Protein AF-0000000084753966 (afdb_homodimer)

Organism: Allomuricauda ruestringensis (strain DSM 13258 / CIP 107369 / LMG 19739 / B1) (NCBI:txid886377)

Foldseek 3Di:
DLLVPAADDDLQFDKDKAFVVVVDVDDDDAFFTIFIDTNRDGQATGHPFFADDGCCNQVVVLVVVCVVVVWDWRWHWDQDVRFKIKIKTWTDDVQWDAADPRPWIKTKMKMFMDGRHQPAFTKIDIAIQISVLNLGGQRAVPPQMDGFGRGPVRVVCSVVSSVSSVVCVVVVVVVVCSVLLNLFQPAADPDLLVVLQVLCVVLVPDDQACDPVGRHGHPLSVQLSVQQVVVCVVSVHGRTLSSSLSSVLSCLRPPDDDDPVVSSVSSNVSSVSSSVVD/DLLVPAADDDLQFDKDKAFVVVVDVDDDDAFFTIFIDTNRRGQATGHPFFADDGCCNQVVVLVVVCVVVVWDWRWHKDQDVRFKIKIKTWTDDVQWDAADPRPWIKTKMKMFMDGRHQPAFTKIDIAIQISVLNLGGQRAVPPQMDGFGRGPVRVVCSVVSSVSSVVCVVVVVVVVCSVLLNLFQPAADPDLLVVLQVLCVVLVPDDQACDPVGRHGHPLSVQLSVQQVVVCVVSVHGRTLSSSLSSVLSCLRPPDDDDPVVSSVSSNVSSVSSSVVD

Radius of gyration: 29.73 Å; Cα contacts (8 Å, |Δi|>4): 1033; chains: 2; bounding box: 57×83×62 Å

Secondary structure (DSSP, 8-state):
-GGGG--B------EEEEEHHHHSSS-B-TT--EEEEETTEEEEEE-TT-----HHHHHHHHHHHHHHTT--EEEEEEEETTTEEEEEEEE-GGG-EEETTTTEEEEEEEEEEEESSSSS-EEEEEEEEETTTS---B--S---EEEE-SSHHHHTTHHHHHHHHHHHHHTTTTTTHHHHHHHHHTSB-S-HHHHHHHHHHHH-SS-SBS-SS--SBPHHHHHHHHHHHHHHHHHTS--BHHHHHHHHHHHHHHTS---HHHHHHHHHHHHHHHHTT-/-GGGG--B------EEEEEHHHHSSS-B-TT--EEEEETTEEEEEE-TT-----HHHHHHHHHHHHHHTT--EEEEEEEETTTEEEEEEEE-GGG-EEETTTTEEEEEEEEEEEESSSSS-EEEEEEEEETTTS---B--S---EEEE-SSTTGGGGHHHHHHHHHHHHHTTGGGGHHHHHHHHHTSB-S-HHHHHHHHHHHH-SS-SBS-SS--SBPHHHHHHHHHHHHHHHHHTS--BHHHHHHHHHHHHHHTS---HHHHHHHHHHHHHHHHTT-

InterPro domains:
  IPR026325 Protein of unknown function DUF932 [PF06067] (45-260)

Structure (mmCIF, N/CA/C/O backbone):
data_AF-0000000084753966-model_v1
#
loop_
_entity.id
_entity.type
_entity.pdbx_description
1 polymer 'DUF932 domain-containing protein'
#
loop_
_atom_site.group_PDB
_atom_site.id
_atom_site.type_symbol
_atom_site.label_atom_id
_atom_site.label_alt_id
_atom_site.label_comp_id
_atom_site.label_asym_id
_atom_site.label_entity_id
_atom_site.label_seq_id
_atom_site.pdbx_PDB_ins_code
_atom_site.Cartn_x
_atom_site.Cartn_y
_atom_site.Cartn_z
_atom_site.occupancy
_atom_site.B_iso_or_equiv
_atom_site.auth_seq_id
_atom_site.auth_comp_id
_atom_site.auth_asym_id
_atom_site.auth_atom_id
_atom_site.pdbx_PDB_model_num
ATOM 1 N N . MET A 1 1 ? 3.877 -35.188 -25.312 1 42.41 1 MET A N 1
ATOM 2 C CA . MET A 1 1 ? 3.285 -35.156 -23.969 1 42.41 1 MET A CA 1
ATOM 3 C C . MET A 1 1 ? 3.113 -33.719 -23.469 1 42.41 1 MET A C 1
ATOM 5 O O . MET A 1 1 ? 3.93 -32.875 -23.781 1 42.41 1 MET A O 1
ATOM 9 N N . TYR A 1 2 ? 1.772 -33.344 -23.25 1 51.5 2 TYR A N 1
ATOM 10 C CA . TYR A 1 2 ? 1.325 -32 -22.906 1 51.5 2 TYR A CA 1
ATOM 11 C C . TYR A 1 2 ? 2.287 -31.344 -21.922 1 51.5 2 TYR A C 1
ATOM 13 O O . TYR A 1 2 ? 2.484 -30.125 -21.969 1 51.5 2 TYR A O 1
ATOM 21 N N . LEU A 1 3 ? 3.025 -32.188 -21.266 1 61.12 3 LEU A N 1
ATOM 22 C CA . LEU A 1 3 ? 4.02 -31.688 -20.312 1 61.12 3 LEU A CA 1
ATOM 23 C C . LEU A 1 3 ? 5.277 -31.234 -21.047 1 61.12 3 LEU A C 1
ATOM 25 O O . LEU A 1 3 ? 6.176 -30.656 -20.438 1 61.12 3 LEU A O 1
ATOM 29 N N . ASP A 1 4 ? 5.219 -31.344 -22.406 1 62.12 4 ASP A N 1
ATOM 30 C CA . ASP A 1 4 ? 6.363 -30.922 -23.203 1 62.12 4 ASP A CA 1
ATOM 31 C C . ASP A 1 4 ? 6.289 -29.422 -23.5 1 62.12 4 ASP A C 1
ATOM 33 O O . ASP A 1 4 ? 7.238 -28.844 -24.031 1 62.12 4 ASP A O 1
ATOM 37 N N . ARG A 1 5 ? 5.172 -28.828 -23.062 1 75.5 5 ARG A N 1
ATOM 38 C CA . ARG A 1 5 ? 5.008 -27.422 -23.453 1 75.5 5 ARG A CA 1
ATOM 39 C C . ARG A 1 5 ? 5.191 -26.5 -22.25 1 75.5 5 ARG A C 1
ATOM 41 O O . ARG A 1 5 ? 4.816 -25.328 -22.312 1 75.5 5 ARG A O 1
ATOM 48 N N . LEU A 1 6 ? 5.895 -27.078 -21.25 1 85.75 6 LEU A N 1
ATOM 49 C CA . LEU A 1 6 ? 6.082 -26.266 -20.047 1 85.75 6 LEU A CA 1
ATOM 50 C C . LEU A 1 6 ? 7.156 -25.203 -20.281 1 85.75 6 LEU A C 1
ATOM 52 O O . LEU A 1 6 ? 8.172 -25.469 -20.938 1 85.75 6 LEU A O 1
ATOM 56 N N . GLN A 1 7 ? 6.879 -24.047 -19.812 1 88.62 7 GLN A N 1
ATOM 57 C CA . GLN A 1 7 ? 7.836 -22.953 -19.922 1 88.62 7 GLN A CA 1
ATOM 58 C C . GLN A 1 7 ? 9.117 -23.266 -19.141 1 88.62 7 GLN A C 1
ATOM 60 O O . GLN A 1 7 ? 9.062 -23.797 -18.047 1 88.62 7 GLN A O 1
ATOM 65 N N . GLN A 1 8 ? 10.273 -23 -19.766 1 93.94 8 GLN A N 1
ATOM 66 C CA . GLN A 1 8 ? 11.57 -23.281 -19.156 1 93.94 8 GLN A CA 1
ATOM 67 C C . GLN A 1 8 ? 12.484 -22.062 -19.219 1 93.94 8 GLN A C 1
ATOM 69 O O . GLN A 1 8 ? 13.594 -22.141 -19.75 1 93.94 8 GLN A O 1
ATOM 74 N N . ASP A 1 9 ? 12.031 -20.984 -18.5 1 96.31 9 ASP A N 1
ATOM 75 C CA . ASP A 1 9 ? 12.859 -19.781 -18.453 1 96.31 9 ASP A CA 1
ATOM 76 C C . ASP A 1 9 ? 14.047 -19.953 -17.516 1 96.31 9 ASP A C 1
ATOM 78 O O . ASP A 1 9 ? 14.016 -20.828 -16.641 1 96.31 9 ASP A O 1
ATOM 82 N N . GLU A 1 10 ? 15.109 -19.156 -17.703 1 97.56 10 GLU A N 1
ATOM 83 C CA . GLU A 1 10 ? 16.234 -19.156 -16.766 1 97.56 10 GLU A CA 1
ATOM 84 C C . GLU A 1 10 ? 15.898 -18.406 -15.484 1 97.56 10 GLU A C 1
ATOM 86 O O . GLU A 1 10 ? 15.719 -17.188 -15.5 1 97.56 10 GLU A O 1
ATOM 91 N N . VAL A 1 11 ? 15.805 -19.156 -14.367 1 98.06 11 VAL A N 1
ATOM 92 C CA . VAL A 1 11 ? 15.398 -18.516 -13.125 1 98.06 11 VAL A CA 1
ATOM 93 C C . VAL A 1 11 ? 16.609 -18.344 -12.219 1 98.06 11 VAL A C 1
ATOM 95 O O . VAL A 1 11 ? 16.547 -17.609 -11.219 1 98.06 11 VAL A O 1
ATOM 98 N N . PHE A 1 12 ? 17.672 -19 -12.516 1 97.94 12 PHE A N 1
ATOM 99 C CA . PHE A 1 12 ? 18.906 -18.859 -11.742 1 97.94 12 PHE A CA 1
ATOM 100 C C . PHE A 1 12 ? 19.844 -17.844 -12.375 1 97.94 12 PHE A C 1
ATOM 102 O O . PHE A 1 12 ? 20.969 -18.156 -12.719 1 97.94 12 PHE A O 1
ATOM 109 N N . VAL A 1 13 ? 19.406 -16.641 -12.398 1 97.62 13 VAL A N 1
ATOM 110 C CA . VAL A 1 13 ? 20.188 -15.547 -12.961 1 97.62 13 VAL A CA 1
ATOM 111 C C . VAL A 1 13 ? 21.172 -15.023 -11.914 1 97.62 13 VAL A C 1
ATOM 113 O O . VAL A 1 13 ? 20.859 -15.008 -10.719 1 97.62 13 VAL A O 1
ATOM 116 N N . PRO A 1 14 ? 22.375 -14.594 -12.383 1 97.38 14 PRO A N 1
ATOM 117 C CA . PRO A 1 14 ? 23.297 -14 -11.406 1 97.38 14 PRO A CA 1
ATOM 118 C C . PRO A 1 14 ? 22.688 -12.805 -10.68 1 97.38 14 PRO A C 1
ATOM 120 O O . PRO A 1 14 ? 22 -11.984 -11.297 1 97.38 14 PRO A O 1
ATOM 123 N N . THR A 1 15 ? 22.859 -12.75 -9.336 1 97.81 15 THR A N 1
ATOM 124 C CA . THR A 1 15 ? 22.328 -11.648 -8.531 1 97.81 15 THR A CA 1
ATOM 125 C C . THR A 1 15 ? 23.328 -11.242 -7.453 1 97.81 15 THR A C 1
ATOM 127 O O . THR A 1 15 ? 24.141 -12.055 -7.02 1 97.81 15 THR A O 1
ATOM 130 N N . GLN A 1 16 ? 23.328 -9.969 -7.121 1 96.38 16 GLN A N 1
ATOM 131 C CA . GLN A 1 16 ? 24.203 -9.453 -6.07 1 96.38 16 GLN A CA 1
ATOM 132 C C . GLN A 1 16 ? 23.547 -8.289 -5.336 1 96.38 16 GLN A C 1
ATOM 134 O O . GLN A 1 16 ? 22.641 -7.633 -5.875 1 96.38 16 GLN A O 1
ATOM 139 N N . VAL A 1 17 ? 23.938 -8.18 -4.102 1 97.5 17 VAL A N 1
ATOM 140 C CA . VAL A 1 17 ? 23.594 -7.004 -3.312 1 97.5 17 VAL A CA 1
ATOM 141 C C . VAL A 1 17 ? 24.797 -6.094 -3.174 1 97.5 17 VAL A C 1
ATOM 143 O O . VAL A 1 17 ? 25.859 -6.527 -2.721 1 97.5 17 VAL A O 1
ATOM 146 N N . ARG A 1 18 ? 24.625 -4.875 -3.6 1 97.19 18 ARG A N 1
ATOM 147 C CA . ARG A 1 18 ? 25.734 -3.934 -3.541 1 97.19 18 ARG A CA 1
ATOM 148 C C . ARG A 1 18 ? 25.359 -2.689 -2.74 1 97.19 18 ARG A C 1
ATOM 150 O O . ARG A 1 18 ? 24.25 -2.184 -2.857 1 97.19 18 ARG A O 1
ATOM 157 N N . PRO A 1 19 ? 26.344 -2.184 -1.934 1 96.69 19 PRO A N 1
ATOM 158 C CA . PRO A 1 19 ? 26.047 -0.901 -1.287 1 96.69 19 PRO A CA 1
ATOM 159 C C . PRO A 1 19 ? 25.859 0.234 -2.289 1 96.69 19 PRO A C 1
ATOM 161 O O . PRO A 1 19 ? 26.656 0.395 -3.211 1 96.69 19 PRO A O 1
ATOM 164 N N . LEU A 1 20 ? 24.781 0.959 -2.055 1 96.81 20 LEU A N 1
ATOM 165 C CA . LEU A 1 20 ? 24.484 2.027 -3 1 96.81 20 LEU A CA 1
ATOM 166 C C . LEU A 1 20 ? 25.578 3.078 -3.004 1 96.81 20 LEU A C 1
ATOM 168 O O . LEU A 1 20 ? 25.891 3.656 -4.051 1 96.81 20 LEU A O 1
ATOM 172 N N . ASN A 1 21 ? 26.188 3.314 -1.887 1 94.12 21 ASN A N 1
ATOM 173 C CA . ASN A 1 21 ? 27.234 4.328 -1.762 1 94.12 21 ASN A CA 1
ATOM 174 C C . ASN A 1 21 ? 28.469 3.973 -2.586 1 94.12 21 ASN A C 1
ATOM 176 O O . ASN A 1 21 ? 29.297 4.832 -2.863 1 94.12 21 ASN A O 1
ATOM 180 N N . GLU A 1 22 ? 28.594 2.729 -2.943 1 95.19 22 GLU A N 1
ATOM 181 C CA . GLU A 1 22 ? 29.672 2.311 -3.822 1 95.19 22 GLU A CA 1
ATOM 182 C C . GLU A 1 22 ? 29.328 2.535 -5.289 1 95.19 22 GLU A C 1
ATOM 184 O O . GLU A 1 22 ? 30.203 2.516 -6.156 1 95.19 22 GLU A O 1
ATOM 189 N N . LEU A 1 23 ? 28.094 2.688 -5.523 1 96 23 LEU A N 1
ATOM 190 C CA . LEU A 1 23 ? 27.641 2.773 -6.902 1 96 23 LEU A CA 1
ATOM 191 C C . LEU A 1 23 ? 27.375 4.223 -7.301 1 96 23 LEU A C 1
ATOM 193 O O . LEU A 1 23 ? 27.266 4.535 -8.492 1 96 23 LEU A O 1
ATOM 197 N N . THR A 1 24 ? 27.25 5.086 -6.355 1 95.88 24 THR A N 1
ATOM 198 C CA . THR A 1 24 ? 26.922 6.484 -6.613 1 95.88 24 THR A CA 1
ATOM 199 C C . THR A 1 24 ? 27.953 7.414 -6 1 95.88 24 THR A C 1
ATOM 201 O O . THR A 1 24 ? 28.594 7.062 -5.008 1 95.88 24 THR A O 1
ATOM 204 N N . PRO A 1 25 ? 28.078 8.602 -6.59 1 94.44 25 PRO A N 1
ATOM 205 C CA . PRO A 1 25 ? 29.078 9.547 -6.078 1 94.44 25 PRO A CA 1
ATOM 206 C C . PRO A 1 25 ? 28.562 10.352 -4.879 1 94.44 25 PRO A C 1
ATOM 208 O O . PRO A 1 25 ? 29.266 11.227 -4.371 1 94.44 25 PRO A O 1
ATOM 211 N N . MET A 1 26 ? 27.359 10.133 -4.418 1 94.19 26 MET A N 1
ATOM 212 C CA . MET A 1 26 ? 26.781 10.891 -3.312 1 94.19 26 MET A CA 1
ATOM 213 C C . MET A 1 26 ? 26.078 9.961 -2.326 1 94.19 26 MET A C 1
ATOM 215 O O . MET A 1 26 ? 25.719 8.836 -2.678 1 94.19 26 MET A O 1
ATOM 219 N N . PRO A 1 27 ? 25.938 10.5 -1.099 1 95.62 27 PRO A N 1
ATOM 220 C CA . PRO A 1 27 ? 25.266 9.656 -0.105 1 95.62 27 PRO A CA 1
ATOM 221 C C . PRO A 1 27 ? 23.766 9.531 -0.358 1 95.62 27 PRO A C 1
ATOM 223 O O . PRO A 1 27 ? 23.203 10.297 -1.145 1 95.62 27 PRO A O 1
ATOM 226 N N . SER A 1 28 ? 23.203 8.453 0.16 1 96.5 28 SER A N 1
ATOM 227 C CA . SER A 1 28 ? 21.766 8.25 0.117 1 96.5 28 SER A CA 1
ATOM 228 C C . SER A 1 28 ? 21.172 8.242 1.52 1 96.5 28 SER A C 1
ATOM 230 O O . SER A 1 28 ? 21.875 8.062 2.506 1 96.5 28 SER A O 1
ATOM 232 N N . ARG A 1 29 ? 19.969 8.523 1.611 1 95.56 29 ARG A N 1
ATOM 233 C CA . ARG A 1 29 ? 19.297 8.539 2.912 1 95.56 29 ARG A CA 1
ATOM 234 C C . ARG A 1 29 ? 19.234 7.137 3.512 1 95.56 29 ARG A C 1
ATOM 236 O O . ARG A 1 29 ? 19.406 6.145 2.801 1 95.56 29 ARG A O 1
ATOM 243 N N . LYS A 1 30 ? 18.938 7.25 4.836 1 93.88 30 LYS A N 1
ATOM 244 C CA . LYS A 1 30 ? 18.625 5.977 5.48 1 93.88 30 LYS A CA 1
ATOM 245 C C . LYS A 1 30 ? 17.422 5.312 4.82 1 93.88 30 LYS A C 1
ATOM 247 O O . LYS A 1 30 ? 16.422 5.977 4.512 1 93.88 30 LYS A O 1
ATOM 252 N N . GLY A 1 31 ? 17.547 4.008 4.527 1 94.31 31 GLY A N 1
ATOM 253 C CA . GLY A 1 31 ? 16.469 3.281 3.865 1 94.31 31 GLY A CA 1
ATOM 254 C C . GLY A 1 31 ? 16.75 3.023 2.396 1 94.31 31 GLY A C 1
ATOM 255 O O . GLY A 1 31 ? 16.031 2.258 1.748 1 94.31 31 GLY A O 1
ATOM 256 N N . LEU A 1 32 ? 17.672 3.762 1.884 1 95.88 32 LEU A N 1
ATOM 257 C CA . LEU A 1 32 ? 18.156 3.572 0.52 1 95.88 32 LEU A CA 1
ATOM 258 C C . LEU A 1 32 ? 19.641 3.252 0.512 1 95.88 32 LEU A C 1
ATOM 260 O O . LEU A 1 32 ? 20.453 4.074 0.086 1 95.88 32 LEU A O 1
ATOM 264 N N . GLU A 1 33 ? 19.969 2.049 0.852 1 96.69 33 GLU A N 1
ATOM 265 C CA . GLU A 1 33 ? 21.375 1.831 1.125 1 96.69 33 GLU A CA 1
ATOM 266 C C . GLU A 1 33 ? 21.969 0.758 0.208 1 96.69 33 GLU A C 1
ATOM 268 O O . GLU A 1 33 ? 23.172 0.704 -0.002 1 96.69 33 GLU A O 1
ATOM 273 N N . ARG A 1 34 ? 21.109 -0.067 -0.287 1 97.5 34 ARG A N 1
ATOM 274 C CA . ARG A 1 34 ? 21.625 -1.203 -1.048 1 97.5 34 ARG A CA 1
ATOM 275 C C . ARG A 1 34 ? 20.906 -1.33 -2.389 1 97.5 34 ARG A C 1
ATOM 277 O O . ARG A 1 34 ? 19.703 -1.062 -2.484 1 97.5 34 ARG A O 1
ATOM 284 N N . ALA A 1 35 ? 21.672 -1.691 -3.389 1 97.94 35 ALA A N 1
ATOM 285 C CA . ALA A 1 35 ? 21.125 -1.992 -4.711 1 97.94 35 ALA A CA 1
ATOM 286 C C . ALA A 1 35 ? 21.094 -3.498 -4.961 1 97.94 35 ALA A C 1
ATOM 288 O O . ALA A 1 35 ? 22.078 -4.199 -4.699 1 97.94 35 ALA A O 1
ATOM 289 N N . ILE A 1 36 ? 19.969 -3.996 -5.398 1 98.44 36 ILE A N 1
ATOM 290 C CA . ILE A 1 36 ? 19.859 -5.375 -5.855 1 98.44 36 ILE A CA 1
ATOM 291 C C . ILE A 1 36 ? 20.125 -5.445 -7.355 1 98.44 36 ILE A C 1
ATOM 293 O O . ILE A 1 36 ? 19.438 -4.801 -8.148 1 98.44 36 ILE A O 1
ATOM 297 N N . VAL A 1 37 ? 21.141 -6.227 -7.699 1 98.12 37 VAL A N 1
ATOM 298 C CA . VAL A 1 37 ? 21.531 -6.363 -9.102 1 98.12 37 VAL A CA 1
ATOM 299 C C . VAL A 1 37 ? 21.141 -7.754 -9.609 1 98.12 37 VAL A C 1
ATOM 301 O O . VAL A 1 37 ? 21.469 -8.766 -8.977 1 98.12 37 VAL A O 1
ATOM 304 N N . SER A 1 38 ? 20.344 -7.797 -10.664 1 98.31 38 SER A N 1
ATOM 305 C CA . SER A 1 38 ? 19.938 -9.023 -11.344 1 98.31 38 SER A CA 1
ATOM 306 C C . SER A 1 38 ? 20.359 -9 -12.812 1 98.31 38 SER A C 1
ATOM 308 O O . SER A 1 38 ? 19.938 -8.133 -13.57 1 98.31 38 SER A O 1
ATOM 310 N N . ASN A 1 39 ? 21.203 -9.961 -13.172 1 97.5 39 ASN A N 1
ATOM 311 C CA . ASN A 1 39 ? 21.703 -10.086 -14.539 1 97.5 39 ASN A CA 1
ATOM 312 C C . ASN A 1 39 ? 22.266 -8.766 -15.055 1 97.5 39 ASN A C 1
ATOM 314 O O . ASN A 1 39 ? 21.938 -8.336 -16.156 1 97.5 39 ASN A O 1
ATOM 318 N N . GLY A 1 40 ? 22.969 -8.133 -14.195 1 95.75 40 GLY A N 1
ATOM 319 C CA . GLY A 1 40 ? 23.75 -6.961 -14.562 1 95.75 40 GLY A CA 1
ATOM 320 C C . GLY A 1 40 ? 22.953 -5.668 -14.5 1 95.75 40 GLY A C 1
ATOM 321 O O . GLY A 1 40 ? 23.453 -4.605 -14.867 1 95.75 40 GLY A O 1
ATOM 322 N N . LYS A 1 41 ? 21.781 -5.715 -14.023 1 96.88 41 LYS A N 1
ATOM 323 C CA . LYS A 1 41 ? 20.922 -4.531 -13.953 1 96.88 41 LYS A CA 1
ATOM 324 C C . LYS A 1 41 ? 20.438 -4.285 -12.523 1 96.88 41 LYS A C 1
ATOM 326 O O . LYS A 1 41 ? 20.094 -5.23 -11.812 1 96.88 41 LYS A O 1
ATOM 331 N N . ILE A 1 42 ? 20.469 -3.002 -12.125 1 97.88 42 ILE A N 1
ATOM 332 C CA . ILE A 1 42 ? 19.844 -2.68 -10.844 1 97.88 42 ILE A CA 1
ATOM 333 C C . ILE A 1 42 ? 18.328 -2.857 -10.938 1 97.88 42 ILE A C 1
ATOM 335 O O . ILE A 1 42 ? 17.672 -2.188 -11.734 1 97.88 42 ILE A O 1
ATOM 339 N N . VAL A 1 43 ? 17.797 -3.701 -10.094 1 98 43 VAL A N 1
ATOM 340 C CA . VAL A 1 43 ? 16.375 -3.977 -10.219 1 98 43 VAL A CA 1
ATOM 341 C C . VAL A 1 43 ? 15.641 -3.479 -8.977 1 98 43 VAL A C 1
ATOM 343 O O . VAL A 1 43 ? 14.414 -3.4 -8.969 1 98 43 VAL A O 1
ATOM 346 N N . ASN A 1 44 ? 16.422 -3.096 -7.977 1 97.81 44 ASN A N 1
ATOM 347 C CA . ASN A 1 44 ? 15.82 -2.609 -6.738 1 97.81 44 ASN A CA 1
ATOM 348 C C . ASN A 1 44 ? 16.828 -1.837 -5.891 1 97.81 44 ASN A C 1
ATOM 350 O O . ASN A 1 44 ? 18.031 -2.061 -5.992 1 97.81 44 ASN A O 1
ATOM 354 N N . ILE A 1 45 ? 16.375 -0.912 -5.234 1 97.5 45 ILE A N 1
ATOM 355 C CA . ILE A 1 45 ? 17.141 -0.208 -4.211 1 97.5 45 ILE A CA 1
ATOM 356 C C . ILE A 1 45 ? 16.438 -0.334 -2.861 1 97.5 45 ILE A C 1
ATOM 358 O O . ILE A 1 45 ? 15.258 0.004 -2.738 1 97.5 45 ILE A O 1
ATOM 362 N N . VAL A 1 46 ? 17.172 -0.795 -1.868 1 97.06 46 VAL A N 1
ATOM 363 C CA . VAL A 1 46 ? 16.5 -1.244 -0.652 1 97.06 46 VAL A CA 1
ATOM 364 C C . VAL A 1 46 ? 17.297 -0.782 0.572 1 97.06 46 VAL A C 1
ATOM 366 O O . VAL A 1 46 ? 18.375 -0.224 0.443 1 97.06 46 VAL A O 1
ATOM 369 N N . SER A 1 47 ? 16.672 -0.95 1.708 1 96.38 47 SER A N 1
ATOM 370 C CA . SER A 1 47 ? 17.328 -0.644 2.977 1 96.38 47 SER A CA 1
ATOM 371 C C . SER A 1 47 ? 18.25 -1.773 3.406 1 96.38 47 SER A C 1
ATOM 373 O O . SER A 1 47 ? 18.281 -2.834 2.779 1 96.38 47 SER A O 1
ATOM 375 N N . LYS A 1 48 ? 18.922 -1.502 4.52 1 95.06 48 LYS A N 1
ATOM 376 C CA . LYS A 1 48 ? 19.828 -2.5 5.082 1 95.06 48 LYS A CA 1
ATOM 377 C C . LYS A 1 48 ? 19.062 -3.672 5.68 1 95.06 48 LYS A C 1
ATOM 379 O O . LYS A 1 48 ? 19.594 -4.77 5.828 1 95.06 48 LYS A O 1
ATOM 384 N N . SER A 1 49 ? 17.797 -3.418 5.953 1 94.38 49 SER A N 1
ATOM 385 C CA . SER A 1 49 ? 16.984 -4.449 6.602 1 94.38 49 SER A CA 1
ATOM 386 C C . SER A 1 49 ? 16.359 -5.383 5.578 1 94.38 49 SER A 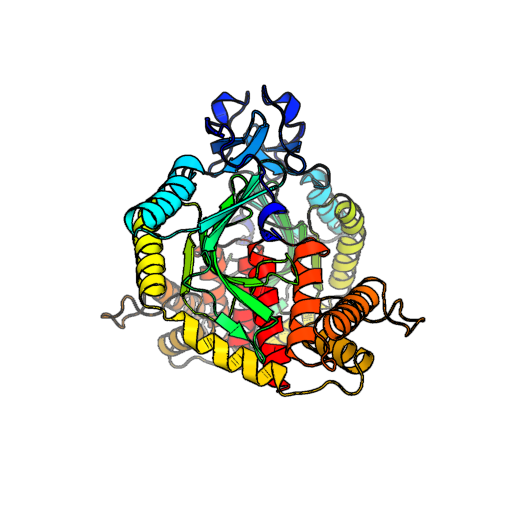C 1
ATOM 388 O O . SER A 1 49 ? 15.703 -6.359 5.941 1 94.38 49 SER A O 1
ATOM 390 N N . TYR A 1 50 ? 16.562 -5.078 4.309 1 95.31 50 TYR A N 1
ATOM 391 C CA . TYR A 1 50 ? 16.031 -5.941 3.258 1 95.31 50 TYR A CA 1
ATOM 392 C C . TYR A 1 50 ? 16.766 -7.281 3.238 1 95.31 50 TYR A C 1
ATOM 394 O O . TYR A 1 50 ? 18 -7.328 3.248 1 95.31 50 TYR A O 1
ATOM 402 N N . GLY A 1 51 ? 16.016 -8.344 3.229 1 95 51 GLY A N 1
ATOM 403 C CA . GLY A 1 51 ? 16.578 -9.68 3.123 1 95 51 GLY A CA 1
ATOM 404 C C . GLY A 1 51 ? 16.5 -10.25 1.721 1 95 51 GLY A C 1
ATOM 405 O O . GLY A 1 51 ? 15.461 -10.781 1.321 1 95 51 GLY A O 1
ATOM 406 N N . HIS A 1 52 ? 17.578 -10.156 1.036 1 95.44 52 HIS A N 1
ATOM 407 C CA . HIS A 1 52 ? 17.672 -10.688 -0.319 1 95.44 52 HIS A CA 1
ATOM 408 C C . HIS A 1 52 ? 17.828 -12.203 -0.305 1 95.44 52 HIS A C 1
ATOM 410 O O . HIS A 1 52 ? 18.688 -12.742 0.405 1 95.44 52 HIS A O 1
ATOM 416 N N . ILE A 1 53 ? 16.984 -12.898 -1.066 1 95.44 53 ILE A N 1
ATOM 417 C CA . ILE A 1 53 ? 17.031 -14.359 -1.148 1 95.44 53 ILE A CA 1
ATOM 418 C C . ILE A 1 53 ? 17.297 -14.781 -2.59 1 95.44 53 ILE A C 1
ATOM 420 O O . ILE A 1 53 ? 16.391 -14.75 -3.43 1 95.44 53 ILE A O 1
ATOM 424 N N . PRO A 1 54 ? 18.516 -15.266 -2.869 1 95.88 54 PRO A N 1
ATOM 425 C CA . PRO A 1 54 ? 18.797 -15.75 -4.223 1 95.88 54 PRO A CA 1
ATOM 426 C C . PRO A 1 54 ? 17.953 -16.953 -4.605 1 95.88 54 PRO A C 1
ATOM 428 O O . PRO A 1 54 ? 17.688 -17.828 -3.766 1 95.88 54 PRO A O 1
ATOM 431 N N . ASN A 1 55 ? 17.547 -17.031 -5.844 1 97.31 55 ASN A N 1
ATOM 432 C CA . ASN A 1 55 ? 16.719 -18.125 -6.344 1 97.31 55 ASN A CA 1
ATOM 433 C C . ASN A 1 55 ? 17.375 -19.484 -6.098 1 97.31 55 ASN A C 1
ATOM 435 O O . ASN A 1 55 ? 16.703 -20.469 -5.812 1 97.31 55 ASN A O 1
ATOM 439 N N . GLU A 1 56 ? 18.641 -19.516 -6.234 1 95.38 56 GLU A N 1
ATOM 440 C CA . GLU A 1 56 ? 19.375 -20.766 -6.059 1 95.38 56 GLU A CA 1
ATOM 441 C C . GLU A 1 56 ? 19.156 -21.344 -4.668 1 95.38 56 GLU A C 1
ATOM 443 O O . GLU A 1 56 ? 19 -22.562 -4.512 1 95.38 56 GLU A O 1
ATOM 448 N N . LEU A 1 57 ? 19.172 -20.484 -3.74 1 92.19 57 LEU A N 1
ATOM 449 C CA . LEU A 1 57 ? 19 -20.938 -2.367 1 92.19 57 LEU A CA 1
ATOM 450 C C . LEU A 1 57 ? 17.547 -21.359 -2.113 1 92.19 57 LEU A C 1
ATOM 452 O O . LEU A 1 57 ? 17.297 -22.344 -1.401 1 92.19 57 LEU A O 1
ATOM 456 N N . PHE A 1 58 ? 16.688 -20.703 -2.713 1 95.81 58 PHE A N 1
ATOM 457 C CA . PHE A 1 58 ? 15.266 -20.938 -2.449 1 95.81 58 PHE A CA 1
ATOM 458 C C . PHE A 1 58 ? 14.727 -22.062 -3.32 1 95.81 58 PHE A C 1
ATOM 460 O O . PHE A 1 58 ? 14.352 -23.109 -2.812 1 95.81 58 PHE A O 1
ATOM 467 N N . PHE A 1 59 ? 14.805 -21.969 -4.637 1 97.5 59 PHE A N 1
ATOM 468 C CA . PHE A 1 59 ? 14.219 -22.922 -5.559 1 97.5 59 PHE A CA 1
ATOM 469 C C . PHE A 1 59 ? 14.953 -24.266 -5.484 1 97.5 59 PHE A C 1
ATOM 471 O O . PHE A 1 59 ? 14.328 -25.328 -5.578 1 97.5 59 PHE A O 1
ATOM 478 N N . LYS A 1 60 ? 16.219 -24.234 -5.301 1 95.5 60 LYS A N 1
ATOM 479 C CA . LYS A 1 60 ? 16.969 -25.484 -5.227 1 95.5 60 LYS A CA 1
ATOM 480 C C . LYS A 1 60 ? 16.609 -26.266 -3.967 1 95.5 60 LYS A C 1
ATOM 482 O O . LYS A 1 60 ? 16.562 -27.5 -3.992 1 95.5 60 LYS A O 1
ATOM 487 N N . LYS A 1 61 ? 16.438 -25.562 -2.918 1 94.88 61 LYS A N 1
ATOM 488 C CA . LYS A 1 61 ? 16.047 -26.234 -1.682 1 94.88 61 LYS A CA 1
ATOM 489 C C . LYS A 1 61 ? 14.664 -26.875 -1.819 1 94.88 61 LYS A C 1
ATOM 491 O O . LYS A 1 61 ? 14.453 -28 -1.365 1 94.88 61 LYS A O 1
ATOM 496 N N . ALA A 1 62 ? 13.797 -26.188 -2.422 1 96.12 62 ALA A N 1
ATOM 497 C CA . ALA A 1 62 ? 12.469 -26.734 -2.664 1 96.12 62 ALA A CA 1
ATOM 498 C C . ALA A 1 62 ? 12.547 -28 -3.514 1 96.12 62 ALA A C 1
ATOM 500 O O . ALA A 1 62 ? 11.914 -29.016 -3.195 1 96.12 62 ALA A O 1
ATOM 501 N N . GLU A 1 63 ? 13.297 -27.906 -4.535 1 96.75 63 GLU A N 1
ATOM 502 C CA . GLU A 1 63 ? 13.438 -29.047 -5.43 1 96.75 63 GLU A CA 1
ATOM 503 C C . GLU A 1 63 ? 14.086 -30.234 -4.711 1 96.75 63 GLU A C 1
ATOM 505 O O . GLU A 1 63 ? 13.672 -31.375 -4.898 1 96.75 63 GLU A O 1
ATOM 510 N N . GLN A 1 64 ? 15.047 -29.938 -3.918 1 95.94 64 GLN A N 1
ATOM 511 C CA . GLN A 1 64 ? 15.734 -30.969 -3.166 1 95.94 64 GLN A CA 1
ATOM 512 C C . GLN A 1 64 ? 14.766 -31.719 -2.242 1 95.94 64 GLN A C 1
ATOM 514 O O . GLN A 1 64 ? 14.883 -32.938 -2.053 1 95.94 64 GLN A O 1
ATOM 519 N N . MET A 1 65 ? 13.852 -31.016 -1.687 1 94.06 65 MET A N 1
ATOM 520 C CA . MET A 1 65 ? 12.867 -31.656 -0.821 1 94.06 65 MET A CA 1
ATOM 521 C C . MET A 1 65 ? 12.023 -32.656 -1.601 1 94.06 65 MET A C 1
ATOM 523 O O . MET A 1 65 ? 11.695 -33.719 -1.085 1 94.06 65 MET A O 1
ATOM 527 N N . LEU A 1 66 ? 11.734 -32.344 -2.803 1 93.06 66 LEU A N 1
ATOM 528 C CA . LEU A 1 66 ? 10.992 -33.25 -3.656 1 93.06 66 LEU A CA 1
ATOM 529 C C . LEU A 1 66 ? 11.828 -34.5 -3.992 1 93.06 66 LEU A C 1
ATOM 531 O O . LEU A 1 66 ? 11.336 -35.625 -3.922 1 93.06 66 LEU A O 1
ATOM 535 N N . ILE A 1 67 ? 13.039 -34.219 -4.301 1 94.62 67 ILE A N 1
ATOM 536 C CA . ILE A 1 67 ? 13.953 -35.312 -4.648 1 94.62 67 ILE A CA 1
ATOM 537 C C . ILE A 1 67 ? 14.125 -36.219 -3.453 1 94.62 67 ILE A C 1
ATOM 539 O O . ILE A 1 67 ? 14.023 -37.469 -3.592 1 94.62 67 ILE A O 1
ATOM 543 N N . ASP A 1 68 ? 14.258 -35.656 -2.338 1 94.19 68 ASP A N 1
ATOM 544 C CA . ASP A 1 68 ? 14.469 -36.438 -1.119 1 94.19 68 ASP A CA 1
ATOM 545 C C . ASP A 1 68 ? 13.234 -37.281 -0.772 1 94.19 68 ASP A C 1
ATOM 547 O O . ASP A 1 68 ? 13.352 -38.312 -0.132 1 94.19 68 ASP A O 1
ATOM 551 N N . SER A 1 69 ? 12.125 -36.875 -1.215 1 89.75 69 SER A N 1
ATOM 552 C CA . SER A 1 69 ? 10.883 -37.562 -0.903 1 89.75 69 SER A CA 1
ATOM 553 C C . SER A 1 69 ? 10.555 -38.625 -1.958 1 89.75 69 SER A C 1
ATOM 555 O O . SER A 1 69 ? 9.531 -39.312 -1.865 1 89.75 69 SER A O 1
ATOM 557 N N . GLY A 1 70 ? 11.297 -38.719 -2.969 1 89 70 GLY A N 1
ATOM 558 C CA . GLY A 1 70 ? 11.125 -39.719 -4.008 1 89 70 GLY A CA 1
ATOM 559 C C . GLY A 1 70 ? 9.961 -39.406 -4.934 1 89 70 GLY A C 1
ATOM 560 O O . GLY A 1 70 ? 9.352 -40.344 -5.488 1 89 70 GLY A O 1
ATOM 561 N N . LEU A 1 71 ? 9.664 -38.156 -5.047 1 87.69 71 LEU A N 1
ATOM 562 C CA . LEU A 1 71 ? 8.555 -37.75 -5.906 1 87.69 71 LEU A CA 1
ATOM 563 C C . LEU A 1 71 ? 9.031 -37.469 -7.324 1 87.69 71 LEU A C 1
ATOM 565 O O . LEU A 1 71 ? 10.094 -36.875 -7.512 1 87.69 71 LEU A O 1
ATOM 569 N N . ASP A 1 72 ? 8.203 -38 -8.289 1 89.75 72 ASP A N 1
ATOM 570 C CA . ASP A 1 72 ? 8.453 -37.656 -9.688 1 89.75 72 ASP A CA 1
ATOM 571 C C . ASP A 1 72 ? 7.695 -36.375 -10.07 1 89.75 72 ASP A C 1
ATOM 573 O O . ASP A 1 72 ? 6.523 -36.219 -9.719 1 89.75 72 ASP A O 1
ATOM 577 N N . TYR A 1 73 ? 8.43 -35.5 -10.695 1 91.19 73 TYR A N 1
ATOM 578 C CA . TYR A 1 73 ? 7.801 -34.219 -11.016 1 91.19 73 TYR A CA 1
ATOM 579 C C . TYR A 1 73 ? 8.336 -33.656 -12.336 1 91.19 73 TYR A C 1
ATOM 581 O O . TYR A 1 73 ? 9.367 -34.125 -12.828 1 91.19 73 TYR A O 1
ATOM 589 N N . HIS A 1 74 ? 7.543 -32.75 -12.922 1 90.62 74 HIS A N 1
ATOM 590 C CA . HIS A 1 74 ? 7.973 -31.891 -14.016 1 90.62 74 HIS A CA 1
ATOM 591 C C . HIS A 1 74 ? 8.133 -30.453 -13.547 1 90.62 74 HIS A C 1
ATOM 593 O O . HIS A 1 74 ? 7.336 -29.969 -12.75 1 90.62 74 HIS A O 1
ATOM 599 N N . ARG A 1 75 ? 9.141 -29.859 -14.133 1 92.06 75 ARG A N 1
ATOM 600 C CA . ARG A 1 75 ? 9.477 -28.5 -13.727 1 92.06 75 ARG A CA 1
ATOM 601 C C . ARG A 1 75 ? 8.977 -27.484 -14.734 1 92.06 75 ARG A C 1
ATOM 603 O O . ARG A 1 75 ? 9.109 -27.688 -15.945 1 92.06 75 ARG A O 1
ATOM 610 N N . GLN A 1 76 ? 8.297 -26.469 -14.242 1 92.25 76 GLN A N 1
ATOM 611 C CA . GLN A 1 76 ? 8.023 -25.266 -15.023 1 92.25 76 GLN A CA 1
ATOM 612 C C . GLN A 1 76 ? 8.656 -24.031 -14.383 1 92.25 76 GLN A C 1
ATOM 614 O O . GLN A 1 76 ? 8.523 -23.812 -13.18 1 92.25 76 GLN A O 1
ATOM 619 N N . THR A 1 77 ? 9.422 -23.234 -15.148 1 95.44 77 THR A N 1
ATOM 620 C CA . THR A 1 77 ? 10.07 -22.031 -14.617 1 95.44 77 THR A CA 1
ATOM 621 C C . THR A 1 77 ? 9.672 -20.797 -15.422 1 95.44 77 THR A C 1
ATOM 623 O O . THR A 1 77 ? 9.641 -20.844 -16.656 1 95.44 77 THR A O 1
ATOM 626 N N . ILE A 1 78 ? 9.344 -19.781 -14.719 1 94.19 78 ILE A N 1
ATOM 627 C CA . ILE A 1 78 ? 8.953 -18.5 -15.328 1 94.19 78 ILE A CA 1
ATOM 628 C C . ILE A 1 78 ? 9.867 -17.391 -14.812 1 94.19 78 ILE A C 1
ATOM 630 O O . ILE A 1 78 ? 10.07 -17.25 -13.609 1 94.19 78 ILE A O 1
ATOM 634 N N . ASN A 1 79 ? 10.484 -16.703 -15.688 1 97 79 ASN A N 1
ATOM 635 C CA . ASN A 1 79 ? 11.305 -15.531 -15.422 1 97 79 ASN A CA 1
ATOM 636 C C . ASN A 1 79 ? 10.727 -14.281 -16.078 1 97 79 ASN A C 1
ATOM 638 O O . ASN A 1 79 ? 10.727 -14.164 -17.312 1 97 79 ASN A O 1
ATOM 642 N N . A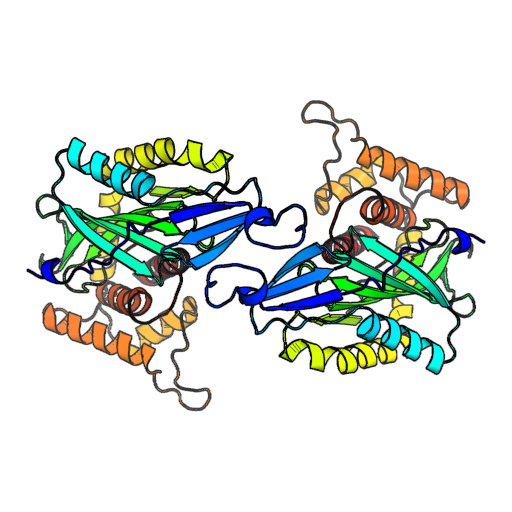RG A 1 80 ? 10.203 -13.391 -15.258 1 95.44 80 ARG A N 1
ATOM 643 C CA . ARG A 1 80 ? 9.656 -12.141 -15.781 1 95.44 80 ARG A CA 1
ATOM 644 C C . ARG A 1 80 ? 10.664 -11 -15.641 1 95.44 80 ARG A C 1
ATOM 646 O O . ARG A 1 80 ? 10.781 -10.398 -14.578 1 95.44 80 ARG A O 1
ATOM 653 N N . SER A 1 81 ? 11.422 -10.688 -16.688 1 95.44 81 SER A N 1
ATOM 654 C CA . SER A 1 81 ? 12.344 -9.562 -16.844 1 95.44 81 SER A CA 1
ATOM 655 C C . SER A 1 81 ? 13.453 -9.617 -15.805 1 95.44 81 SER A C 1
ATOM 657 O O . SER A 1 81 ? 13.898 -8.578 -15.312 1 95.44 81 SER A O 1
ATOM 659 N N . ASP A 1 82 ? 13.766 -10.812 -15.328 1 97.19 82 ASP A N 1
ATOM 660 C CA . ASP A 1 82 ? 14.82 -11.039 -14.352 1 97.19 82 ASP A CA 1
ATOM 661 C C . ASP A 1 82 ? 14.5 -10.352 -13.023 1 97.19 82 ASP A C 1
ATOM 663 O O . ASP A 1 82 ? 15.398 -9.852 -12.344 1 97.19 82 ASP A O 1
ATOM 667 N N . ARG A 1 83 ? 13.242 -10.219 -12.742 1 96.88 83 ARG A N 1
ATOM 668 C CA . ARG A 1 83 ? 12.82 -9.508 -11.539 1 96.88 83 ARG A CA 1
ATOM 669 C C . ARG A 1 83 ? 11.945 -10.398 -10.656 1 96.88 83 ARG A C 1
ATOM 671 O O . ARG A 1 83 ? 12.109 -10.422 -9.438 1 96.88 83 ARG A O 1
ATOM 678 N N . THR A 1 84 ? 11.07 -11.039 -11.32 1 97.31 84 THR A N 1
ATOM 679 C CA . THR A 1 84 ? 10.148 -11.93 -10.617 1 97.31 84 THR A CA 1
ATOM 680 C C . THR A 1 84 ? 10.195 -13.336 -11.203 1 97.31 84 THR A C 1
ATOM 682 O O . THR A 1 84 ? 10.336 -13.5 -12.422 1 97.31 84 THR A O 1
ATOM 685 N N . PHE A 1 85 ? 10.062 -14.32 -10.344 1 97.75 85 PHE A N 1
ATOM 686 C CA . PHE A 1 85 ? 10.328 -15.695 -10.75 1 97.75 85 PHE A CA 1
ATOM 687 C C . PHE A 1 85 ? 9.289 -16.641 -10.156 1 97.75 85 PHE A C 1
ATOM 689 O O . PHE A 1 85 ? 8.781 -16.406 -9.062 1 97.75 85 PHE A O 1
ATOM 696 N N . CYS A 1 86 ? 9.086 -17.625 -10.891 1 95.88 86 CYS A N 1
ATOM 697 C CA . CYS A 1 86 ? 8.195 -18.688 -10.445 1 95.88 86 CYS A CA 1
ATOM 698 C C . CYS A 1 86 ? 8.734 -20.062 -10.852 1 95.88 86 CYS A C 1
ATOM 700 O O . CYS A 1 86 ? 9.281 -20.219 -11.945 1 95.88 86 CYS A O 1
ATOM 702 N N . MET A 1 87 ? 8.688 -20.969 -9.969 1 96.19 87 MET A N 1
ATOM 703 C CA . MET A 1 87 ? 8.992 -22.359 -10.266 1 96.19 87 MET A CA 1
ATOM 704 C C . MET A 1 87 ? 7.875 -23.281 -9.789 1 96.19 87 MET A C 1
ATOM 706 O O . MET A 1 87 ? 7.508 -23.266 -8.617 1 96.19 87 MET A O 1
ATOM 710 N N . ASP A 1 88 ? 7.375 -24.016 -10.727 1 92.94 88 ASP A N 1
ATOM 711 C CA . ASP A 1 88 ? 6.34 -25.016 -10.445 1 92.94 88 ASP A CA 1
ATOM 712 C C . ASP A 1 88 ? 6.914 -26.422 -10.469 1 92.94 88 ASP A C 1
ATOM 714 O O . ASP A 1 88 ? 7.73 -26.75 -11.328 1 92.94 88 ASP A O 1
ATOM 718 N N . PHE A 1 89 ? 6.5 -27.156 -9.5 1 93.06 89 PHE A N 1
ATOM 719 C CA . PHE A 1 89 ? 6.742 -28.594 -9.516 1 93.06 89 PHE A CA 1
ATOM 720 C C . PHE A 1 89 ? 5.438 -29.359 -9.672 1 93.06 89 PHE A C 1
ATOM 722 O O . PHE A 1 89 ? 4.637 -29.438 -8.734 1 93.06 89 PHE A O 1
ATOM 729 N N . ILE A 1 90 ? 5.27 -29.891 -10.867 1 89.06 90 ILE A N 1
ATOM 730 C CA . ILE A 1 90 ? 4.051 -30.609 -11.203 1 89.06 90 ILE A CA 1
ATOM 731 C C . ILE A 1 90 ? 4.273 -32.125 -11.016 1 89.06 90 ILE A C 1
ATOM 733 O O . ILE A 1 90 ? 5.062 -32.719 -11.734 1 89.06 90 ILE A O 1
ATOM 737 N N . LEU A 1 91 ? 3.57 -32.656 -10.086 1 87.06 91 LEU A N 1
ATOM 738 C CA . LEU A 1 91 ? 3.799 -34.062 -9.75 1 87.06 91 LEU A CA 1
ATOM 739 C C . LEU A 1 91 ? 3.281 -34.969 -10.859 1 87.06 91 LEU A C 1
ATOM 741 O O . LEU A 1 91 ? 2.234 -34.688 -11.453 1 87.06 91 LEU A O 1
ATOM 745 N N . SER A 1 92 ? 4.055 -36 -11.109 1 78.5 92 SER A N 1
ATOM 746 C CA . SER A 1 92 ? 3.74 -36.938 -12.164 1 78.5 92 SER A CA 1
ATOM 747 C C . SER A 1 92 ? 2.588 -37.875 -11.758 1 78.5 92 SER A C 1
ATOM 749 O O . SER A 1 92 ? 2.088 -37.781 -10.641 1 78.5 92 SER A O 1
ATOM 751 N N . ASP A 1 93 ? 2.305 -38.75 -12.555 1 63.66 93 ASP A N 1
ATOM 752 C CA . ASP A 1 93 ? 1.102 -39.531 -12.844 1 63.66 93 ASP A CA 1
ATOM 753 C C . ASP A 1 93 ? 0.658 -40.344 -11.633 1 63.66 93 ASP A C 1
ATOM 755 O O . ASP A 1 93 ? -0.54 -40.469 -11.367 1 63.66 93 ASP A O 1
ATOM 759 N N . SER A 1 94 ? 1.457 -40.812 -10.891 1 60.72 94 SER A N 1
ATOM 760 C CA . SER A 1 94 ? 0.909 -41.688 -9.867 1 60.72 94 SER A CA 1
ATOM 761 C C . SER A 1 94 ? 0.035 -40.938 -8.883 1 60.72 94 SER A C 1
ATOM 763 O O . SER A 1 94 ? -0.776 -41.531 -8.172 1 60.72 94 SER A O 1
ATOM 765 N N . SER A 1 95 ? 0.046 -39.656 -9.008 1 57.41 95 SER A N 1
ATOM 766 C CA . SER A 1 95 ? -0.7 -38.844 -8.055 1 57.41 95 SER A CA 1
ATOM 767 C C . SER A 1 95 ? -1.851 -38.094 -8.734 1 57.41 95 SER A C 1
ATOM 769 O O . SER A 1 95 ? -2.494 -37.25 -8.125 1 57.41 95 SER A O 1
ATOM 771 N N . GLN A 1 96 ? -2.057 -38.531 -9.906 1 63.59 96 GLN A N 1
ATOM 772 C CA . GLN A 1 96 ? -3.062 -37.906 -10.734 1 63.59 96 GLN A CA 1
ATOM 773 C C . GLN A 1 96 ? -4.473 -38.25 -10.273 1 63.59 96 GLN A C 1
ATOM 775 O O . GLN A 1 96 ? -4.699 -39.312 -9.711 1 63.59 96 GLN A O 1
ATOM 780 N N . PHE A 1 97 ? -5.234 -37.156 -10.141 1 67.31 97 PHE A N 1
ATOM 781 C CA . PHE A 1 97 ? -6.648 -37.469 -9.977 1 67.31 97 PHE A CA 1
ATOM 782 C C . PHE A 1 97 ? -7.469 -36.906 -11.141 1 67.31 97 PHE A C 1
ATOM 784 O O . PHE A 1 97 ? -7.008 -36.031 -11.867 1 67.31 97 PHE A O 1
ATOM 791 N N . SER A 1 98 ? -8.367 -37.75 -11.539 1 66.44 98 SER A N 1
ATOM 792 C CA . SER A 1 98 ? -9.25 -37.344 -12.641 1 66.44 98 SER A CA 1
ATOM 793 C C . SER A 1 98 ? -10.57 -36.812 -12.117 1 66.44 98 SER A C 1
ATOM 795 O O . SER A 1 98 ? -11.07 -37.25 -11.086 1 66.44 98 SER A O 1
ATOM 797 N N . VAL A 1 99 ? -10.852 -35.719 -12.719 1 65.38 99 VAL A N 1
ATOM 798 C CA . VAL A 1 99 ? -12.172 -35.156 -12.414 1 65.38 99 VAL A CA 1
ATOM 799 C C . VAL A 1 99 ? -13.188 -35.688 -13.43 1 65.38 99 VAL A C 1
ATOM 801 O O . VAL A 1 99 ? -12.891 -35.75 -14.625 1 65.38 99 VAL A O 1
ATOM 804 N N . GLY A 1 100 ? -14.383 -36.094 -12.914 1 63.66 100 GLY A N 1
ATOM 805 C CA . GLY A 1 100 ? -15.453 -36.594 -13.758 1 63.66 100 GLY A CA 1
ATOM 806 C C . GLY A 1 100 ? -15.18 -37.969 -14.312 1 63.66 100 GLY A C 1
ATOM 807 O O . GLY A 1 100 ? -14.789 -38.875 -13.57 1 63.66 100 GLY A O 1
ATOM 808 N N . ASN A 1 101 ? -15.484 -38.094 -15.672 1 62.97 101 ASN A N 1
ATOM 809 C CA . ASN A 1 101 ? -15.414 -39.438 -16.281 1 62.97 101 ASN A CA 1
ATOM 810 C C . ASN A 1 101 ? -13.984 -39.812 -16.656 1 62.97 101 ASN A C 1
ATOM 812 O O . ASN A 1 101 ? -13.766 -40.594 -17.578 1 62.97 101 ASN A O 1
ATOM 816 N N . GLY A 1 102 ? -13 -39.094 -16 1 63.25 102 GLY A N 1
ATOM 817 C CA . GLY A 1 102 ? -11.617 -39.5 -16.156 1 63.25 102 GLY A CA 1
ATOM 818 C C . GLY A 1 102 ? -10.891 -38.812 -17.281 1 63.25 102 GLY A C 1
ATOM 819 O O . GLY A 1 102 ? -9.688 -39.031 -17.484 1 63.25 102 GLY A O 1
ATOM 820 N N . GLU A 1 103 ? -11.5 -38 -18.047 1 67.62 103 GLU A N 1
ATOM 821 C CA . GLU A 1 103 ? -10.844 -37.406 -19.203 1 67.62 103 GLU A CA 1
ATOM 822 C C . GLU A 1 103 ? -10.133 -36.094 -18.828 1 67.62 103 GLU A C 1
ATOM 824 O O . GLU A 1 103 ? -9.219 -35.656 -19.531 1 67.62 103 GLU A O 1
ATOM 829 N N . ASP A 1 104 ? -10.5 -35.625 -17.797 1 77.31 104 ASP A N 1
ATOM 830 C CA . ASP A 1 104 ? -9.875 -34.375 -17.359 1 77.31 104 ASP A CA 1
ATOM 831 C C . ASP A 1 104 ? -8.891 -34.625 -16.219 1 77.31 104 ASP A C 1
ATOM 833 O O . ASP A 1 104 ? -9.289 -34.656 -15.047 1 77.31 104 ASP A O 1
ATOM 837 N N . THR A 1 105 ? -7.645 -34.719 -16.578 1 79.06 105 THR A N 1
ATOM 838 C CA . THR A 1 105 ? -6.617 -35.094 -15.625 1 79.06 105 THR A CA 1
ATOM 839 C C . THR A 1 105 ? -6.035 -33.875 -14.93 1 79.06 105 THR A C 1
ATOM 841 O O . THR A 1 105 ? -5.676 -32.875 -15.586 1 79.06 105 THR A O 1
ATOM 844 N N . ILE A 1 106 ? -6.008 -34 -13.641 1 81.69 106 ILE A N 1
ATOM 845 C CA . ILE A 1 106 ? -5.465 -32.938 -12.789 1 81.69 106 ILE A CA 1
ATOM 846 C C . ILE A 1 106 ? -4.273 -33.469 -12 1 81.69 106 ILE A C 1
ATOM 848 O O . ILE A 1 106 ? -4.34 -34.531 -11.414 1 81.69 106 ILE A O 1
ATOM 852 N N . LEU A 1 107 ? -3.225 -32.719 -12.055 1 83.62 107 LEU A N 1
ATOM 853 C CA . LEU A 1 107 ? -2.016 -33.094 -11.336 1 83.62 107 LEU A CA 1
ATOM 854 C C . LEU A 1 107 ? -1.744 -32.125 -10.188 1 83.62 107 LEU A C 1
ATOM 856 O O . LEU A 1 107 ? -1.846 -30.906 -10.352 1 83.62 107 LEU A O 1
ATOM 860 N N . PRO A 1 108 ? -1.434 -32.719 -9.016 1 85.38 108 PRO A N 1
ATOM 861 C CA . PRO A 1 108 ? -1.009 -31.812 -7.934 1 85.38 108 PRO A CA 1
ATOM 862 C C . PRO A 1 108 ? 0.281 -31.062 -8.266 1 85.38 108 PRO A C 1
ATOM 864 O O . PRO A 1 108 ? 1.138 -31.594 -8.984 1 85.38 108 PRO A O 1
ATOM 867 N N . MET A 1 109 ? 0.362 -29.859 -7.711 1 88.75 109 MET A N 1
ATOM 868 C CA . MET A 1 109 ? 1.566 -29.078 -7.992 1 88.75 109 MET A CA 1
ATOM 869 C C . MET A 1 109 ? 1.93 -28.188 -6.809 1 88.75 109 MET A C 1
ATOM 871 O O . MET A 1 109 ? 1.061 -27.828 -6.016 1 88.75 109 MET A O 1
ATOM 875 N N . LEU A 1 110 ? 3.182 -27.984 -6.648 1 90.38 110 LEU A N 1
ATOM 876 C CA . LEU A 1 110 ? 3.715 -26.969 -5.758 1 90.38 110 LEU A CA 1
ATOM 877 C C . LEU A 1 110 ? 4.289 -25.797 -6.551 1 90.38 110 LEU A C 1
ATOM 879 O O . LEU A 1 110 ? 5.078 -26 -7.477 1 90.38 110 LEU A O 1
ATOM 883 N N . ARG A 1 111 ? 3.85 -24.641 -6.188 1 93 111 ARG A N 1
ATOM 884 C CA . ARG A 1 111 ? 4.383 -23.438 -6.828 1 93 111 ARG A CA 1
ATOM 885 C C . ARG A 1 111 ? 5.164 -22.594 -5.832 1 93 111 ARG A C 1
ATOM 887 O O . ARG A 1 111 ? 4.695 -22.328 -4.723 1 93 111 ARG A O 1
ATOM 894 N N . PHE A 1 112 ? 6.285 -22.156 -6.277 1 95.69 112 PHE A N 1
ATOM 895 C CA . PHE A 1 112 ? 7.133 -21.266 -5.5 1 95.69 112 PHE A CA 1
ATOM 896 C C . PHE A 1 112 ? 7.426 -19.984 -6.273 1 95.69 112 PHE A C 1
ATOM 898 O O . PHE A 1 112 ? 7.688 -20.031 -7.48 1 95.69 112 PHE A O 1
ATOM 905 N N . THR A 1 113 ? 7.312 -18.828 -5.566 1 96.81 113 THR A N 1
ATOM 906 C CA . THR A 1 113 ? 7.57 -17.547 -6.207 1 96.81 113 THR A CA 1
ATOM 907 C C . THR A 1 113 ? 8.578 -16.734 -5.398 1 96.81 113 THR A C 1
ATOM 909 O O . THR A 1 113 ? 8.656 -16.875 -4.176 1 96.81 113 THR A O 1
ATOM 912 N N . ASN A 1 114 ? 9.352 -15.977 -6.059 1 97.56 114 ASN A N 1
ATOM 913 C CA . ASN A 1 114 ? 10.344 -15.062 -5.492 1 97.56 114 ASN A CA 1
ATOM 914 C C . ASN A 1 114 ? 10.539 -13.828 -6.367 1 97.56 114 ASN A C 1
ATOM 916 O O . ASN A 1 114 ? 10.133 -13.82 -7.527 1 97.56 114 ASN A O 1
ATOM 920 N N . SER A 1 115 ? 11.086 -12.758 -5.785 1 98.19 115 SER A N 1
ATOM 921 C CA . SER A 1 115 ? 11.352 -11.57 -6.59 1 98.19 115 SER A CA 1
ATOM 922 C C . SER A 1 115 ? 12.602 -10.844 -6.094 1 98.19 115 SER A C 1
ATOM 924 O O . SER A 1 115 ? 12.961 -10.945 -4.922 1 98.19 115 SER A O 1
ATOM 926 N N . TYR A 1 116 ? 13.258 -10.219 -7.004 1 98.19 116 TYR A N 1
ATOM 927 C CA . TYR A 1 116 ? 14.43 -9.414 -6.688 1 98.19 116 TYR A CA 1
ATOM 928 C C . TYR A 1 116 ? 14.078 -7.934 -6.645 1 98.19 116 TYR A C 1
ATOM 930 O O . TYR A 1 116 ? 14.859 -7.121 -6.148 1 98.19 116 TYR A O 1
ATOM 938 N N . ASP A 1 117 ? 12.891 -7.555 -7.109 1 96.81 117 ASP A N 1
ATOM 939 C CA . ASP A 1 117 ? 12.508 -6.148 -7.137 1 96.81 117 ASP A CA 1
ATOM 940 C C . ASP A 1 117 ? 11.5 -5.832 -6.039 1 96.81 117 ASP A C 1
ATOM 942 O O . ASP A 1 117 ? 10.914 -4.746 -6.016 1 96.81 117 ASP A O 1
ATOM 946 N N . GLY A 1 118 ? 11.203 -6.762 -5.211 1 94.81 118 GLY A N 1
ATOM 947 C CA . GLY A 1 118 ? 10.312 -6.551 -4.082 1 94.81 118 GLY A CA 1
ATOM 948 C C . GLY A 1 118 ? 8.844 -6.66 -4.453 1 94.81 118 GLY A C 1
ATOM 949 O O . GLY A 1 118 ? 7.969 -6.496 -3.598 1 94.81 118 GLY A O 1
ATOM 950 N N . SER A 1 119 ? 8.531 -6.984 -5.688 1 94.88 119 SER A N 1
ATOM 951 C CA . SER A 1 119 ? 7.148 -7.004 -6.152 1 94.88 119 SER A CA 1
ATOM 952 C C . SER A 1 119 ? 6.422 -8.25 -5.664 1 94.88 119 SER A C 1
ATOM 954 O O . SER A 1 119 ? 5.188 -8.281 -5.633 1 94.88 119 SER A O 1
ATOM 956 N N . GLU A 1 120 ? 7.188 -9.281 -5.359 1 96 120 GLU A N 1
ATOM 957 C CA . GLU A 1 120 ? 6.633 -10.523 -4.824 1 96 120 GLU A CA 1
ATOM 958 C C . GLU A 1 120 ? 7.359 -10.953 -3.551 1 96 120 GLU A C 1
ATOM 960 O O . GLU A 1 120 ? 8.57 -10.766 -3.428 1 96 120 GLU A O 1
ATOM 965 N N . ARG A 1 121 ? 6.566 -11.461 -2.662 1 96.19 121 ARG A N 1
ATOM 966 C CA . ARG A 1 121 ? 7.168 -12.102 -1.498 1 96.19 121 ARG A CA 1
ATOM 967 C C . ARG A 1 121 ? 7.762 -13.461 -1.864 1 96.19 121 ARG A C 1
ATOM 969 O O . ARG A 1 121 ? 7.473 -14 -2.934 1 96.19 121 ARG A O 1
ATOM 976 N N . THR A 1 122 ? 8.648 -13.938 -1.048 1 96.75 122 THR A N 1
ATOM 977 C CA . THR A 1 122 ? 9.031 -15.344 -1.157 1 96.75 122 THR A CA 1
ATOM 978 C C . THR A 1 122 ? 7.91 -16.25 -0.656 1 96.75 122 THR A C 1
ATOM 980 O O . THR A 1 122 ? 7.531 -16.188 0.517 1 96.75 122 THR A O 1
ATOM 983 N N . SER A 1 123 ? 7.43 -17.047 -1.616 1 95.56 123 SER A N 1
ATOM 984 C CA . SER A 1 123 ? 6.211 -17.75 -1.235 1 95.56 123 SER A CA 1
ATOM 985 C C . SER A 1 123 ? 6.141 -19.125 -1.889 1 95.56 123 SER A C 1
ATOM 987 O O . SER A 1 123 ? 6.863 -19.406 -2.846 1 95.56 123 SER A O 1
ATOM 989 N N . GLY A 1 124 ? 5.352 -19.969 -1.287 1 94 124 GLY A N 1
ATOM 990 C CA . GLY A 1 124 ? 5.004 -21.281 -1.801 1 94 124 GLY A CA 1
ATOM 991 C C . GLY A 1 124 ? 3.576 -21.688 -1.482 1 94 124 GLY A C 1
ATOM 992 O O . GLY A 1 124 ? 3.051 -21.359 -0.418 1 94 124 GLY A O 1
ATOM 993 N N . HIS A 1 125 ? 3.016 -22.328 -2.438 1 90.38 125 HIS A N 1
ATOM 994 C CA . HIS A 1 125 ? 1.672 -22.828 -2.166 1 90.38 125 HIS A CA 1
ATOM 995 C C . HIS A 1 125 ? 1.359 -24.062 -3.01 1 90.38 125 HIS A C 1
ATOM 997 O O . HIS A 1 125 ? 2.008 -24.297 -4.031 1 90.38 125 HIS A O 1
ATOM 1003 N N . PHE A 1 126 ? 0.332 -24.734 -2.512 1 87 126 PHE A N 1
ATOM 1004 C CA . PHE A 1 126 ? -0.196 -25.875 -3.254 1 87 126 PHE A CA 1
ATOM 1005 C C . PHE A 1 126 ? -1.126 -25.406 -4.367 1 87 126 PHE A C 1
ATOM 1007 O O . PHE A 1 126 ? -1.798 -24.391 -4.238 1 87 126 PHE A O 1
ATOM 1014 N N . GLY A 1 127 ? -1.048 -26.188 -5.477 1 84.56 127 GLY A N 1
ATOM 1015 C CA . GLY A 1 127 ? -1.979 -25.984 -6.574 1 84.56 127 GLY A CA 1
ATOM 1016 C C . GLY A 1 127 ? -2.166 -27.219 -7.441 1 84.56 127 GLY A C 1
ATOM 1017 O O . GLY A 1 127 ? -1.825 -28.328 -7.027 1 84.56 127 GLY A O 1
ATOM 1018 N N . PHE A 1 128 ? -2.846 -26.938 -8.578 1 84.12 128 PHE A N 1
ATOM 1019 C CA . PHE A 1 128 ? -3.105 -28.047 -9.5 1 84.12 128 PHE A CA 1
ATOM 1020 C C . PHE A 1 128 ? -2.807 -27.625 -10.938 1 84.12 128 PHE A C 1
ATOM 1022 O O . PHE A 1 128 ? -3.041 -26.484 -11.32 1 84.12 128 PHE A O 1
ATOM 1029 N N . TYR A 1 129 ? -2.289 -28.578 -11.594 1 84.19 129 TYR A N 1
ATOM 1030 C CA . TYR A 1 129 ? -2.059 -28.438 -13.023 1 84.19 129 TYR A CA 1
ATOM 1031 C C . TYR A 1 129 ? -3.061 -29.25 -13.828 1 84.19 129 TYR A C 1
ATOM 1033 O O . TYR A 1 129 ? -3.182 -30.469 -13.625 1 84.19 129 TYR A O 1
ATOM 1041 N N . ARG A 1 130 ? -3.756 -28.547 -14.664 1 82.5 130 ARG A N 1
ATOM 1042 C CA . ARG A 1 130 ? -4.73 -29.203 -15.523 1 82.5 130 ARG A CA 1
ATOM 1043 C C . ARG A 1 130 ? -4.16 -29.438 -16.922 1 82.5 130 ARG A C 1
ATOM 1045 O O . ARG A 1 130 ? -3.748 -28.484 -17.594 1 82.5 130 ARG A O 1
ATOM 1052 N N . GLN A 1 131 ? -4.203 -30.594 -17.391 1 75.38 131 GLN A N 1
ATOM 1053 C CA . GLN A 1 131 ? -3.533 -30.984 -18.625 1 75.38 131 GLN A CA 1
ATOM 1054 C C . GLN A 1 131 ? -4.199 -30.344 -19.844 1 75.38 131 GLN A C 1
ATOM 1056 O O . GLN A 1 131 ? -3.521 -29.938 -20.781 1 75.38 131 GLN A O 1
ATOM 1061 N N . VAL A 1 132 ? -5.48 -30.203 -19.734 1 71.69 132 VAL A N 1
ATOM 1062 C CA . VAL A 1 132 ? -6.207 -29.703 -20.891 1 71.69 132 VAL A CA 1
ATOM 1063 C C . VAL A 1 132 ? -5.891 -28.219 -21.078 1 71.69 132 VAL A C 1
ATOM 1065 O O . VAL A 1 132 ? -5.789 -27.734 -22.219 1 71.69 132 VAL A O 1
ATOM 1068 N N . CYS A 1 133 ? -5.789 -27.422 -19.984 1 64.19 133 CYS A N 1
ATOM 1069 C CA . CYS A 1 133 ? -5.668 -25.969 -20.094 1 64.19 133 CYS A CA 1
ATOM 1070 C C . CYS A 1 133 ? -4.207 -25.531 -20.078 1 64.19 133 CYS A C 1
ATOM 1072 O O . CYS A 1 133 ? -3.881 -24.422 -20.484 1 64.19 133 CYS A O 1
ATOM 1074 N N . SER A 1 134 ? -3.344 -26.375 -20.125 1 56.28 134 SER A N 1
ATOM 1075 C CA . SER A 1 134 ? -1.927 -26.078 -19.953 1 56.28 134 SER A CA 1
ATOM 1076 C C . SER A 1 134 ? -1.725 -24.859 -19.047 1 56.28 134 SER A C 1
ATOM 1078 O O . SER A 1 134 ? -0.731 -24.141 -19.188 1 56.28 134 SER A O 1
ATOM 1080 N N . ASN A 1 135 ? -2.75 -24.422 -18.297 1 54.06 135 ASN A N 1
ATOM 1081 C CA . ASN A 1 135 ? -2.609 -23.172 -17.562 1 54.06 135 ASN A CA 1
ATOM 1082 C C . ASN A 1 135 ? -2.506 -23.406 -16.062 1 54.06 135 ASN A C 1
ATOM 1084 O O . ASN A 1 135 ? -2.117 -22.516 -15.312 1 54.06 135 ASN A O 1
ATOM 1088 N N . GLY A 1 136 ? -1.898 -24.5 -15.617 1 52.09 136 GLY A N 1
ATOM 1089 C CA . GLY A 1 136 ? -1.4 -25.094 -14.383 1 52.09 136 GLY A CA 1
ATOM 1090 C C . GLY A 1 136 ? -2.08 -24.531 -13.148 1 52.09 136 GLY A C 1
ATOM 1091 O O . GLY A 1 136 ? -1.867 -25.031 -12.039 1 52.09 136 GLY A O 1
ATOM 1092 N N . LEU A 1 137 ? -2.723 -23.125 -12.938 1 55.62 137 LEU A N 1
ATOM 1093 C CA . LEU A 1 137 ? -2.742 -22.719 -11.531 1 55.62 137 LEU A CA 1
ATOM 1094 C C . LEU A 1 137 ? -4.164 -22.75 -10.984 1 55.62 137 LEU A C 1
ATOM 1096 O O . LEU A 1 137 ? -5.043 -22.047 -11.492 1 55.62 137 LEU A O 1
ATOM 1100 N N . HIS A 1 138 ? -4.582 -23.922 -10.359 1 60.12 138 HIS A N 1
ATOM 1101 C CA . HIS A 1 138 ? -5.77 -23.875 -9.516 1 60.12 138 HIS A CA 1
ATOM 1102 C C . HIS A 1 138 ? -5.398 -23.781 -8.039 1 60.12 138 HIS A C 1
ATOM 1104 O O . HIS A 1 138 ? -4.656 -24.625 -7.527 1 60.12 138 HIS A O 1
ATOM 1110 N N . VAL A 1 139 ? -5.418 -22.406 -7.441 1 58.59 139 VAL A N 1
ATOM 1111 C CA . VAL A 1 139 ? -5.125 -22.266 -6.016 1 58.59 139 VAL A CA 1
ATOM 1112 C C . VAL A 1 139 ? -6.414 -22.422 -5.211 1 58.59 139 VAL A C 1
ATOM 1114 O O . VAL A 1 139 ? -7.367 -21.672 -5.398 1 58.59 139 VAL A O 1
ATOM 1117 N N . ALA A 1 140 ? -6.723 -23.734 -4.934 1 52.09 140 ALA A N 1
ATOM 1118 C CA . ALA A 1 140 ? -7.871 -23.906 -4.047 1 52.09 140 ALA A CA 1
ATOM 1119 C C . ALA A 1 140 ? -7.637 -23.203 -2.711 1 52.09 140 ALA A C 1
ATOM 1121 O O . ALA A 1 140 ? -6.496 -22.906 -2.346 1 52.09 140 ALA A O 1
ATOM 1122 N N . GLN A 1 141 ? -8.68 -22.75 -2.191 1 53 141 GLN A N 1
ATOM 1123 C CA . GLN A 1 141 ? -8.75 -22.156 -0.859 1 53 141 GLN A CA 1
ATOM 1124 C C . GLN A 1 141 ? -7.781 -22.828 0.098 1 53 141 GLN A C 1
ATOM 1126 O O . GLN A 1 141 ? -7.914 -22.719 1.317 1 53 141 GLN A O 1
ATOM 1131 N N . ALA A 1 142 ? -6.934 -23.688 -0.501 1 52.69 142 ALA A N 1
ATOM 1132 C CA . ALA A 1 142 ? -6.199 -24.406 0.532 1 52.69 142 ALA A CA 1
ATOM 1133 C C . ALA A 1 142 ? -5.281 -23.469 1.31 1 52.69 142 ALA A C 1
ATOM 1135 O O . ALA A 1 142 ? -4.613 -22.609 0.721 1 52.69 142 ALA A O 1
ATOM 1136 N N . GLU A 1 143 ? -5.555 -23.219 2.506 1 63.09 143 GLU A N 1
ATOM 1137 C CA . GLU A 1 143 ? -4.859 -22.578 3.617 1 63.09 143 GLU A CA 1
ATOM 1138 C C . GLU A 1 143 ? -3.41 -23.047 3.707 1 63.09 143 GLU A C 1
ATOM 1140 O O . GLU A 1 143 ? -2.678 -22.641 4.613 1 63.09 143 GLU A O 1
ATOM 1145 N N . ILE A 1 144 ? -3.01 -23.812 2.592 1 80.56 144 ILE A N 1
ATOM 1146 C CA . ILE A 1 144 ? -1.651 -24.328 2.748 1 80.56 144 ILE A CA 1
ATOM 1147 C C . ILE A 1 144 ? -0.685 -23.469 1.932 1 80.56 144 ILE A C 1
ATOM 1149 O O . ILE A 1 144 ? -0.518 -23.688 0.729 1 80.56 144 ILE A O 1
ATOM 1153 N N . ALA A 1 145 ? -0.194 -22.641 2.426 1 89.06 145 ALA A N 1
ATOM 1154 C CA . ALA A 1 145 ? 0.712 -21.703 1.769 1 89.06 145 ALA A CA 1
ATOM 1155 C C . ALA A 1 145 ? 1.551 -20.938 2.791 1 89.06 145 ALA A C 1
ATOM 1157 O O . ALA A 1 145 ? 1.29 -21.016 3.994 1 89.06 145 ALA A O 1
ATOM 1158 N N . PHE A 1 146 ? 2.592 -20.438 2.35 1 92.25 146 PHE A N 1
ATOM 1159 C CA . PHE A 1 146 ? 3.336 -19.453 3.133 1 92.25 146 PHE A CA 1
ATOM 1160 C C . PHE A 1 146 ? 3.76 -18.281 2.266 1 92.25 146 PHE A C 1
ATOM 1162 O O . PHE A 1 146 ? 3.812 -18.391 1.04 1 92.25 146 PHE A O 1
ATOM 1169 N N . SER A 1 147 ? 3.928 -17.188 2.834 1 94.19 147 SER A N 1
ATOM 1170 C CA . SER A 1 147 ? 4.371 -15.953 2.203 1 94.19 147 SER A CA 1
ATOM 1171 C C . SER A 1 147 ? 5.242 -15.133 3.148 1 94.19 147 SER A C 1
ATOM 1173 O O . SER A 1 147 ? 4.789 -14.711 4.215 1 94.19 147 SER A O 1
ATOM 1175 N N . ILE A 1 148 ? 6.441 -14.898 2.707 1 95.31 148 ILE A N 1
ATOM 1176 C CA . ILE A 1 148 ? 7.398 -14.25 3.592 1 95.31 148 ILE A CA 1
ATOM 1177 C C . ILE A 1 148 ? 7.902 -12.953 2.951 1 95.31 148 ILE A C 1
ATOM 1179 O O . ILE A 1 148 ? 8.32 -12.953 1.791 1 95.31 148 ILE A O 1
ATOM 1183 N N . LYS A 1 149 ? 7.848 -11.875 3.738 1 94.88 149 LYS A N 1
ATOM 1184 C CA . LYS A 1 149 ? 8.398 -10.602 3.287 1 94.88 149 LYS A CA 1
ATOM 1185 C C . LYS A 1 149 ? 9.914 -10.664 3.178 1 94.88 149 LYS A C 1
ATOM 1187 O O . LYS A 1 149 ? 10.57 -11.414 3.912 1 94.88 149 LYS A O 1
ATOM 1192 N N . HIS A 1 150 ? 10.461 -9.82 2.293 1 95.62 150 HIS A N 1
ATOM 1193 C CA . HIS A 1 150 ? 11.906 -9.734 2.133 1 95.62 150 HIS A CA 1
ATOM 1194 C C . HIS A 1 150 ? 12.539 -8.898 3.24 1 95.62 150 HIS A C 1
ATOM 1196 O O . HIS A 1 150 ? 12.75 -7.695 3.07 1 95.62 150 HIS A O 1
ATOM 1202 N N . SER A 1 151 ? 12.805 -9.492 4.297 1 94.69 151 SER A N 1
ATOM 1203 C CA . SER A 1 151 ? 13.492 -8.875 5.43 1 94.69 151 SER A CA 1
ATOM 1204 C C . SER A 1 151 ? 14.578 -9.797 5.984 1 94.69 151 SER A C 1
ATOM 1206 O O . SER A 1 151 ? 14.547 -11.008 5.75 1 94.69 151 SER A O 1
ATOM 1208 N N . THR A 1 152 ? 15.508 -9.18 6.68 1 89.44 152 THR A N 1
ATOM 1209 C CA . THR A 1 152 ? 16.578 -9.969 7.289 1 89.44 152 THR A CA 1
ATOM 1210 C C . THR A 1 152 ? 15.992 -11.039 8.203 1 89.44 152 THR A C 1
ATOM 1212 O O . THR A 1 152 ? 16.453 -12.18 8.203 1 89.44 152 THR A O 1
ATOM 1215 N N . ASN A 1 153 ? 14.977 -10.742 8.852 1 84.75 153 ASN A N 1
ATOM 1216 C CA . ASN A 1 153 ? 14.32 -11.695 9.742 1 84.75 153 ASN A CA 1
ATOM 1217 C C . ASN A 1 153 ? 13.508 -12.727 8.961 1 84.75 153 ASN A C 1
ATOM 1219 O O . ASN A 1 153 ? 13.359 -13.867 9.398 1 84.75 153 ASN A O 1
ATOM 1223 N N . GLY A 1 154 ? 13.008 -12.305 7.879 1 84.88 154 GLY A N 1
ATOM 1224 C CA . GLY A 1 154 ? 12.188 -13.195 7.074 1 84.88 154 GLY A CA 1
ATOM 1225 C C . GLY A 1 154 ? 12.961 -14.359 6.492 1 84.88 154 GLY A C 1
ATOM 1226 O O . GLY A 1 154 ? 12.422 -15.453 6.336 1 84.88 154 GLY A O 1
ATOM 1227 N N . ALA A 1 155 ? 14.234 -14.195 6.16 1 81.5 155 ALA A N 1
ATOM 1228 C CA . ALA A 1 155 ? 15.07 -15.219 5.531 1 81.5 155 ALA A CA 1
ATOM 1229 C C . ALA A 1 155 ? 15.141 -16.469 6.398 1 81.5 155 ALA A C 1
ATOM 1231 O O . ALA A 1 155 ? 15.148 -17.594 5.887 1 81.5 155 ALA A O 1
ATOM 1232 N N . HIS A 1 156 ? 15.039 -16.297 7.688 1 86.69 156 HIS A N 1
ATOM 1233 C CA . HIS A 1 156 ? 15.156 -17.422 8.609 1 86.69 156 HIS A CA 1
ATOM 1234 C C . HIS A 1 156 ? 13.867 -18.234 8.664 1 86.69 156 HIS A C 1
ATOM 1236 O O . HIS A 1 156 ? 13.867 -19.375 9.125 1 86.69 156 HIS A O 1
ATOM 1242 N N . LEU A 1 157 ? 12.828 -17.625 8.203 1 91.06 157 LEU A N 1
ATOM 1243 C CA . LEU A 1 157 ? 11.523 -18.281 8.281 1 91.06 157 LEU A CA 1
ATOM 1244 C C . LEU A 1 157 ? 11.273 -19.125 7.039 1 91.06 157 LEU A C 1
ATOM 1246 O O . LEU A 1 157 ? 10.367 -19.969 7.031 1 91.06 157 LEU A O 1
ATOM 1250 N N . ILE A 1 158 ? 12.062 -19.031 6.062 1 91.19 158 ILE A N 1
ATOM 1251 C CA . ILE A 1 158 ? 11.805 -19.641 4.762 1 91.19 158 ILE A CA 1
ATOM 1252 C C . ILE A 1 158 ? 11.812 -21.156 4.895 1 91.19 158 ILE A C 1
ATOM 1254 O O . ILE A 1 158 ? 10.859 -21.828 4.488 1 91.19 158 ILE A O 1
ATOM 1258 N N . MET A 1 159 ? 12.852 -21.719 5.555 1 91.19 159 MET A N 1
ATOM 1259 C CA . MET A 1 159 ? 13.023 -23.172 5.609 1 91.19 159 MET A CA 1
ATOM 1260 C C . MET A 1 159 ? 11.922 -23.812 6.449 1 91.19 159 MET A C 1
ATOM 1262 O O . MET A 1 159 ? 11.258 -24.75 6 1 91.19 159 MET A O 1
ATOM 1266 N N . PRO A 1 160 ? 11.633 -23.234 7.621 1 93.62 160 PRO A N 1
ATOM 1267 C CA . PRO A 1 160 ? 10.531 -23.812 8.391 1 93.62 160 PRO A CA 1
ATOM 1268 C C . PRO A 1 160 ? 9.203 -23.766 7.648 1 93.62 160 PRO A C 1
ATOM 1270 O O . PRO A 1 160 ? 8.43 -24.734 7.699 1 93.62 160 PRO A O 1
ATOM 1273 N N . GLU A 1 161 ? 8.953 -22.672 6.992 1 93.81 161 GLU A N 1
ATOM 1274 C CA . GLU A 1 161 ? 7.699 -22.531 6.254 1 93.81 161 GLU A CA 1
ATOM 1275 C C . GLU A 1 161 ? 7.641 -23.516 5.082 1 93.81 161 GLU A C 1
ATOM 1277 O O . GLU A 1 161 ? 6.598 -24.125 4.824 1 93.81 161 GLU A O 1
ATOM 1282 N N . MET A 1 162 ? 8.719 -23.672 4.422 1 93.31 162 MET A N 1
ATOM 1283 C CA . MET A 1 162 ? 8.797 -24.609 3.309 1 93.31 162 MET A CA 1
ATOM 1284 C C . MET A 1 162 ? 8.578 -26.031 3.791 1 93.31 162 MET A C 1
ATOM 1286 O O . MET A 1 162 ? 7.832 -26.797 3.176 1 93.31 162 MET A O 1
ATOM 1290 N N . GLU A 1 163 ? 9.203 -26.406 4.859 1 93.25 163 GLU A N 1
ATOM 1291 C CA . GLU A 1 163 ? 9.039 -27.734 5.438 1 93.25 163 GLU A CA 1
ATOM 1292 C C . GLU A 1 163 ? 7.59 -27.984 5.84 1 93.25 163 GLU A C 1
ATOM 1294 O O . GLU A 1 163 ? 7.059 -29.078 5.621 1 93.25 163 GLU A O 1
ATOM 1299 N N . GLY A 1 164 ? 7.043 -26.984 6.422 1 91.94 164 GLY A N 1
ATOM 1300 C CA . GLY A 1 164 ? 5.641 -27.094 6.777 1 91.94 164 GLY A CA 1
ATOM 1301 C C . GLY A 1 164 ? 4.738 -27.328 5.582 1 91.94 164 GLY A C 1
ATOM 1302 O O . GLY A 1 164 ? 3.848 -28.188 5.625 1 91.94 164 GLY A O 1
ATOM 1303 N N . LEU A 1 165 ? 4.961 -26.609 4.566 1 90.94 165 LEU A N 1
ATOM 1304 C CA . LEU A 1 165 ? 4.195 -26.766 3.334 1 90.94 165 LEU A CA 1
ATOM 1305 C C . LEU A 1 165 ? 4.352 -28.172 2.77 1 90.94 165 LEU A C 1
ATOM 1307 O O . LEU A 1 165 ? 3.363 -28.812 2.398 1 90.94 165 LEU A O 1
ATOM 1311 N N . PHE A 1 166 ? 5.57 -28.688 2.734 1 89.88 166 PHE A N 1
ATOM 1312 C CA . PHE A 1 166 ? 5.859 -30 2.186 1 89.88 166 PHE A CA 1
ATOM 1313 C C . PHE A 1 166 ? 5.199 -31.094 3.02 1 89.88 166 PHE A C 1
ATOM 1315 O O . PHE A 1 166 ? 4.66 -32.062 2.473 1 89.88 166 PHE A O 1
ATOM 1322 N N . LYS A 1 167 ? 5.254 -30.906 4.281 1 89.38 167 LYS A N 1
ATOM 1323 C CA . LYS A 1 167 ? 4.609 -31.875 5.164 1 89.38 167 LYS A CA 1
ATOM 1324 C C . LYS A 1 167 ? 3.113 -31.953 4.887 1 89.38 167 LYS A C 1
ATOM 1326 O O . LYS A 1 167 ? 2.561 -33.062 4.762 1 89.38 167 LYS A O 1
ATOM 1331 N N . LYS A 1 168 ? 2.547 -30.859 4.781 1 85.5 168 LYS A N 1
ATOM 1332 C CA . LYS A 1 168 ? 1.11 -30.828 4.516 1 85.5 168 LYS A CA 1
ATOM 1333 C C . LYS A 1 168 ? 0.793 -31.422 3.145 1 85.5 168 LYS A C 1
ATOM 1335 O O . LYS A 1 168 ? -0.241 -32.062 2.965 1 85.5 168 LYS A O 1
ATOM 1340 N N . PHE A 1 169 ? 1.633 -31.141 2.279 1 84.31 169 PHE A N 1
ATOM 1341 C CA . PHE A 1 169 ? 1.49 -31.672 0.932 1 84.31 169 PHE A CA 1
ATOM 1342 C C . PHE A 1 169 ? 1.59 -33.188 0.948 1 84.31 169 PHE A C 1
ATOM 1344 O O . PHE A 1 169 ? 0.756 -33.875 0.355 1 84.31 169 PHE A O 1
ATOM 1351 N N . MET A 1 170 ? 2.479 -33.719 1.666 1 83.5 170 MET A N 1
ATOM 1352 C CA . MET A 1 170 ? 2.709 -35.156 1.74 1 83.5 170 MET A CA 1
ATOM 1353 C C . MET A 1 170 ? 1.575 -35.844 2.484 1 83.5 170 MET A C 1
ATOM 1355 O O . MET A 1 170 ? 1.271 -37 2.213 1 83.5 170 MET A O 1
ATOM 1359 N N . ASP A 1 171 ? 0.932 -35.062 3.232 1 80.94 171 ASP A N 1
ATOM 1360 C CA . ASP A 1 171 ? -0.187 -35.625 3.982 1 80.94 171 ASP A CA 1
ATOM 1361 C C . ASP A 1 171 ? -1.474 -35.594 3.16 1 80.94 171 ASP A C 1
ATOM 1363 O O . ASP A 1 171 ? -2.541 -35.969 3.65 1 80.94 171 ASP A O 1
ATOM 1367 N N . ASN A 1 172 ? -1.423 -35.188 1.957 1 73.81 172 ASN A N 1
ATOM 1368 C CA . ASN A 1 172 ? -2.504 -35.188 0.977 1 73.81 172 ASN A CA 1
ATOM 1369 C C . ASN A 1 172 ? -3.693 -34.375 1.462 1 73.81 172 ASN A C 1
ATOM 1371 O O . ASN A 1 172 ? -4.848 -34.75 1.238 1 73.81 172 ASN A O 1
ATOM 1375 N N . GLU A 1 173 ? -3.379 -33.344 2.107 1 67.5 173 GLU A N 1
ATOM 1376 C CA . GLU A 1 173 ? -4.434 -32.469 2.611 1 67.5 173 GLU A CA 1
ATOM 1377 C C . GLU A 1 173 ? -5.16 -31.766 1.47 1 67.5 173 GLU A C 1
ATOM 1379 O O . GLU A 1 173 ? -6.242 -31.203 1.668 1 67.5 173 GLU A O 1
ATOM 1384 N N . PHE A 1 174 ? -4.711 -31.984 0.225 1 65.94 174 PHE A N 1
ATOM 1385 C CA . PHE A 1 174 ? -5.289 -31.25 -0.902 1 65.94 174 PHE A CA 1
ATOM 1386 C C . PHE A 1 174 ? -6.344 -32.094 -1.605 1 65.94 174 PHE A C 1
ATOM 1388 O O . PHE A 1 174 ? -7.094 -31.594 -2.443 1 65.94 174 PHE A O 1
ATOM 1395 N N . TYR A 1 175 ? -6.645 -33.344 -1.235 1 68.5 175 TYR A N 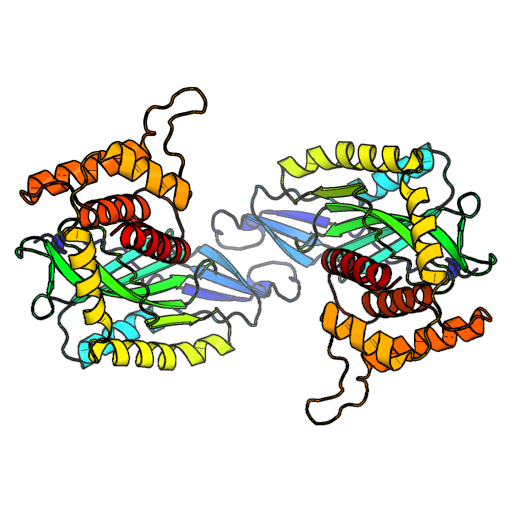1
ATOM 1396 C CA . TYR A 1 175 ? -7.527 -34.25 -1.958 1 68.5 175 TYR A CA 1
ATOM 1397 C C . TYR A 1 175 ? -8.992 -33.875 -1.742 1 68.5 175 TYR A C 1
ATOM 1399 O O . TYR A 1 175 ? -9.844 -34.156 -2.582 1 68.5 175 TYR A O 1
ATOM 1407 N N . THR A 1 176 ? -9.156 -33.094 -0.723 1 72.38 176 THR A N 1
ATOM 1408 C CA . THR A 1 176 ? -10.547 -32.75 -0.458 1 72.38 176 THR A CA 1
ATOM 1409 C C . THR A 1 176 ? -11.078 -31.781 -1.523 1 72.38 176 THR A C 1
ATOM 1411 O O . THR A 1 176 ? -12.289 -31.656 -1.701 1 72.38 176 THR A O 1
ATOM 1414 N N . ILE A 1 177 ? -10.172 -31.266 -2.26 1 78.81 177 ILE A N 1
ATOM 1415 C CA . ILE A 1 177 ? -10.586 -30.266 -3.232 1 78.81 177 ILE A CA 1
ATOM 1416 C C . ILE A 1 177 ? -11.242 -30.938 -4.43 1 78.81 177 ILE A C 1
ATOM 1418 O O . ILE A 1 177 ? -12.016 -30.312 -5.16 1 78.81 177 ILE A O 1
ATOM 1422 N N . SER A 1 178 ? -10.922 -32.188 -4.594 1 76.69 178 SER A N 1
ATOM 1423 C CA . SER A 1 178 ? -11.484 -32.938 -5.715 1 76.69 178 SER A CA 1
ATOM 1424 C C . SER A 1 178 ? -13.008 -32.969 -5.648 1 76.69 178 SER A C 1
ATOM 1426 O O . SER A 1 178 ? -13.68 -32.938 -6.684 1 76.69 178 SER A O 1
ATOM 1428 N N . ASP A 1 179 ? -13.477 -33 -4.473 1 81.5 179 ASP A N 1
ATOM 1429 C CA . ASP A 1 179 ? -14.93 -33 -4.297 1 81.5 179 ASP A CA 1
ATOM 1430 C C . ASP A 1 179 ? -15.547 -31.703 -4.809 1 81.5 179 ASP A C 1
ATOM 1432 O O . ASP A 1 179 ? -16.641 -31.703 -5.383 1 81.5 179 ASP A O 1
ATOM 1436 N N . ARG A 1 180 ? -14.82 -30.734 -4.617 1 85.94 180 ARG A N 1
ATOM 1437 C CA . ARG A 1 180 ? -15.312 -29.438 -5.062 1 85.94 180 ARG A CA 1
ATOM 1438 C C . ARG A 1 180 ? -15.297 -29.328 -6.582 1 85.94 180 ARG A C 1
ATOM 1440 O O . ARG A 1 180 ? -16.188 -28.734 -7.184 1 85.94 180 ARG A O 1
ATOM 1447 N N . PHE A 1 181 ? -14.289 -29.922 -7.172 1 85.5 181 PHE A N 1
ATOM 1448 C CA . PHE A 1 181 ? -14.234 -29.969 -8.625 1 85.5 181 PHE A CA 1
ATOM 1449 C C . PHE A 1 181 ? -15.43 -30.734 -9.188 1 85.5 181 PHE A C 1
ATOM 1451 O O . PHE A 1 181 ? -16.062 -30.281 -10.148 1 85.5 181 PHE A O 1
ATOM 1458 N N . SER A 1 182 ? -15.719 -31.766 -8.523 1 84.25 182 SER A N 1
ATOM 1459 C CA . SER A 1 182 ? -16.828 -32.594 -8.961 1 84.25 182 SER A CA 1
ATOM 1460 C C . SER A 1 182 ? -18.172 -31.875 -8.82 1 84.25 182 SER A C 1
ATOM 1462 O O . SER A 1 182 ? -19.047 -32.031 -9.664 1 84.25 182 SER A O 1
ATOM 1464 N N . GLN A 1 183 ? -18.234 -31.188 -7.793 1 89.94 183 GLN A N 1
ATOM 1465 C CA . GLN A 1 183 ? -19.453 -30.406 -7.582 1 89.94 183 GLN A CA 1
ATOM 1466 C C . GLN A 1 183 ? -19.656 -29.422 -8.727 1 89.94 183 GLN A C 1
ATOM 1468 O O . GLN A 1 183 ? -20.781 -29.281 -9.234 1 89.94 183 GLN A O 1
ATOM 1473 N N . MET A 1 184 ? -18.641 -28.797 -9.125 1 91.94 184 MET A N 1
ATOM 1474 C CA . MET A 1 184 ? -18.734 -27.844 -10.227 1 91.94 184 MET A CA 1
ATOM 1475 C C . MET A 1 184 ? -19.031 -28.547 -11.547 1 91.94 184 MET A C 1
ATOM 1477 O O . MET A 1 184 ? -19.812 -28.062 -12.359 1 91.94 184 MET A O 1
ATOM 1481 N N . MET A 1 185 ? -18.531 -29.672 -11.695 1 89.62 185 MET A N 1
ATOM 1482 C CA . MET A 1 185 ? -18.703 -30.422 -12.938 1 89.62 185 MET A CA 1
ATOM 1483 C C . MET A 1 185 ? -20.141 -30.875 -13.117 1 89.62 185 MET A C 1
ATOM 1485 O O . MET A 1 185 ? -20.625 -31 -14.242 1 89.62 185 MET A O 1
ATOM 1489 N N . ALA A 1 186 ? -20.797 -31.016 -12.023 1 91.81 186 ALA A N 1
ATOM 1490 C CA . ALA A 1 186 ? -22.141 -31.578 -12.031 1 91.81 186 ALA A CA 1
ATOM 1491 C C . ALA A 1 186 ? -23.172 -30.547 -12.484 1 91.81 186 ALA A C 1
ATOM 1493 O O . ALA A 1 186 ? -24.312 -30.906 -12.812 1 91.81 186 ALA A O 1
ATOM 1494 N N . VAL A 1 187 ? -22.766 -29.391 -12.586 1 96.25 187 VAL A N 1
ATOM 1495 C CA . VAL A 1 187 ? -23.734 -28.359 -12.945 1 96.25 187 VAL A CA 1
ATOM 1496 C C . VAL A 1 187 ? -23.5 -27.906 -14.383 1 96.25 187 VAL A C 1
ATOM 1498 O O . VAL A 1 187 ? -22.547 -27.188 -14.664 1 96.25 187 VAL A O 1
ATOM 1501 N N . GLU A 1 188 ? -24.453 -28.188 -15.203 1 96.31 188 GLU A N 1
ATOM 1502 C CA . GLU A 1 188 ? -24.375 -27.812 -16.609 1 96.31 188 GLU A CA 1
ATOM 1503 C C . GLU A 1 188 ? -24.75 -26.344 -16.812 1 96.31 188 GLU A C 1
ATOM 1505 O O . GLU A 1 188 ? -25.625 -25.828 -16.109 1 96.31 188 GLU A O 1
ATOM 1510 N N . LEU A 1 189 ? -24.047 -25.781 -17.719 1 96.75 189 LEU A N 1
ATOM 1511 C CA . LEU A 1 189 ? -24.359 -24.391 -18.078 1 96.75 189 LEU A CA 1
ATOM 1512 C C . LEU A 1 189 ? -25.297 -24.359 -19.281 1 96.75 189 LEU A C 1
ATOM 1514 O O . LEU A 1 189 ? -24.984 -24.859 -20.344 1 96.75 189 LEU A O 1
ATOM 1518 N N . VAL A 1 190 ? -26.453 -23.719 -19.062 1 93.56 190 VAL A N 1
ATOM 1519 C CA . VAL A 1 190 ? -27.438 -23.578 -20.125 1 93.56 190 VAL A CA 1
ATOM 1520 C C . VAL A 1 190 ? -27 -22.484 -21.094 1 93.56 190 VAL A C 1
ATOM 1522 O O . VAL A 1 190 ? -27.109 -22.641 -22.312 1 93.56 190 VAL A O 1
ATOM 1525 N N . ASP A 1 191 ? -26.516 -21.438 -20.562 1 95.75 191 ASP A N 1
ATOM 1526 C CA . ASP A 1 191 ? -26.062 -20.281 -21.328 1 95.75 191 ASP A CA 1
ATOM 1527 C C . ASP A 1 191 ? -24.672 -19.828 -20.859 1 95.75 191 ASP A C 1
ATOM 1529 O O . ASP A 1 191 ? -24.547 -19.188 -19.828 1 95.75 191 ASP A O 1
ATOM 1533 N N . THR A 1 192 ? -23.719 -20.062 -21.719 1 96.69 192 THR A N 1
ATOM 1534 C CA . THR A 1 192 ? -22.344 -19.766 -21.344 1 96.69 192 THR A CA 1
ATOM 1535 C C . THR A 1 192 ? -22.109 -18.266 -21.266 1 96.69 192 THR A C 1
ATOM 1537 O O . THR A 1 192 ? -21.344 -17.781 -20.438 1 96.69 192 THR A O 1
ATOM 1540 N N . LYS A 1 193 ? -22.812 -17.531 -22.078 1 96 193 LYS A N 1
ATOM 1541 C CA . LYS A 1 193 ? -22.656 -16.078 -22.078 1 96 193 LYS A CA 1
ATOM 1542 C C . LYS A 1 193 ? -23.188 -15.477 -20.781 1 96 193 LYS A C 1
ATOM 1544 O O . LYS A 1 193 ? -22.531 -14.609 -20.188 1 96 193 LYS A O 1
ATOM 1549 N N . THR A 1 194 ? -24.266 -15.969 -20.359 1 96 194 THR A N 1
ATOM 1550 C CA . THR A 1 194 ? -24.859 -15.484 -19.125 1 96 194 THR A CA 1
ATOM 1551 C C . THR A 1 194 ? -23.969 -15.836 -17.922 1 96 194 THR A C 1
ATOM 1553 O O . THR A 1 194 ? -23.797 -15.016 -17.016 1 96 194 THR A O 1
ATOM 1556 N N . PHE A 1 195 ? -23.438 -16.969 -17.969 1 97.44 195 PHE A N 1
ATOM 1557 C CA . PHE A 1 195 ? -22.531 -17.391 -16.922 1 97.44 195 PHE A CA 1
ATOM 1558 C C . PHE A 1 195 ? -21.328 -16.469 -16.828 1 97.44 195 PHE A C 1
ATOM 1560 O O . PHE A 1 195 ? -20.984 -15.984 -15.75 1 97.44 195 PHE A O 1
ATOM 1567 N N . VAL A 1 196 ? -20.734 -16.188 -17.953 1 98 196 VAL A N 1
ATOM 1568 C CA . VAL A 1 196 ? -19.531 -15.344 -18 1 98 196 VAL A CA 1
ATOM 1569 C C . VAL A 1 196 ? -19.875 -13.938 -17.531 1 98 196 VAL A C 1
ATOM 1571 O O . VAL A 1 196 ? -19.125 -13.344 -16.75 1 98 196 VAL A O 1
ATOM 1574 N N . ARG A 1 197 ? -20.984 -13.516 -17.891 1 96.56 197 ARG A N 1
ATOM 1575 C CA . ARG A 1 197 ? -21.422 -12.188 -17.469 1 96.56 197 ARG A CA 1
ATOM 1576 C C . ARG A 1 197 ? -21.594 -12.117 -15.961 1 96.56 197 ARG A C 1
ATOM 1578 O O . ARG A 1 197 ? -21.141 -11.172 -15.32 1 96.56 197 ARG A O 1
ATOM 1585 N N . GLU A 1 198 ? -22.188 -13.094 -15.422 1 96.94 198 GLU A N 1
ATOM 1586 C CA . GLU A 1 198 ? -22.469 -13.117 -13.984 1 96.94 198 GLU A CA 1
ATOM 1587 C C . GLU A 1 198 ? -21.172 -13.195 -13.18 1 96.94 198 GLU A C 1
ATOM 1589 O O . GLU A 1 198 ? -21.031 -12.5 -12.172 1 96.94 198 GLU A O 1
ATOM 1594 N N . VAL A 1 199 ? -20.312 -14 -13.609 1 97.75 199 VAL A N 1
ATOM 1595 C CA . VAL A 1 199 ? -19.031 -14.141 -12.914 1 97.75 199 VAL A CA 1
ATOM 1596 C C . VAL A 1 199 ? -18.281 -12.812 -12.93 1 97.75 199 VAL A C 1
ATOM 1598 O O . VAL A 1 199 ? -17.719 -12.398 -11.914 1 97.75 199 VAL A O 1
ATOM 1601 N N . LEU A 1 200 ? -18.312 -12.164 -14.023 1 97.38 200 LEU A N 1
ATOM 1602 C CA . LEU A 1 200 ? -17.594 -10.906 -14.164 1 97.38 200 LEU A CA 1
ATOM 1603 C C . LEU A 1 200 ? -18.266 -9.805 -13.352 1 97.38 200 LEU A C 1
ATOM 1605 O O . LEU A 1 200 ? -17.594 -8.898 -12.844 1 97.38 200 LEU A O 1
ATOM 1609 N N . GLU A 1 201 ? -19.5 -9.852 -13.195 1 95.31 201 GLU A N 1
ATOM 1610 C CA . GLU A 1 201 ? -20.203 -8.898 -12.344 1 95.31 201 GLU A CA 1
ATOM 1611 C C . GLU A 1 201 ? -19.812 -9.07 -10.883 1 95.31 201 GLU A C 1
ATOM 1613 O O . GLU A 1 201 ? -19.688 -8.086 -10.148 1 95.31 201 GLU A O 1
ATOM 1618 N N . ARG A 1 202 ? -19.656 -10.289 -10.555 1 95.88 202 ARG A N 1
ATOM 1619 C CA . ARG A 1 202 ? -19.359 -10.602 -9.156 1 95.88 202 ARG A CA 1
ATOM 1620 C C . ARG A 1 202 ? -17.891 -10.375 -8.844 1 95.88 202 ARG A C 1
ATOM 1622 O O . ARG A 1 202 ? -17.531 -9.906 -7.754 1 95.88 202 ARG A O 1
ATOM 1629 N N . THR A 1 203 ? -17.031 -10.727 -9.734 1 95.31 203 THR A N 1
ATOM 1630 C CA . THR A 1 203 ? -15.594 -10.727 -9.453 1 95.31 203 THR A CA 1
ATOM 1631 C C . THR A 1 203 ? -14.953 -9.422 -9.906 1 95.31 203 THR A C 1
ATOM 1633 O O . THR A 1 203 ? -13.852 -9.07 -9.461 1 95.31 203 THR A O 1
ATOM 1636 N N . LYS A 1 204 ? -15.484 -8.773 -10.875 1 94.75 204 LYS A N 1
ATOM 1637 C CA . LYS A 1 204 ? -14.977 -7.547 -11.477 1 94.75 204 LYS A CA 1
ATOM 1638 C C . LYS A 1 204 ? -13.562 -7.742 -12.016 1 94.75 204 LYS A C 1
ATOM 1640 O O . LYS A 1 204 ? -12.711 -6.855 -11.883 1 94.75 204 LYS A O 1
ATOM 1645 N N . LEU A 1 205 ? -13.344 -8.938 -12.57 1 94.56 205 LEU A N 1
ATOM 1646 C CA . LEU A 1 205 ? -12.039 -9.25 -13.148 1 94.56 205 LEU A CA 1
ATOM 1647 C C . LEU A 1 205 ? -11.742 -8.352 -14.344 1 94.56 205 LEU A C 1
ATOM 1649 O O . LEU A 1 205 ? -10.625 -7.848 -14.484 1 94.56 205 LEU A O 1
ATOM 1653 N N . PHE A 1 206 ? -12.578 -8.188 -15.164 1 93.06 206 PHE A N 1
ATOM 1654 C CA . PHE A 1 206 ? -12.594 -7.289 -16.312 1 93.06 206 PHE A CA 1
ATOM 1655 C C . PHE A 1 206 ? -14.016 -7.074 -16.812 1 93.06 206 PHE A C 1
ATOM 1657 O O . PHE A 1 206 ? -14.953 -7.73 -16.344 1 93.06 206 PHE A O 1
ATOM 1664 N N . ARG A 1 207 ? -14.102 -6.137 -17.688 1 90.56 207 ARG A N 1
ATOM 1665 C CA . ARG A 1 207 ? -15.43 -5.762 -18.188 1 90.56 207 ARG A CA 1
ATOM 1666 C C . ARG A 1 207 ? -15.961 -6.797 -19.172 1 90.56 207 ARG A C 1
ATOM 1668 O O . ARG A 1 207 ? -15.227 -7.262 -20.047 1 90.56 207 ARG A O 1
ATOM 1675 N N . TYR A 1 208 ? -17.188 -7.188 -19.047 1 91.44 208 TYR A N 1
ATOM 1676 C CA . TYR A 1 208 ? -17.797 -8.117 -19.984 1 91.44 208 TYR A CA 1
ATOM 1677 C C . TYR A 1 208 ? -18.062 -7.445 -21.328 1 91.44 208 TYR A C 1
ATOM 1679 O O . TYR A 1 208 ? -17.75 -8.008 -22.375 1 91.44 208 TYR A O 1
ATOM 1687 N N . GLU A 1 209 ? -18.641 -6.215 -21.203 1 86.75 209 GLU A N 1
ATOM 1688 C CA . GLU A 1 209 ? -19.062 -5.508 -22.406 1 86.75 209 GLU A CA 1
ATOM 1689 C C . GLU A 1 209 ? -17.875 -4.887 -23.125 1 86.75 209 GLU A C 1
ATOM 1691 O O . GLU A 1 209 ? -16.875 -4.527 -22.5 1 86.75 209 GLU A O 1
ATOM 1696 N N . CYS A 1 210 ? -18.078 -4.734 -24.391 1 84.94 210 CYS A N 1
ATOM 1697 C CA . CYS A 1 210 ? -17.047 -4.098 -25.203 1 84.94 210 CYS A CA 1
ATOM 1698 C C . CYS A 1 210 ? -16.891 -2.625 -24.828 1 84.94 210 CYS A C 1
ATOM 1700 O O . CYS A 1 210 ? -15.781 -2.102 -24.797 1 84.94 210 CYS A O 1
ATOM 1702 N N . SER A 1 211 ? -18.047 -2.094 -24.719 1 85.56 211 SER A N 1
ATOM 1703 C CA . SER A 1 211 ? -18.078 -0.689 -24.328 1 85.56 211 SER A CA 1
ATOM 1704 C C . SER A 1 211 ? -19.406 -0.317 -23.672 1 85.56 211 SER A C 1
ATOM 1706 O O . SER A 1 211 ? -20.281 -1.168 -23.516 1 85.56 211 SER A O 1
ATOM 1708 N N . ASP A 1 212 ? -19.422 0.905 -23.188 1 85.75 212 ASP A N 1
ATOM 1709 C CA . ASP A 1 212 ? -20.672 1.388 -22.625 1 85.75 212 ASP A CA 1
ATOM 1710 C C . ASP A 1 212 ? -21.797 1.312 -23.656 1 85.75 212 ASP A C 1
ATOM 1712 O O . ASP A 1 212 ? -22.969 1.143 -23.297 1 85.75 212 ASP A O 1
ATOM 1716 N N . LYS A 1 213 ? -21.469 1.439 -24.922 1 88.69 213 LYS A N 1
ATOM 1717 C CA . LYS A 1 213 ? -22.453 1.523 -25.984 1 88.69 213 LYS A CA 1
ATOM 1718 C C . LYS A 1 213 ? -22.609 0.185 -26.703 1 88.69 213 LYS A C 1
ATOM 1720 O O . LYS A 1 213 ? -23.469 0.035 -27.578 1 88.69 213 LYS A O 1
ATOM 1725 N N . ASN A 1 214 ? -21.75 -0.742 -26.391 1 87.69 214 ASN A N 1
ATOM 1726 C CA . ASN A 1 214 ? -21.75 -2.059 -27.016 1 87.69 214 ASN A CA 1
ATOM 1727 C C . ASN A 1 214 ? -21.844 -3.176 -25.984 1 87.69 214 ASN A C 1
ATOM 1729 O O . ASN A 1 214 ? -20.844 -3.525 -25.359 1 87.69 214 ASN A O 1
ATOM 1733 N N . ALA A 1 215 ? -22.953 -3.797 -25.938 1 86.44 215 ALA A N 1
ATOM 1734 C CA . ALA A 1 215 ? -23.234 -4.777 -24.906 1 86.44 215 ALA A CA 1
ATOM 1735 C C . ALA A 1 215 ? -22.672 -6.148 -25.266 1 86.44 215 ALA A C 1
ATOM 1737 O O . ALA A 1 215 ? -22.734 -7.082 -24.469 1 86.44 215 ALA A O 1
ATOM 1738 N N . ASN A 1 216 ? -22.172 -6.219 -26.391 1 90.88 216 ASN A N 1
ATOM 1739 C CA . ASN A 1 216 ? -21.516 -7.469 -26.781 1 90.88 216 ASN A CA 1
ATOM 1740 C C . ASN A 1 216 ? -20.312 -7.77 -25.906 1 90.88 216 ASN A C 1
ATOM 1742 O O . ASN A 1 216 ? -19.75 -6.867 -25.281 1 90.88 216 ASN A O 1
ATOM 1746 N N . PRO A 1 217 ? -20.031 -9.055 -25.812 1 93.06 217 PRO A N 1
ATOM 1747 C CA . PRO A 1 217 ? -18.891 -9.398 -24.969 1 93.06 217 PRO A CA 1
ATOM 1748 C C . PRO A 1 217 ? -17.578 -8.789 -25.469 1 93.06 217 PRO A C 1
ATOM 1750 O O . PRO A 1 217 ? -17.359 -8.711 -26.688 1 93.06 217 PRO A O 1
ATOM 1753 N N . SER A 1 218 ? -16.812 -8.367 -24.547 1 94.88 218 SER A N 1
ATOM 1754 C CA . SER A 1 218 ? -15.461 -7.871 -24.844 1 94.88 218 SER A CA 1
ATOM 1755 C C . SER A 1 218 ? -14.578 -8.977 -25.406 1 94.88 218 SER A C 1
ATOM 1757 O O . SER A 1 218 ? -14.961 -10.148 -25.391 1 94.88 218 SER A O 1
ATOM 1759 N N . LYS A 1 219 ? -13.422 -8.602 -25.891 1 94.56 219 LYS A N 1
ATOM 1760 C CA . LYS A 1 219 ? -12.477 -9.57 -26.422 1 94.56 219 LYS A CA 1
ATOM 1761 C C . LYS A 1 219 ? -12.125 -10.633 -25.375 1 94.56 219 LYS A C 1
ATOM 1763 O O . LYS A 1 219 ? -12.109 -11.828 -25.688 1 94.56 219 LYS A O 1
ATOM 1768 N N . LYS A 1 220 ? -11.883 -10.258 -24.203 1 95.75 220 LYS A N 1
ATOM 1769 C CA . LYS A 1 220 ? -11.531 -11.18 -23.141 1 95.75 220 LYS A CA 1
ATOM 1770 C C . LYS A 1 220 ? -12.711 -12.078 -22.766 1 95.75 220 LYS A C 1
ATOM 1772 O O . LYS A 1 220 ? -12.531 -13.266 -22.5 1 95.75 220 LYS A O 1
ATOM 1777 N N . ALA A 1 221 ? -13.844 -11.453 -22.75 1 96.38 221 ALA A N 1
ATOM 1778 C CA . ALA A 1 221 ? -15.031 -12.242 -22.469 1 96.38 221 ALA A CA 1
ATOM 1779 C C . ALA A 1 221 ? -15.266 -13.297 -23.531 1 96.38 221 ALA A C 1
ATOM 1781 O O . ALA A 1 221 ? -15.594 -14.445 -23.234 1 96.38 221 ALA A O 1
ATOM 1782 N N . ARG A 1 222 ? -15.109 -12.93 -24.719 1 96.5 222 ARG A N 1
ATOM 1783 C CA . ARG A 1 222 ? -15.234 -13.875 -25.828 1 96.5 222 ARG A CA 1
ATOM 1784 C C . ARG A 1 222 ? -14.195 -14.984 -25.719 1 96.5 222 ARG A C 1
ATOM 1786 O O . ARG A 1 222 ? -14.477 -16.141 -26.031 1 96.5 222 ARG A O 1
ATOM 1793 N N . GLU A 1 223 ? -13.031 -14.57 -25.328 1 96.12 223 GLU A N 1
ATOM 1794 C CA . GLU A 1 223 ? -11.977 -15.57 -25.141 1 96.12 223 GLU A CA 1
ATOM 1795 C C . GLU A 1 223 ? -12.375 -16.609 -24.109 1 96.12 223 GLU A C 1
ATOM 1797 O O . GLU A 1 223 ? -12.172 -17.812 -24.328 1 96.12 223 GLU A O 1
ATOM 1802 N N . VAL A 1 224 ? -12.898 -16.188 -23.062 1 96.38 224 VAL A N 1
ATOM 1803 C CA . VAL A 1 224 ? -13.359 -17.109 -22.031 1 96.38 224 VAL A CA 1
ATOM 1804 C C . VAL A 1 224 ? -14.422 -18.047 -22.609 1 96.38 224 VAL A C 1
ATOM 1806 O O . VAL A 1 224 ? -14.344 -19.25 -22.422 1 96.38 224 VAL A O 1
ATOM 1809 N N . ILE A 1 225 ? -15.367 -17.469 -23.281 1 97.12 225 ILE A N 1
ATOM 1810 C CA . ILE A 1 225 ? -16.469 -18.234 -23.844 1 97.12 225 ILE A CA 1
ATOM 1811 C C . ILE A 1 225 ? -15.914 -19.25 -24.844 1 97.12 225 ILE A C 1
ATOM 1813 O O . ILE A 1 225 ? -16.312 -20.422 -24.828 1 97.12 225 ILE A O 1
ATOM 1817 N N . ASP A 1 226 ? -15.016 -18.797 -25.625 1 96.38 226 ASP A N 1
ATOM 1818 C CA . ASP A 1 226 ? -14.422 -19.672 -26.625 1 96.38 226 ASP A CA 1
ATOM 1819 C C . ASP A 1 226 ? -13.695 -20.844 -25.969 1 96.38 226 ASP A C 1
ATOM 1821 O O . ASP A 1 226 ? -13.828 -21.984 -26.406 1 96.38 226 ASP A O 1
ATOM 1825 N N . ILE A 1 227 ? -12.922 -20.578 -24.984 1 94.31 227 ILE A N 1
ATOM 1826 C CA . ILE A 1 227 ? -12.18 -21.625 -24.281 1 94.31 227 ILE A CA 1
ATOM 1827 C C . ILE A 1 227 ? -13.156 -22.609 -23.656 1 94.31 227 ILE A C 1
ATOM 1829 O O . ILE A 1 227 ? -12.984 -23.828 -23.797 1 94.31 227 ILE A O 1
ATOM 1833 N N . LEU A 1 228 ? -14.133 -22.078 -23.016 1 95 228 LEU A N 1
ATOM 1834 C CA . LEU A 1 228 ? -15.148 -22.906 -22.375 1 95 228 LEU A CA 1
ATOM 1835 C C . LEU A 1 228 ? -15.82 -23.828 -23.375 1 95 228 LEU A C 1
ATOM 1837 O O . LEU A 1 228 ? -15.875 -25.047 -23.156 1 95 228 LEU A O 1
ATOM 1841 N N . ASP A 1 229 ? -16.234 -23.328 -24.438 1 94.94 229 ASP A N 1
ATOM 1842 C CA . ASP A 1 229 ? -16.953 -24.094 -25.453 1 94.94 229 ASP A CA 1
ATOM 1843 C C . ASP A 1 229 ? -16.031 -25.109 -26.125 1 94.94 229 ASP A C 1
ATOM 1845 O O . ASP A 1 229 ? -16.422 -26.25 -26.344 1 94.94 229 ASP A O 1
ATOM 1849 N N . ASN A 1 230 ? -14.906 -24.672 -26.438 1 93.62 230 ASN A N 1
ATOM 1850 C CA . ASN A 1 230 ? -13.953 -25.562 -27.094 1 93.62 230 ASN A CA 1
ATOM 1851 C C . ASN A 1 230 ? -13.586 -26.734 -26.188 1 93.62 230 ASN A C 1
ATOM 1853 O O . ASN A 1 230 ? -13.477 -27.875 -26.641 1 93.62 230 ASN A O 1
ATOM 1857 N N . GLU A 1 231 ? -13.359 -26.422 -24.938 1 90.44 231 GLU A N 1
ATOM 1858 C CA . GLU A 1 231 ? -13 -27.484 -24.016 1 90.44 231 GLU A CA 1
ATOM 1859 C C . GLU A 1 231 ? -14.164 -28.453 -23.812 1 90.44 231 GLU A C 1
ATOM 1861 O O . GLU A 1 231 ? -13.953 -29.672 -23.656 1 90.44 231 GLU A O 1
ATOM 1866 N N . ALA A 1 232 ? -15.352 -27.984 -23.781 1 91.56 232 ALA A N 1
ATOM 1867 C CA . ALA A 1 232 ? -16.531 -28.844 -23.688 1 91.56 232 ALA A CA 1
ATOM 1868 C C . ALA A 1 232 ? -16.578 -29.828 -24.859 1 91.56 232 ALA A C 1
ATOM 1870 O O . ALA A 1 232 ? -16.828 -31.016 -24.672 1 91.56 232 ALA A O 1
ATOM 1871 N N . VAL A 1 233 ? -16.312 -29.297 -25.984 1 91.62 233 VAL A N 1
ATOM 1872 C CA . VAL A 1 233 ? -16.312 -30.125 -27.188 1 91.62 233 VAL A CA 1
ATOM 1873 C C . VAL A 1 233 ? -15.188 -31.156 -27.109 1 91.62 233 VAL A C 1
ATOM 1875 O O . VAL A 1 233 ? -15.406 -32.344 -27.359 1 91.62 233 VAL A O 1
ATOM 1878 N N . LEU A 1 234 ? -14.055 -30.688 -26.75 1 86.88 234 LEU A N 1
ATOM 1879 C CA . LEU A 1 234 ? -12.875 -31.547 -26.672 1 86.88 234 LEU A CA 1
ATOM 1880 C C . LEU A 1 234 ? -13.102 -32.688 -25.688 1 86.88 234 LEU A C 1
ATOM 1882 O O . LEU A 1 234 ? -12.656 -33.812 -25.922 1 86.88 234 LEU A O 1
ATOM 1886 N N . LEU A 1 235 ? -13.797 -32.375 -24.641 1 86.81 235 LEU A N 1
ATOM 1887 C CA . LEU A 1 235 ? -13.977 -33.375 -23.594 1 86.81 235 LEU A CA 1
ATOM 1888 C C . LEU A 1 235 ? -15.281 -34.156 -23.781 1 86.81 235 LEU A C 1
ATOM 1890 O O . LEU A 1 235 ? -15.578 -35.062 -23.031 1 86.81 235 LEU A O 1
ATOM 1894 N N . GLY A 1 236 ? -16.031 -33.781 -24.766 1 88.5 236 GLY A N 1
ATOM 1895 C CA . GLY A 1 236 ? -17.281 -34.438 -25.078 1 88.5 236 GLY A CA 1
ATOM 1896 C C . GLY A 1 236 ? -18.328 -34.281 -23.984 1 88.5 236 GLY A C 1
ATOM 1897 O O . GLY A 1 236 ? -19.016 -35.25 -23.641 1 88.5 236 GLY A O 1
ATOM 1898 N N . THR A 1 237 ? -18.328 -33.188 -23.391 1 90.75 237 THR A N 1
ATOM 1899 C CA . THR A 1 237 ? -19.312 -32.875 -22.344 1 90.75 237 THR A CA 1
ATOM 1900 C C . THR A 1 237 ? -20.047 -31.578 -22.641 1 90.75 237 THR A C 1
ATOM 1902 O O . THR A 1 237 ? -19.594 -30.797 -23.484 1 90.75 237 THR A O 1
ATOM 1905 N N . ALA A 1 238 ? -21.125 -31.484 -21.969 1 93.81 238 ALA A N 1
ATOM 1906 C CA . ALA A 1 238 ? -21.781 -30.188 -22.016 1 93.81 238 ALA A CA 1
ATOM 1907 C C . ALA A 1 238 ? -20.984 -29.156 -21.203 1 93.81 238 ALA A C 1
ATOM 1909 O O . ALA A 1 238 ? -20.281 -29.5 -20.266 1 93.81 238 ALA A O 1
ATOM 1910 N N . PRO A 1 239 ? -21.109 -27.922 -21.656 1 96.06 239 PRO A N 1
ATOM 1911 C CA . PRO A 1 239 ? -20.516 -26.891 -20.812 1 96.06 239 PRO A CA 1
ATOM 1912 C C . PRO A 1 239 ? -21.016 -26.953 -19.359 1 96.06 239 PRO A C 1
ATOM 1914 O O . PRO A 1 239 ? -22.188 -27.25 -19.125 1 96.06 239 PRO A O 1
ATOM 1917 N N . ASN A 1 240 ? -20.109 -26.812 -18.391 1 95.25 240 ASN A N 1
ATOM 1918 C CA . ASN A 1 240 ? -20.438 -26.875 -16.984 1 95.25 240 ASN A CA 1
ATOM 1919 C C . ASN A 1 240 ? -19.609 -25.891 -16.156 1 95.25 240 ASN A C 1
ATOM 1921 O O . ASN A 1 240 ? -18.75 -25.203 -16.703 1 95.25 240 ASN A O 1
ATOM 1925 N N . LEU A 1 241 ? -19.812 -25.828 -14.914 1 95.81 241 LEU A N 1
ATOM 1926 C CA . LEU A 1 241 ? -19.172 -24.844 -14.062 1 95.81 241 LEU A CA 1
ATOM 1927 C C . LEU A 1 241 ? -17.672 -25.078 -13.961 1 95.81 241 LEU A C 1
ATOM 1929 O O . LEU A 1 241 ? -16.891 -24.141 -13.898 1 95.81 241 LEU A O 1
ATOM 1933 N N . TRP A 1 242 ? -17.297 -26.281 -13.953 1 92.12 242 TRP A N 1
ATOM 1934 C CA . TRP A 1 242 ? -15.875 -26.625 -13.891 1 92.12 242 TRP A CA 1
ATOM 1935 C C . TRP A 1 242 ? -15.133 -26.094 -15.109 1 92.12 242 TRP A C 1
ATOM 1937 O O . TRP A 1 242 ? -14.078 -25.469 -14.984 1 92.12 242 TRP A O 1
ATOM 1947 N N . LEU A 1 243 ? -15.719 -26.297 -16.203 1 92 243 LEU A N 1
ATOM 1948 C CA . LEU A 1 243 ? -15.117 -25.797 -17.438 1 92 243 LEU A CA 1
ATOM 1949 C C . LEU A 1 243 ? -15.141 -24.266 -17.469 1 92 243 LEU A C 1
ATOM 1951 O O . LEU A 1 243 ? -14.219 -23.641 -18 1 92 243 LEU A O 1
ATOM 1955 N N . GLY A 1 244 ? -16.203 -23.766 -16.922 1 95 244 GLY A N 1
ATOM 1956 C CA . GLY A 1 244 ? -16.266 -22.328 -16.812 1 95 244 GLY A CA 1
ATOM 1957 C C . GLY A 1 244 ? -15.148 -21.734 -15.969 1 95 244 GLY A C 1
ATOM 1958 O O . GLY A 1 244 ? -14.477 -20.797 -16.391 1 95 244 GLY A O 1
ATOM 1959 N N . TYR A 1 245 ? -14.961 -22.312 -14.797 1 94.06 245 TYR A N 1
ATOM 1960 C CA . TYR A 1 245 ? -13.883 -21.875 -13.922 1 94.06 245 TYR A CA 1
ATOM 1961 C C . TYR A 1 245 ? -12.539 -21.969 -14.625 1 94.06 245 TYR A C 1
ATOM 1963 O O . TYR A 1 245 ? -11.734 -21.031 -14.578 1 94.06 245 TYR A O 1
ATOM 1971 N N . ASN A 1 246 ? -12.32 -23 -15.312 1 91.31 246 ASN A N 1
ATOM 1972 C CA . ASN A 1 246 ? -11.039 -23.219 -15.977 1 91.31 246 ASN A CA 1
ATOM 1973 C C . ASN A 1 246 ? -10.82 -22.234 -17.125 1 91.31 246 ASN A C 1
ATOM 1975 O O . ASN A 1 246 ? -9.688 -21.828 -17.391 1 91.31 246 ASN A O 1
ATOM 1979 N N . ALA A 1 247 ? -11.859 -21.938 -17.766 1 93.5 247 ALA A N 1
ATOM 1980 C CA . ALA A 1 247 ? -11.742 -20.953 -18.828 1 93.5 247 ALA A CA 1
ATOM 1981 C C . ALA A 1 247 ? -11.297 -19.594 -18.281 1 93.5 247 ALA A C 1
ATOM 1983 O O . ALA A 1 247 ? -10.414 -18.953 -18.844 1 93.5 247 ALA A O 1
ATOM 1984 N N . PHE A 1 248 ? -11.891 -19.203 -17.188 1 94.25 248 PHE A N 1
ATOM 1985 C CA . PHE A 1 248 ? -11.477 -17.969 -16.531 1 94.25 248 PHE A CA 1
ATOM 1986 C C . PHE A 1 248 ? -10.031 -18.062 -16.047 1 94.25 248 PHE A C 1
ATOM 1988 O O . PHE A 1 248 ? -9.266 -17.109 -16.172 1 94.25 248 PHE A O 1
ATOM 1995 N N . ASN A 1 249 ? -9.773 -19.156 -15.508 1 91 249 ASN A N 1
ATOM 1996 C CA . ASN A 1 249 ? -8.422 -19.406 -15.016 1 91 249 ASN A CA 1
ATOM 1997 C C . ASN A 1 249 ? -7.387 -19.25 -16.125 1 91 249 ASN A C 1
ATOM 1999 O O . ASN A 1 249 ? -6.34 -18.641 -15.93 1 91 249 ASN A O 1
ATOM 2003 N N . ALA A 1 250 ? -7.691 -19.766 -17.234 1 89.38 250 ALA A N 1
ATOM 2004 C CA . ALA A 1 250 ? -6.793 -19.688 -18.375 1 89.38 250 ALA A CA 1
ATOM 2005 C C . ALA A 1 250 ? -6.547 -18.234 -18.781 1 89.38 250 ALA A C 1
ATOM 2007 O O . ALA A 1 250 ? -5.402 -17.828 -19.016 1 89.38 250 ALA A O 1
ATOM 2008 N N . VAL A 1 251 ? -7.57 -17.516 -18.812 1 91.5 251 VAL A N 1
ATOM 2009 C CA . VAL A 1 251 ? -7.449 -16.125 -19.203 1 91.5 251 VAL A CA 1
ATOM 2010 C C . VAL A 1 251 ? -6.703 -15.336 -18.125 1 91.5 251 VAL A C 1
ATOM 2012 O O . VAL A 1 251 ? -5.859 -14.492 -18.438 1 91.5 251 VAL A O 1
ATOM 2015 N N . LEU A 1 252 ? -6.973 -15.625 -16.891 1 91.31 252 LEU A N 1
ATOM 2016 C CA . LEU A 1 252 ? -6.344 -14.945 -15.766 1 91.31 252 LEU A CA 1
ATOM 2017 C C . LEU A 1 252 ? -4.836 -15.164 -15.773 1 91.31 252 LEU A C 1
ATOM 2019 O O . LEU A 1 252 ? -4.066 -14.219 -15.57 1 91.31 252 LEU A O 1
ATOM 2023 N N . HIS A 1 253 ? -4.398 -16.328 -16.109 1 85.81 253 HIS A N 1
ATOM 2024 C CA . HIS A 1 253 ? -2.99 -16.688 -15.977 1 85.81 253 HIS A CA 1
ATOM 2025 C C . HIS A 1 253 ? -2.258 -16.531 -17.297 1 85.81 253 HIS A C 1
ATOM 2027 O O . HIS A 1 253 ? -1.028 -16.438 -17.328 1 85.81 253 HIS A O 1
ATOM 2033 N N . GLY A 1 254 ? -2.988 -16.391 -18.359 1 84.56 254 GLY A N 1
ATOM 2034 C CA . GLY A 1 254 ? -2.359 -16.328 -19.672 1 84.56 254 GLY A CA 1
ATOM 2035 C C . GLY A 1 254 ? -2.451 -14.945 -20.297 1 84.56 254 GLY A C 1
ATOM 2036 O O . GLY A 1 254 ? -1.484 -14.461 -20.891 1 84.56 254 GLY A O 1
ATOM 2037 N N . THR A 1 255 ? -3.572 -14.391 -20.172 1 85.88 255 THR A N 1
ATOM 2038 C CA . THR A 1 255 ? -3.848 -13.18 -20.922 1 85.88 255 THR A CA 1
ATOM 2039 C C . THR A 1 255 ? -3.701 -11.945 -20.031 1 85.88 255 THR A C 1
ATOM 2041 O O . THR A 1 255 ? -3.09 -10.953 -20.438 1 85.88 255 THR A O 1
ATOM 2044 N N . LEU A 1 256 ? -4.234 -12.07 -18.828 1 87.44 256 LEU A N 1
ATOM 2045 C CA . LEU A 1 256 ? -4.207 -10.906 -17.953 1 87.44 256 LEU A CA 1
ATOM 2046 C C . LEU A 1 256 ? -2.812 -10.688 -17.375 1 87.44 256 LEU A C 1
ATOM 2048 O O . LEU A 1 256 ? -2.166 -11.641 -16.922 1 87.44 256 LEU A O 1
ATOM 2052 N N . LYS A 1 257 ? -2.352 -9.555 -17.484 1 83.94 257 LYS A N 1
ATOM 2053 C CA . LYS A 1 257 ? -1.048 -9.18 -16.953 1 83.94 257 LYS A CA 1
ATOM 2054 C C . LYS A 1 257 ? -1.149 -8.812 -15.469 1 83.94 257 LYS A C 1
ATOM 2056 O O . LYS A 1 257 ? -1.423 -7.656 -15.133 1 83.94 257 LYS A O 1
ATOM 2061 N N . ARG A 1 258 ? -0.99 -9.836 -14.633 1 88.94 258 ARG A N 1
ATOM 2062 C CA . ARG A 1 258 ? -1.038 -9.648 -13.18 1 88.94 258 ARG A CA 1
ATOM 2063 C C . ARG A 1 258 ? 0.182 -10.273 -12.516 1 88.94 258 ARG A C 1
ATOM 2065 O O . ARG A 1 258 ? 0.808 -11.18 -13.07 1 88.94 258 ARG A O 1
ATOM 2072 N N . SER A 1 259 ? 0.478 -9.688 -11.383 1 91.62 259 SER A N 1
ATOM 2073 C CA . SER A 1 259 ? 1.53 -10.312 -10.586 1 91.62 259 SER A CA 1
ATOM 2074 C C . SER A 1 259 ? 1.125 -11.711 -10.141 1 91.62 259 SER A C 1
ATOM 2076 O O . SER A 1 259 ? -0.058 -12.055 -10.148 1 91.62 259 SER A O 1
ATOM 2078 N N . PHE A 1 260 ? 2.094 -12.492 -9.75 1 89.81 260 PHE A N 1
ATOM 2079 C CA . PHE A 1 260 ? 1.811 -13.859 -9.328 1 89.81 260 PHE A CA 1
ATOM 2080 C C . PHE A 1 260 ? 0.876 -13.867 -8.125 1 89.81 260 PHE A C 1
ATOM 2082 O O . PHE A 1 260 ? -0.104 -14.617 -8.094 1 89.81 260 PHE A O 1
ATOM 2089 N N . SER A 1 261 ? 1.204 -13.062 -7.176 1 90.38 261 SER A N 1
ATOM 2090 C CA . SER A 1 261 ? 0.39 -13.023 -5.965 1 90.38 261 SER A CA 1
ATOM 2091 C C . SER A 1 261 ? -1.031 -12.562 -6.27 1 90.38 261 SER A C 1
ATOM 2093 O O . SER A 1 261 ? -1.994 -13.086 -5.703 1 90.38 261 SER A O 1
ATOM 2095 N N . ARG A 1 262 ? -1.146 -11.578 -7.152 1 91 262 ARG A N 1
ATOM 2096 C CA . ARG A 1 262 ? -2.473 -11.102 -7.527 1 91 262 ARG A CA 1
ATOM 2097 C C . ARG A 1 262 ? -3.25 -12.18 -8.273 1 91 262 ARG A C 1
ATOM 2099 O O . ARG A 1 262 ? -4.465 -12.305 -8.102 1 91 262 ARG A O 1
ATOM 2106 N N . GLN A 1 263 ? -2.578 -12.859 -9.125 1 89.94 263 GLN A N 1
ATOM 2107 C CA . GLN A 1 263 ? -3.211 -13.977 -9.828 1 89.94 263 GLN A CA 1
ATOM 2108 C C . GLN A 1 263 ? -3.748 -15.008 -8.844 1 89.94 263 GLN A C 1
ATOM 2110 O O . GLN A 1 263 ? -4.867 -15.508 -9 1 89.94 263 GLN A O 1
ATOM 2115 N N . GLU A 1 264 ? -2.949 -15.344 -7.891 1 88.38 264 GLU A N 1
ATOM 2116 C CA . GLU A 1 264 ? -3.363 -16.312 -6.875 1 88.38 264 GLU A CA 1
ATOM 2117 C C . GLU A 1 264 ? -4.621 -15.844 -6.152 1 88.38 264 GLU A C 1
ATOM 2119 O O . GLU A 1 264 ? -5.578 -16.609 -6.004 1 88.38 264 GLU A O 1
ATOM 2124 N N . ARG A 1 265 ? -4.633 -14.648 -5.742 1 90.06 265 ARG A N 1
ATOM 2125 C CA . ARG A 1 265 ? -5.766 -14.109 -5 1 90.06 265 ARG A CA 1
ATOM 2126 C C . ARG A 1 265 ? -7.023 -14.086 -5.863 1 90.06 265 ARG A C 1
ATOM 2128 O O . ARG A 1 265 ? -8.094 -14.5 -5.414 1 90.06 265 ARG A O 1
ATOM 2135 N N . LEU A 1 266 ? -6.844 -13.602 -7.047 1 91.44 266 LEU A N 1
ATOM 2136 C CA . LEU A 1 266 ? -7.984 -13.516 -7.957 1 91.44 266 LEU A CA 1
ATOM 2137 C C . LEU A 1 266 ? -8.508 -14.906 -8.297 1 91.44 266 LEU A C 1
ATOM 2139 O O . LEU A 1 266 ? -9.719 -15.094 -8.461 1 91.44 266 LEU A O 1
ATOM 2143 N N . ASP A 1 267 ? -7.629 -15.805 -8.414 1 90.56 267 ASP A N 1
ATOM 2144 C CA . ASP A 1 267 ? -8.023 -17.172 -8.727 1 90.56 267 ASP A CA 1
ATOM 2145 C C . ASP A 1 267 ? -8.852 -17.766 -7.594 1 90.56 267 ASP A C 1
ATOM 2147 O O . ASP A 1 267 ? -9.852 -18.453 -7.84 1 90.56 267 ASP A O 1
ATOM 2151 N N . LYS A 1 268 ? -8.438 -17.578 -6.398 1 88.81 268 LYS A N 1
ATOM 2152 C CA . LYS A 1 268 ? -9.195 -18.047 -5.242 1 88.81 268 LYS A CA 1
ATOM 2153 C C . LYS A 1 268 ? -10.602 -17.438 -5.227 1 88.81 268 LYS A C 1
ATOM 2155 O O . LYS A 1 268 ? -11.578 -18.156 -4.965 1 88.81 268 LYS A O 1
ATOM 2160 N N . GLN A 1 269 ? -10.617 -16.203 -5.508 1 91.88 269 GLN A N 1
ATOM 2161 C CA . GLN A 1 269 ? -11.914 -15.531 -5.57 1 91.88 269 GLN A CA 1
ATOM 2162 C C . GLN A 1 269 ? -12.781 -16.125 -6.676 1 91.88 269 GLN A C 1
ATOM 2164 O O . GLN A 1 269 ? -13.977 -16.359 -6.48 1 91.88 269 GLN A O 1
ATOM 2169 N N . LEU A 1 270 ? -12.164 -16.297 -7.77 1 93.25 270 LEU A N 1
ATOM 2170 C CA . LEU A 1 270 ? -12.867 -16.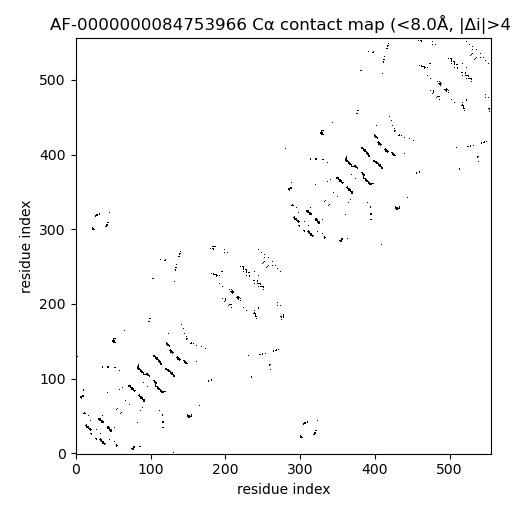891 -8.906 1 93.25 270 LEU A CA 1
ATOM 2171 C C . LEU A 1 270 ? -13.414 -18.266 -8.555 1 93.25 270 LEU A C 1
ATOM 2173 O O . LEU A 1 270 ? -14.57 -18.562 -8.844 1 93.25 270 LEU A O 1
ATOM 2177 N N . PHE A 1 271 ? -12.602 -19.031 -7.969 1 91.06 271 PHE A N 1
ATOM 2178 C CA . PHE A 1 271 ? -12.992 -20.375 -7.59 1 91.06 271 PHE A CA 1
ATOM 2179 C C . PHE A 1 271 ? -14.195 -20.344 -6.66 1 91.06 271 PHE A C 1
ATOM 2181 O O . PHE A 1 271 ? -15.18 -21.062 -6.887 1 91.06 271 PHE A O 1
ATOM 2188 N N . GLN A 1 272 ? -14.07 -19.516 -5.676 1 92.19 272 GLN A N 1
ATOM 2189 C CA . GLN A 1 272 ? -15.156 -19.438 -4.711 1 92.19 272 GLN A CA 1
ATOM 2190 C C . GLN A 1 272 ? -16.438 -18.938 -5.363 1 92.19 272 GL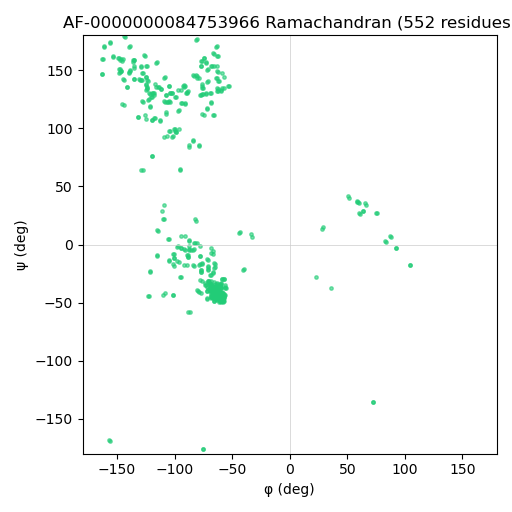N A C 1
ATOM 2192 O O . GLN A 1 272 ? -17.531 -19.453 -5.086 1 92.19 272 GLN A O 1
ATOM 2197 N N . THR A 1 273 ? -16.297 -17.984 -6.184 1 95.19 273 THR A N 1
ATOM 2198 C CA . THR A 1 273 ? -17.453 -17.422 -6.867 1 95.19 273 THR A CA 1
ATOM 2199 C C . THR A 1 273 ? -18.172 -18.484 -7.695 1 95.19 273 THR A C 1
ATOM 2201 O O . THR A 1 273 ? -19.391 -18.625 -7.629 1 95.19 273 THR A O 1
ATOM 2204 N N . VAL A 1 274 ? -17.422 -19.234 -8.438 1 95.25 274 VAL A N 1
ATOM 2205 C CA . VAL A 1 274 ? -18 -20.25 -9.305 1 95.25 274 VAL A CA 1
ATOM 2206 C C . VAL A 1 274 ? -18.562 -21.391 -8.461 1 95.25 274 VAL A C 1
ATOM 2208 O O . VAL A 1 274 ? -19.625 -21.922 -8.75 1 95.25 274 VAL A O 1
ATOM 2211 N N . LEU A 1 275 ? -17.844 -21.703 -7.41 1 93.06 275 LEU A N 1
ATOM 2212 C CA . LEU A 1 275 ? -18.312 -22.766 -6.52 1 93.06 275 LEU A CA 1
ATOM 2213 C C . LEU A 1 275 ? -19.641 -22.391 -5.879 1 93.06 275 LEU A C 1
ATOM 2215 O O . LEU A 1 275 ? -20.516 -23.234 -5.711 1 93.06 275 LEU A O 1
ATOM 2219 N N . ASP A 1 276 ? -19.781 -21.172 -5.59 1 95.25 276 ASP A N 1
ATOM 2220 C CA . ASP A 1 276 ? -21.016 -20.703 -4.973 1 95.25 276 ASP A CA 1
ATOM 2221 C C . ASP A 1 276 ? -22.188 -20.844 -5.93 1 95.25 276 ASP A C 1
ATOM 2223 O O . ASP A 1 276 ? -23.359 -20.781 -5.508 1 95.25 276 ASP A O 1
ATOM 2227 N N . MET A 1 277 ? -21.922 -21.016 -7.105 1 95.31 277 MET A N 1
ATOM 2228 C CA . MET A 1 277 ? -22.969 -21.172 -8.102 1 95.31 277 MET A CA 1
ATOM 2229 C C . MET A 1 277 ? -23.391 -22.625 -8.25 1 95.31 277 MET A C 1
ATOM 2231 O O . MET A 1 277 ? -24.344 -22.938 -8.953 1 95.31 277 MET A O 1
ATOM 2235 N N . ALA A 1 278 ? -22.641 -23.5 -7.656 1 92.06 278 ALA A N 1
ATOM 2236 C CA . ALA A 1 278 ? -22.906 -24.922 -7.727 1 92.06 278 ALA A CA 1
ATOM 2237 C C . ALA A 1 278 ? -23.859 -25.359 -6.609 1 92.06 278 ALA A C 1
ATOM 2239 O O . ALA A 1 278 ? -23.891 -24.734 -5.543 1 92.06 278 ALA A O 1
ATOM 2240 N N . MET B 1 1 ? 4.844 36.781 22.297 1 41.91 1 MET B N 1
ATOM 2241 C CA . MET B 1 1 ? 3.646 36.375 21.547 1 41.91 1 MET B CA 1
ATOM 2242 C C . MET B 1 1 ? 3.754 34.938 21.078 1 41.91 1 MET B C 1
ATOM 2244 O O . MET B 1 1 ? 4.844 34.469 20.734 1 41.91 1 MET B O 1
ATOM 2248 N N . TYR B 1 2 ? 2.787 34.062 21.609 1 51.38 2 TYR B N 1
ATOM 2249 C CA . TYR B 1 2 ? 2.75 32.625 21.422 1 51.38 2 TYR B CA 1
ATOM 2250 C C . TYR B 1 2 ? 3.115 32.25 19.984 1 51.38 2 TYR B C 1
ATOM 2252 O O . TYR B 1 2 ? 3.736 31.203 19.75 1 51.38 2 TYR B O 1
ATOM 2260 N N . LEU B 1 3 ? 2.953 33.188 19.125 1 61.25 3 LEU B N 1
ATOM 2261 C CA . LEU B 1 3 ? 3.307 33 17.719 1 61.25 3 LEU B CA 1
ATOM 2262 C C . LEU B 1 3 ? 4.812 33.125 17.516 1 61.25 3 LEU B C 1
ATOM 2264 O O . LEU B 1 3 ? 5.32 32.844 16.438 1 61.25 3 LEU B O 1
ATOM 2268 N N . ASP B 1 4 ? 5.516 33.406 18.641 1 62.03 4 ASP B N 1
ATOM 2269 C CA . ASP B 1 4 ? 6.969 33.5 18.562 1 62.03 4 ASP B CA 1
ATOM 2270 C C . ASP B 1 4 ? 7.637 32.156 18.641 1 62.03 4 ASP B C 1
ATOM 2272 O O . ASP B 1 4 ? 8.844 32.031 18.422 1 62.03 4 ASP B O 1
ATOM 2276 N N . ARG B 1 5 ? 6.773 31.125 18.859 1 75.56 5 ARG B N 1
ATOM 2277 C CA . ARG B 1 5 ? 7.395 29.828 19.094 1 75.56 5 ARG B CA 1
ATOM 2278 C C . ARG B 1 5 ? 7.16 28.891 17.922 1 75.56 5 ARG B C 1
ATOM 2280 O O . ARG B 1 5 ? 7.355 27.688 18.031 1 75.56 5 ARG B O 1
ATOM 2287 N N . LEU B 1 6 ? 6.875 29.547 16.781 1 85.81 6 LEU B N 1
ATOM 2288 C CA . LEU B 1 6 ? 6.602 28.719 15.602 1 85.81 6 LEU B CA 1
ATOM 2289 C C . LEU B 1 6 ? 7.895 28.156 15.016 1 85.81 6 LEU B C 1
ATOM 2291 O O . LEU B 1 6 ? 8.914 28.844 14.977 1 85.81 6 LEU B O 1
ATOM 2295 N N . GLN B 1 7 ? 7.84 26.922 14.672 1 88.62 7 GLN B N 1
ATOM 2296 C CA . GLN B 1 7 ? 8.992 26.281 14.062 1 88.62 7 GLN B CA 1
ATOM 2297 C C . GLN B 1 7 ? 9.352 26.922 12.734 1 88.62 7 GLN B C 1
ATOM 2299 O O . GLN B 1 7 ? 8.469 27.266 11.945 1 88.62 7 GLN B O 1
ATOM 2304 N N . GLN B 1 8 ? 10.664 27.203 12.516 1 93.88 8 GLN B N 1
ATOM 2305 C CA . GLN B 1 8 ? 11.141 27.859 11.305 1 93.88 8 GLN B CA 1
ATOM 2306 C C . GLN B 1 8 ? 12.273 27.062 10.656 1 93.88 8 GLN B C 1
ATOM 2308 O O . GLN B 1 8 ? 13.367 27.594 10.445 1 93.88 8 GLN B O 1
ATOM 2313 N N . ASP B 1 9 ? 11.922 25.812 10.203 1 96.25 9 ASP B N 1
ATOM 2314 C CA . ASP B 1 9 ? 12.938 25 9.539 1 96.25 9 ASP B CA 1
ATOM 2315 C C . ASP B 1 9 ? 13.172 25.484 8.109 1 96.25 9 ASP B C 1
ATOM 2317 O O . ASP B 1 9 ? 12.328 26.172 7.527 1 96.25 9 ASP B O 1
ATOM 2321 N N . GLU B 1 10 ? 14.344 25.172 7.535 1 97.56 10 GLU B N 1
ATOM 2322 C CA . GLU B 1 10 ? 14.625 25.453 6.133 1 97.56 10 GLU B CA 1
ATOM 2323 C C . GLU B 1 10 ? 13.891 24.484 5.211 1 97.56 10 GLU B C 1
ATOM 2325 O O . GLU B 1 10 ? 14.219 23.297 5.172 1 97.56 10 GLU B O 1
ATOM 2330 N N . VAL B 1 11 ? 12.898 25 4.469 1 98.06 11 VAL B N 1
ATOM 2331 C CA . VAL B 1 11 ? 12.109 24.094 3.629 1 98.06 11 VAL B CA 1
ATOM 2332 C C . VAL B 1 11 ? 12.516 24.266 2.168 1 98.06 11 VAL B C 1
ATOM 2334 O O . VAL B 1 11 ? 12.148 23.453 1.316 1 98.06 11 VAL B O 1
ATOM 2337 N N . PHE B 1 12 ? 13.227 25.297 1.864 1 97.94 12 PHE B N 1
ATOM 2338 C CA . PHE B 1 12 ? 13.703 25.531 0.507 1 97.94 12 PHE B CA 1
ATOM 2339 C C . PHE B 1 12 ? 15.125 25 0.338 1 97.94 12 PHE B C 1
ATOM 2341 O O . PHE B 1 12 ? 16.031 25.75 -0.012 1 97.94 12 PHE B O 1
ATOM 2348 N N . VAL B 1 13 ? 15.258 23.75 0.46 1 97.62 13 VAL B N 1
ATOM 2349 C CA . VAL B 1 13 ? 16.547 23.109 0.31 1 97.62 13 VAL B CA 1
ATOM 2350 C C . VAL B 1 13 ? 16.828 22.844 -1.168 1 97.62 13 VAL B C 1
ATOM 2352 O O . VAL B 1 13 ? 15.914 22.578 -1.942 1 97.62 13 VAL B O 1
ATOM 2355 N N . PRO B 1 14 ? 18.141 22.938 -1.546 1 97.38 14 PRO B N 1
ATOM 2356 C CA . PRO B 1 14 ? 18.438 22.609 -2.939 1 97.38 14 PRO B CA 1
ATOM 2357 C C . PRO B 1 14 ? 18.016 21.188 -3.316 1 97.38 14 PRO B C 1
ATOM 2359 O O . PRO B 1 14 ? 18.188 20.266 -2.521 1 97.38 14 PRO B O 1
ATOM 2362 N N . THR B 1 15 ? 17.359 21.031 -4.496 1 97.81 15 THR B N 1
ATOM 2363 C CA . THR B 1 15 ? 16.922 19.719 -4.965 1 97.81 15 THR B CA 1
ATOM 2364 C C . THR B 1 15 ? 17.156 19.578 -6.465 1 97.81 15 THR B C 1
ATOM 2366 O O . THR B 1 15 ? 17.203 20.578 -7.191 1 97.81 15 THR B O 1
ATOM 2369 N N . GLN B 1 16 ? 17.422 18.359 -6.887 1 96.44 16 GLN B N 1
ATOM 2370 C CA . GLN B 1 16 ? 17.625 18.078 -8.305 1 96.44 16 GLN B CA 1
ATOM 2371 C C . GLN B 1 16 ? 17.156 16.672 -8.648 1 96.44 16 GLN B C 1
ATOM 2373 O O . GLN B 1 16 ? 17.047 15.805 -7.77 1 96.44 16 GLN B O 1
ATOM 2378 N N . VAL B 1 17 ? 16.75 16.562 -9.883 1 97.56 17 VAL B N 1
ATOM 2379 C CA . VAL B 1 17 ? 16.469 15.242 -10.453 1 97.56 17 VAL B CA 1
ATOM 2380 C C . VAL B 1 17 ? 17.594 14.828 -11.391 1 97.56 17 VAL B C 1
ATOM 2382 O O . VAL B 1 17 ? 17.938 15.555 -12.328 1 97.56 17 VAL B O 1
ATOM 2385 N N . ARG B 1 18 ? 18.156 13.695 -11.094 1 97.25 18 ARG B N 1
ATOM 2386 C CA . ARG B 1 18 ? 19.266 13.227 -11.914 1 97.25 18 ARG B CA 1
ATOM 2387 C C . ARG B 1 18 ? 18.984 11.844 -12.484 1 97.25 18 ARG B C 1
ATOM 2389 O O . ARG B 1 18 ? 18.438 10.984 -11.797 1 97.25 18 ARG B O 1
ATOM 2396 N N . PRO B 1 19 ? 19.406 11.625 -13.773 1 96.69 19 PRO B N 1
ATOM 2397 C CA . PRO B 1 19 ? 19.297 10.258 -14.281 1 96.69 19 PRO B CA 1
ATOM 2398 C C . PRO B 1 19 ? 20.156 9.258 -13.508 1 96.69 19 PRO B C 1
ATOM 2400 O O . PRO B 1 19 ? 21.328 9.516 -13.258 1 96.69 19 PRO B O 1
ATOM 2403 N N . LEU B 1 20 ? 19.5 8.164 -13.156 1 96.81 20 LEU B N 1
ATOM 2404 C CA . LEU B 1 20 ? 20.219 7.18 -12.352 1 96.81 20 LEU B CA 1
ATOM 2405 C C . LEU B 1 20 ? 21.406 6.617 -13.125 1 96.81 20 LEU B C 1
ATOM 2407 O O . LEU B 1 20 ? 22.453 6.32 -12.547 1 96.81 20 LEU B O 1
ATOM 2411 N N . ASN B 1 21 ? 21.281 6.492 -14.398 1 94.06 21 ASN B N 1
ATOM 2412 C CA . ASN B 1 21 ? 22.328 5.922 -15.242 1 94.06 21 ASN B CA 1
ATOM 2413 C C . ASN B 1 21 ? 23.578 6.805 -15.258 1 94.06 21 ASN B C 1
ATOM 2415 O O . ASN B 1 21 ? 24.656 6.348 -15.633 1 94.06 21 ASN B O 1
ATOM 2419 N N . GLU B 1 22 ? 23.406 8.039 -14.898 1 95.19 22 GLU B N 1
ATOM 2420 C CA . GLU B 1 22 ? 24.562 8.93 -14.781 1 95.19 22 GLU B CA 1
ATOM 2421 C C . GLU B 1 22 ? 25.25 8.781 -13.43 1 95.19 22 GLU B C 1
ATOM 2423 O O . GLU B 1 22 ? 26.375 9.227 -13.242 1 95.19 22 GLU B O 1
ATOM 2428 N N . LEU B 1 23 ? 24.562 8.227 -12.539 1 96 23 LEU B N 1
ATOM 2429 C CA . LEU B 1 23 ? 25.062 8.156 -11.172 1 96 23 LEU B CA 1
ATOM 2430 C C . LEU B 1 23 ? 25.641 6.777 -10.875 1 96 23 LEU B C 1
ATOM 2432 O O . LEU B 1 23 ? 26.375 6.598 -9.898 1 96 23 LEU B O 1
ATOM 2436 N N . THR B 1 24 ? 25.297 5.805 -11.664 1 95.88 24 THR B N 1
ATOM 2437 C CA . THR B 1 24 ? 25.719 4.434 -11.43 1 95.88 24 THR B CA 1
ATOM 2438 C C . THR B 1 24 ? 26.453 3.877 -12.641 1 95.88 24 THR B C 1
ATOM 2440 O O . THR B 1 24 ? 26.219 4.312 -13.773 1 95.88 24 THR B O 1
ATOM 2443 N N . PRO B 1 25 ? 27.328 2.898 -12.383 1 94.5 25 PRO B N 1
ATOM 2444 C CA . PRO B 1 25 ? 28.094 2.318 -13.484 1 94.5 25 PRO B CA 1
ATOM 2445 C C . PRO B 1 25 ? 27.328 1.243 -14.25 1 94.5 25 PRO B C 1
ATOM 2447 O O . PRO B 1 25 ? 27.859 0.622 -15.164 1 94.5 25 PRO B O 1
ATOM 2450 N N . MET B 1 26 ? 26.094 0.959 -13.898 1 94.19 26 MET B N 1
ATOM 2451 C CA . MET B 1 26 ? 25.312 -0.09 -14.539 1 94.19 26 MET B CA 1
ATOM 2452 C C . MET B 1 26 ? 23.891 0.384 -14.805 1 94.19 26 MET B C 1
ATOM 2454 O O . MET B 1 26 ? 23.406 1.332 -14.18 1 94.19 26 MET B O 1
ATOM 2458 N N . PRO B 1 27 ? 23.25 -0.331 -15.773 1 95.62 27 PRO B N 1
ATOM 2459 C CA . PRO B 1 27 ? 21.875 0.074 -16.078 1 95.62 27 PRO B CA 1
ATOM 2460 C C . PRO B 1 27 ? 20.891 -0.32 -14.969 1 95.62 27 PRO B C 1
ATOM 2462 O O . PRO B 1 27 ? 21.219 -1.134 -14.109 1 95.62 27 PRO B O 1
ATOM 2465 N N . SER B 1 28 ? 19.781 0.408 -14.938 1 96.44 28 SER B N 1
ATOM 2466 C CA . SER B 1 28 ? 18.688 0.079 -14.031 1 96.44 28 SER B CA 1
ATOM 2467 C C . SER B 1 28 ? 17.438 -0.307 -14.805 1 96.44 28 SER B C 1
ATOM 2469 O O . SER B 1 28 ? 17.312 0.005 -15.992 1 96.44 28 SER B O 1
ATOM 2471 N N . ARG B 1 29 ? 16.609 -1.021 -14.203 1 95.56 29 ARG B N 1
ATOM 2472 C CA . ARG B 1 29 ? 15.375 -1.433 -14.867 1 95.56 29 ARG B CA 1
ATOM 2473 C C . ARG B 1 29 ? 14.469 -0.235 -15.125 1 95.56 29 ARG B C 1
ATOM 2475 O O . ARG B 1 29 ? 14.648 0.83 -14.531 1 95.56 29 ARG B O 1
ATOM 2482 N N . LYS B 1 30 ? 13.516 -0.606 -16.031 1 93.81 30 LYS B N 1
ATOM 2483 C CA . LYS B 1 30 ? 12.445 0.376 -16.203 1 93.81 30 LYS B CA 1
ATOM 2484 C C . LYS B 1 30 ? 11.719 0.628 -14.883 1 93.81 30 LYS B C 1
ATOM 2486 O O . LYS B 1 30 ? 11.438 -0.31 -14.133 1 93.81 30 LYS B O 1
ATOM 2491 N N . GLY B 1 31 ? 11.516 1.914 -14.547 1 94.25 31 GLY B N 1
ATOM 2492 C CA . GLY B 1 31 ? 10.867 2.273 -13.297 1 94.25 31 GLY B CA 1
ATOM 2493 C C . GLY B 1 31 ? 11.828 2.795 -12.25 1 94.25 31 GLY B C 1
ATOM 2494 O O . GLY B 1 31 ? 11.414 3.336 -11.227 1 94.25 31 GLY B O 1
ATOM 2495 N N . LEU B 1 32 ? 13.07 2.508 -12.469 1 95.88 32 LEU B N 1
ATOM 2496 C CA . LEU B 1 32 ? 14.148 3.029 -11.633 1 95.88 32 LEU B CA 1
ATOM 2497 C C . LEU B 1 32 ? 15.109 3.873 -12.469 1 95.88 32 LEU B C 1
ATOM 2499 O O . LEU B 1 32 ? 16.25 3.459 -12.719 1 95.88 32 LEU B O 1
ATOM 2503 N N . GLU B 1 33 ? 14.695 5.055 -12.773 1 96.69 33 GLU B N 1
ATOM 2504 C CA . GLU B 1 33 ? 15.477 5.738 -13.797 1 96.69 33 GLU B CA 1
ATOM 2505 C C . GLU B 1 33 ? 16.047 7.055 -13.273 1 96.69 33 GLU B C 1
ATOM 2507 O O . GLU B 1 33 ? 17.031 7.57 -13.812 1 96.69 33 GLU B O 1
ATOM 2512 N N . ARG B 1 34 ? 15.422 7.574 -12.289 1 97.5 34 ARG B N 1
ATOM 2513 C CA . ARG B 1 34 ? 15.828 8.906 -11.836 1 97.5 34 ARG B CA 1
ATOM 2514 C C . ARG B 1 34 ? 16.047 8.922 -10.328 1 97.5 34 ARG B C 1
ATOM 2516 O O . ARG B 1 34 ? 15.336 8.25 -9.586 1 97.5 34 ARG B O 1
ATOM 2523 N N . ALA B 1 35 ? 17.062 9.656 -9.93 1 97.94 35 ALA B N 1
ATOM 2524 C CA . ALA B 1 35 ? 17.328 9.898 -8.516 1 97.94 35 ALA B CA 1
ATOM 2525 C C . ALA B 1 35 ? 16.906 11.305 -8.117 1 97.94 35 ALA B C 1
ATOM 2527 O O . ALA B 1 35 ? 17.203 12.281 -8.812 1 97.94 35 ALA B O 1
ATOM 2528 N N . ILE B 1 36 ? 16.156 11.414 -7.043 1 98.44 36 ILE B N 1
ATOM 2529 C CA . ILE B 1 36 ? 15.852 12.711 -6.445 1 98.44 36 ILE B CA 1
ATOM 2530 C C . ILE B 1 36 ? 16.906 13.055 -5.391 1 98.44 36 ILE B C 1
ATOM 2532 O O . ILE B 1 36 ? 17.094 12.305 -4.43 1 98.44 36 ILE B O 1
ATOM 2536 N N . VAL B 1 37 ? 17.547 14.18 -5.605 1 98.19 37 VAL B N 1
ATOM 2537 C CA . VAL B 1 37 ? 18.594 14.617 -4.691 1 98.19 37 VAL B CA 1
ATOM 2538 C C . VAL B 1 37 ? 18.109 15.828 -3.893 1 98.19 37 VAL B C 1
ATOM 2540 O O . VAL B 1 37 ? 17.625 16.797 -4.465 1 98.19 37 VAL B O 1
ATOM 2543 N N . SER B 1 38 ? 18.141 15.703 -2.568 1 98.31 38 SER B N 1
ATOM 2544 C CA . SER B 1 38 ? 17.812 16.781 -1.635 1 98.31 38 SER B CA 1
ATOM 2545 C C . SER B 1 38 ? 18.984 17.094 -0.709 1 98.31 38 SER B C 1
ATOM 2547 O O . SER B 1 38 ? 19.422 16.234 0.05 1 98.31 38 SER B O 1
ATOM 2549 N N . ASN B 1 39 ? 19.453 18.344 -0.808 1 97.5 39 ASN B N 1
ATOM 2550 C CA . ASN B 1 39 ? 20.562 18.797 0.013 1 97.5 39 ASN B CA 1
ATOM 2551 C C . ASN B 1 39 ? 21.75 17.859 -0.063 1 97.5 39 ASN B C 1
ATOM 2553 O O . ASN B 1 39 ? 22.312 17.469 0.966 1 97.5 39 ASN B O 1
ATOM 2557 N N . GLY B 1 40 ? 21.984 17.406 -1.233 1 95.81 40 GLY B N 1
ATOM 2558 C CA . GLY B 1 40 ? 23.203 16.656 -1.532 1 95.81 40 GLY B CA 1
ATOM 2559 C C . GLY B 1 40 ? 23.047 15.164 -1.28 1 95.81 40 GLY B C 1
ATOM 2560 O O . GLY B 1 40 ? 24.016 14.406 -1.425 1 95.81 40 GLY B O 1
ATOM 2561 N N . LYS B 1 41 ? 21.891 14.719 -0.971 1 96.94 41 LYS B N 1
ATOM 2562 C CA . LYS B 1 41 ? 21.672 13.305 -0.675 1 96.94 41 LYS B CA 1
ATOM 2563 C C . LYS B 1 41 ? 20.562 12.727 -1.564 1 96.94 41 LYS B C 1
ATOM 2565 O O . LYS B 1 41 ? 19.547 13.383 -1.813 1 96.94 41 LYS B O 1
ATOM 2570 N N . ILE B 1 42 ? 20.812 11.5 -2.062 1 97.88 42 ILE B N 1
ATOM 2571 C CA . ILE B 1 42 ? 19.734 10.82 -2.771 1 97.88 42 ILE B CA 1
ATOM 2572 C C . ILE B 1 42 ? 18.641 10.445 -1.788 1 97.88 42 ILE B C 1
ATOM 2574 O O . ILE B 1 42 ? 18.859 9.688 -0.844 1 97.88 42 ILE B O 1
ATOM 2578 N N . VAL B 1 43 ? 17.438 10.93 -2.051 1 98.06 43 VAL B N 1
ATOM 2579 C CA . VAL B 1 43 ? 16.391 10.68 -1.08 1 98.06 43 VAL B CA 1
ATOM 2580 C C . VAL B 1 43 ? 15.305 9.805 -1.707 1 98.06 43 VAL B C 1
ATOM 2582 O O . VAL B 1 43 ? 14.438 9.281 -1.004 1 98.06 43 VAL B O 1
ATOM 2585 N N . ASN B 1 44 ? 15.43 9.617 -3.014 1 97.88 44 ASN B N 1
ATOM 2586 C CA . ASN B 1 44 ? 14.445 8.797 -3.709 1 97.88 44 ASN B CA 1
ATOM 2587 C C . ASN B 1 44 ? 14.961 8.344 -5.074 1 97.88 44 ASN B C 1
ATOM 2589 O O . ASN B 1 44 ? 15.805 9 -5.672 1 97.88 44 ASN B O 1
ATOM 2593 N N . ILE B 1 45 ? 14.586 7.234 -5.449 1 97.5 45 ILE B N 1
ATOM 2594 C CA . ILE B 1 45 ? 14.797 6.73 -6.805 1 97.5 45 ILE B CA 1
ATOM 2595 C C . ILE B 1 45 ? 13.445 6.426 -7.453 1 97.5 45 ILE B C 1
ATOM 2597 O O . ILE B 1 45 ? 12.648 5.668 -6.902 1 97.5 45 ILE B O 1
ATOM 2601 N N . VAL B 1 46 ? 13.234 6.996 -8.625 1 97.12 46 VAL B N 1
ATOM 2602 C CA . VAL B 1 46 ? 11.875 7.016 -9.148 1 97.12 46 VAL B CA 1
ATOM 2603 C C . VAL B 1 46 ? 11.891 6.723 -10.648 1 97.12 46 VAL B C 1
ATOM 2605 O O . VAL B 1 46 ? 12.961 6.621 -11.25 1 97.12 46 VAL B O 1
ATOM 2608 N N . SER B 1 47 ? 10.711 6.527 -11.172 1 96.44 47 SER B N 1
ATOM 2609 C CA . SER B 1 47 ? 10.555 6.328 -12.609 1 96.44 47 SER B CA 1
ATOM 2610 C C . SER B 1 47 ? 10.562 7.656 -13.359 1 96.44 47 SER B C 1
ATOM 2612 O O . SER B 1 47 ? 10.562 8.719 -12.734 1 96.44 47 SER B O 1
ATOM 2614 N N . LYS B 1 48 ? 10.5 7.516 -14.688 1 95.25 48 LYS B N 1
ATOM 2615 C CA . LYS B 1 48 ? 10.469 8.703 -15.539 1 95.25 48 LYS B CA 1
ATOM 2616 C C . LYS B 1 48 ? 9.125 9.422 -15.422 1 95.25 48 LYS B C 1
ATOM 2618 O O . LYS B 1 48 ? 9.031 10.617 -15.727 1 95.25 48 LYS B O 1
ATOM 2623 N N . SER B 1 49 ? 8.141 8.695 -14.93 1 94.75 49 SER B N 1
ATOM 2624 C CA . SER B 1 49 ? 6.805 9.273 -14.852 1 94.75 49 SER B CA 1
ATOM 2625 C C . SER B 1 49 ? 6.605 10.031 -13.547 1 94.75 49 SER B C 1
ATOM 2627 O O . SER B 1 49 ? 5.562 10.656 -13.336 1 94.75 49 SER B O 1
ATOM 2629 N N . TYR B 1 50 ? 7.602 9.984 -12.68 1 95.5 50 TYR B N 1
ATOM 2630 C CA . TYR B 1 50 ? 7.52 10.719 -11.43 1 95.5 50 TYR B CA 1
ATOM 2631 C C . TYR B 1 50 ? 7.57 12.219 -11.672 1 95.5 50 TYR B C 1
ATOM 2633 O O . TYR B 1 50 ? 8.438 12.711 -12.391 1 95.5 50 TYR B O 1
ATOM 2641 N N . GLY B 1 51 ? 6.652 12.93 -11.094 1 95.19 51 GLY B N 1
ATOM 2642 C CA . GLY B 1 51 ? 6.645 14.383 -11.172 1 95.19 51 GLY B CA 1
ATOM 2643 C C . GLY B 1 51 ? 7.195 15.055 -9.93 1 95.19 51 GLY B C 1
ATOM 2644 O O . GLY B 1 51 ? 6.488 15.203 -8.93 1 95.19 51 GLY B O 1
ATOM 2645 N N . HIS B 1 52 ? 8.422 15.453 -10.031 1 95.56 52 HIS B N 1
ATOM 2646 C CA . HIS B 1 52 ? 9.086 16.141 -8.93 1 95.56 52 HIS B CA 1
ATOM 2647 C C . HIS B 1 52 ? 8.648 17.594 -8.844 1 95.56 52 HIS B C 1
ATOM 2649 O O . HIS B 1 52 ? 8.664 18.312 -9.844 1 95.56 52 HIS B O 1
ATOM 2655 N N . ILE B 1 53 ? 8.227 18.031 -7.66 1 95.56 53 ILE B N 1
ATOM 2656 C CA . ILE B 1 53 ? 7.781 19.391 -7.441 1 95.56 53 ILE B CA 1
ATOM 2657 C C . ILE B 1 53 ? 8.664 20.062 -6.387 1 95.56 53 ILE B C 1
ATOM 2659 O O . ILE B 1 53 ? 8.516 19.797 -5.191 1 95.56 53 ILE B O 1
ATOM 2663 N N . PRO B 1 54 ? 9.539 20.984 -6.812 1 96 54 PRO B N 1
ATOM 2664 C CA . PRO B 1 54 ? 10.352 21.703 -5.824 1 96 54 PRO B CA 1
ATOM 2665 C C . PRO B 1 54 ? 9.523 22.547 -4.871 1 96 54 PRO B C 1
ATOM 2667 O O . PRO B 1 54 ? 8.523 23.156 -5.281 1 96 54 PRO B O 1
ATOM 2670 N N . ASN B 1 55 ? 9.922 22.609 -3.637 1 97.38 55 ASN B N 1
ATOM 2671 C CA . ASN B 1 55 ? 9.219 23.391 -2.617 1 97.38 55 ASN B CA 1
ATOM 2672 C C . ASN B 1 55 ? 9.062 24.844 -3.033 1 97.38 55 ASN B C 1
ATOM 2674 O O . ASN B 1 55 ? 8.047 25.484 -2.74 1 97.38 55 ASN B O 1
ATOM 2678 N N . GLU B 1 56 ? 10.047 25.359 -3.662 1 95.44 56 GLU B N 1
ATOM 2679 C CA . GLU B 1 56 ? 10.023 26.766 -4.082 1 95.44 56 GLU B CA 1
ATOM 2680 C C . GLU B 1 56 ? 8.836 27.047 -4.992 1 95.44 56 GLU B C 1
ATOM 2682 O O . GLU B 1 56 ? 8.203 28.094 -4.883 1 95.44 56 GLU B O 1
ATOM 2687 N N . LEU B 1 57 ? 8.594 26.141 -5.844 1 92.19 57 LEU B N 1
ATOM 2688 C CA . LEU B 1 57 ? 7.5 26.328 -6.785 1 92.19 57 LEU B CA 1
ATOM 2689 C C . LEU B 1 57 ? 6.152 26.156 -6.098 1 92.19 57 LEU B C 1
ATOM 2691 O O . LEU B 1 57 ? 5.188 26.844 -6.422 1 92.19 57 LEU B O 1
ATOM 2695 N N . PHE B 1 58 ? 6.129 25.328 -5.172 1 95.88 58 PHE B N 1
ATOM 2696 C CA . PHE B 1 58 ? 4.867 24.984 -4.527 1 95.88 58 PHE B CA 1
ATOM 2697 C C . PHE B 1 58 ? 4.578 25.922 -3.369 1 95.88 58 PHE B C 1
ATOM 2699 O O . PHE B 1 58 ? 3.627 26.719 -3.426 1 95.88 58 PHE B O 1
ATOM 2706 N N . PHE B 1 59 ? 5.438 26.031 -2.381 1 97.56 59 PHE B N 1
ATOM 2707 C CA . PHE B 1 59 ? 5.203 26.828 -1.177 1 97.56 59 PHE B CA 1
ATOM 2708 C C . PHE B 1 59 ? 5.207 28.312 -1.497 1 97.56 59 PHE B C 1
ATOM 2710 O O . PHE B 1 59 ? 4.43 29.078 -0.923 1 97.56 59 PHE B O 1
ATOM 2717 N N . LYS B 1 60 ? 6.035 28.734 -2.391 1 95.62 60 LYS B N 1
ATOM 2718 C CA . LYS B 1 60 ? 6.086 30.156 -2.732 1 95.62 60 LYS B CA 1
ATOM 2719 C C . LYS B 1 60 ? 4.801 30.594 -3.43 1 95.62 60 LYS B C 1
ATOM 2721 O O . LYS B 1 60 ? 4.328 31.719 -3.219 1 95.62 60 LYS B O 1
ATOM 2726 N N . LYS B 1 61 ? 4.312 29.75 -4.254 1 95.06 61 LYS B N 1
ATOM 2727 C CA . LYS B 1 61 ? 3.062 30.078 -4.926 1 95.06 61 LYS B CA 1
ATOM 2728 C C . LYS B 1 61 ? 1.912 30.188 -3.93 1 95.06 61 LYS B C 1
ATOM 2730 O O . LYS B 1 61 ? 1.082 31.094 -4.027 1 95.06 61 LYS B O 1
ATOM 2735 N N . ALA B 1 62 ? 1.888 29.297 -3.02 1 96.19 62 ALA B N 1
ATOM 2736 C CA . ALA B 1 62 ? 0.868 29.359 -1.975 1 96.19 62 ALA B CA 1
ATOM 2737 C C . ALA B 1 62 ? 0.966 30.656 -1.184 1 96.19 62 ALA B C 1
ATOM 2739 O O . ALA B 1 62 ? -0.045 31.312 -0.941 1 96.19 62 ALA B O 1
ATOM 2740 N N . GLU B 1 63 ? 2.141 30.953 -0.824 1 96.75 63 GLU B N 1
ATOM 2741 C CA . GLU B 1 63 ? 2.354 32.188 -0.051 1 96.75 63 GLU B CA 1
ATOM 2742 C C . GLU B 1 63 ? 1.971 33.406 -0.857 1 96.75 63 GLU B C 1
ATOM 2744 O O . GLU B 1 63 ? 1.368 34.344 -0.323 1 96.75 63 GLU B O 1
ATOM 2749 N N . GLN B 1 64 ? 2.312 33.406 -2.096 1 96 64 GLN B N 1
ATOM 2750 C CA . GLN B 1 64 ? 1.986 34.5 -2.969 1 96 64 GLN B CA 1
ATOM 2751 C C . GLN B 1 64 ? 0.478 34.719 -3.047 1 96 64 GLN B C 1
ATOM 2753 O O . GLN B 1 64 ? 0.012 35.875 -3.115 1 96 64 GLN B O 1
ATOM 2758 N N . MET B 1 65 ? -0.252 33.688 -3.041 1 94.12 65 MET B N 1
ATOM 2759 C CA . MET B 1 65 ? -1.706 33.812 -3.072 1 94.12 65 MET B CA 1
ATOM 2760 C C . MET B 1 65 ? -2.219 34.531 -1.831 1 94.12 65 MET B C 1
ATOM 2762 O O . MET B 1 65 ? -3.146 35.344 -1.917 1 94.12 65 MET B O 1
ATOM 2766 N N . LEU B 1 66 ? -1.609 34.281 -0.738 1 93.06 66 LEU B N 1
ATOM 2767 C CA . LEU B 1 66 ? -1.979 34.969 0.496 1 93.06 66 LEU B CA 1
ATOM 2768 C C . LEU B 1 66 ? -1.621 36.438 0.426 1 93.06 66 LEU B C 1
ATOM 2770 O O . LEU B 1 66 ? -2.426 37.312 0.801 1 93.06 66 LEU B O 1
ATOM 2774 N N . ILE B 1 67 ? -0.47 36.688 -0.076 1 94.62 67 ILE B N 1
ATOM 2775 C CA . ILE B 1 67 ? 0.007 38.062 -0.201 1 94.62 67 ILE B CA 1
ATOM 2776 C C . ILE B 1 67 ? -0.91 38.844 -1.14 1 94.62 67 ILE B C 1
ATOM 2778 O O . ILE B 1 67 ? -1.342 39.938 -0.815 1 94.62 67 ILE B O 1
ATOM 2782 N N . ASP B 1 68 ? -1.251 38.219 -2.176 1 94.19 68 ASP B N 1
ATOM 2783 C CA . ASP B 1 68 ? -2.092 38.875 -3.178 1 94.19 68 ASP B CA 1
ATOM 2784 C C . ASP B 1 68 ? -3.486 39.156 -2.625 1 94.19 68 ASP B C 1
ATOM 2786 O O . ASP B 1 68 ? -4.16 40.062 -3.074 1 94.19 68 ASP B O 1
ATOM 2790 N N . SER B 1 69 ? -3.893 38.438 -1.662 1 89.88 69 SER B N 1
ATOM 2791 C CA . SER B 1 69 ? -5.227 38.594 -1.092 1 89.88 69 SER B CA 1
ATOM 2792 C C . SER B 1 69 ? -5.219 39.562 0.076 1 89.88 69 SER B C 1
ATOM 2794 O O . SER B 1 69 ? -6.258 39.844 0.685 1 89.88 69 SER B O 1
ATOM 2796 N N . GLY B 1 70 ? -4.121 40.031 0.448 1 89 70 GLY B N 1
ATOM 2797 C CA . GLY B 1 70 ? -3.996 41.031 1.508 1 89 70 GLY B CA 1
ATOM 2798 C C . GLY B 1 70 ? -4.191 40.438 2.895 1 89 70 GLY B C 1
ATOM 2799 O O . GLY B 1 70 ? -4.629 41.125 3.811 1 89 70 GLY B O 1
ATOM 2800 N N . LEU B 1 71 ? -3.891 39.188 3.002 1 87.56 71 LEU B N 1
ATOM 2801 C CA . LEU B 1 71 ? -4.055 38.531 4.293 1 87.56 71 LEU B CA 1
ATOM 2802 C C . LEU B 1 71 ? -2.768 38.594 5.109 1 87.56 71 LEU B C 1
ATOM 2804 O O . LEU B 1 71 ? -1.672 38.438 4.562 1 87.56 71 LEU B O 1
ATOM 2808 N N . ASP B 1 72 ? -2.994 38.906 6.434 1 89.69 72 ASP B N 1
ATOM 2809 C CA . ASP B 1 72 ? -1.865 38.844 7.359 1 89.69 72 ASP B CA 1
ATOM 2810 C C . ASP B 1 72 ? -1.73 37.438 7.953 1 89.69 72 ASP B C 1
ATOM 2812 O O . ASP B 1 72 ? -2.729 36.812 8.336 1 89.69 72 ASP B O 1
ATOM 2816 N N . TYR B 1 73 ? -0.522 36.938 7.902 1 91.19 73 TYR B N 1
ATOM 2817 C CA . TYR B 1 73 ? -0.326 35.594 8.367 1 91.19 73 TYR B CA 1
ATOM 2818 C C . TYR B 1 73 ? 1.03 35.438 9.047 1 91.19 73 TYR B C 1
ATOM 2820 O O . TYR B 1 73 ? 1.91 36.281 8.891 1 91.19 73 TYR B O 1
ATOM 2828 N N . HIS B 1 74 ? 1.133 34.375 9.867 1 90.62 74 HIS B N 1
ATOM 2829 C CA . HIS B 1 74 ? 2.396 33.875 10.383 1 90.62 74 HIS B CA 1
ATOM 2830 C C . HIS B 1 74 ? 2.76 32.531 9.734 1 90.62 74 HIS B C 1
ATOM 2832 O O . HIS B 1 74 ? 1.889 31.703 9.492 1 90.62 74 HIS B O 1
ATOM 2838 N N . ARG B 1 75 ? 4.039 32.438 9.531 1 92.06 75 ARG B N 1
ATOM 2839 C CA . ARG B 1 75 ? 4.535 31.25 8.828 1 92.06 75 ARG B CA 1
ATOM 2840 C C . ARG B 1 75 ? 5.145 30.25 9.797 1 92.06 75 ARG B C 1
ATOM 2842 O O . ARG B 1 75 ? 5.895 30.625 10.703 1 92.06 75 ARG B O 1
ATOM 2849 N N . GLN B 1 76 ? 4.738 29 9.68 1 92.19 76 GLN B N 1
ATOM 2850 C CA . GLN B 1 76 ? 5.438 27.891 10.312 1 92.19 76 GLN B CA 1
ATOM 2851 C C . GLN B 1 76 ? 5.965 26.906 9.273 1 92.19 76 GLN B C 1
ATOM 2853 O O . GLN B 1 76 ? 5.242 26.516 8.359 1 92.19 76 GLN B O 1
ATOM 2858 N N . THR B 1 77 ? 7.25 26.516 9.344 1 95.38 77 THR B N 1
ATOM 2859 C CA . THR B 1 77 ? 7.848 25.594 8.391 1 95.38 77 THR B CA 1
ATOM 2860 C C . THR B 1 77 ? 8.477 24.406 9.109 1 95.38 77 THR B C 1
ATOM 2862 O O . THR B 1 77 ? 9.148 24.578 10.125 1 95.38 77 THR B O 1
ATOM 2865 N N . ILE B 1 78 ? 8.195 23.25 8.617 1 94.12 78 ILE B N 1
ATOM 2866 C CA . ILE B 1 78 ? 8.734 22.016 9.172 1 94.12 78 ILE B CA 1
ATOM 2867 C C . ILE B 1 78 ? 9.5 21.266 8.086 1 94.12 78 ILE B C 1
ATOM 2869 O O . ILE B 1 78 ? 8.992 21.062 6.984 1 94.12 78 ILE B O 1
ATOM 2873 N N . ASN B 1 79 ? 10.703 20.953 8.344 1 97 79 ASN B N 1
ATOM 2874 C CA . ASN B 1 79 ? 11.57 20.141 7.504 1 97 79 ASN B CA 1
ATOM 2875 C C . ASN B 1 79 ? 11.992 18.859 8.219 1 97 79 ASN B C 1
ATOM 2877 O O . ASN B 1 79 ? 12.758 18.906 9.18 1 97 79 ASN B O 1
ATOM 2881 N N . ARG B 1 80 ? 11.453 17.75 7.746 1 95.44 80 ARG B N 1
ATOM 2882 C CA . ARG B 1 80 ? 11.82 16.453 8.328 1 95.44 80 ARG B CA 1
ATOM 2883 C C . ARG B 1 80 ? 12.883 15.758 7.48 1 95.44 80 ARG B C 1
ATOM 2885 O O . ARG B 1 80 ? 12.562 15.109 6.484 1 95.44 80 ARG B O 1
ATOM 2892 N N . SER B 1 81 ? 14.172 15.875 7.84 1 95.44 81 SER B N 1
ATOM 2893 C CA . SER B 1 81 ? 15.336 15.195 7.285 1 95.44 81 SER B CA 1
ATOM 2894 C C . SER B 1 81 ? 15.508 15.508 5.805 1 95.44 81 SER B C 1
ATOM 2896 O O . SER B 1 81 ? 15.914 14.648 5.02 1 95.44 81 SER B O 1
ATOM 2898 N N . ASP B 1 82 ? 15.016 16.688 5.387 1 97.12 82 ASP B N 1
ATOM 2899 C CA . ASP B 1 82 ? 15.125 17.156 4.012 1 97.12 82 ASP B CA 1
ATOM 2900 C C . ASP B 1 82 ? 14.359 16.234 3.057 1 97.12 82 ASP B C 1
ATOM 2902 O O . ASP B 1 82 ? 14.789 16.016 1.92 1 97.12 82 ASP B O 1
ATOM 2906 N N . ARG B 1 83 ? 13.336 15.617 3.555 1 96.88 83 ARG B N 1
ATOM 2907 C CA . ARG B 1 83 ? 12.578 14.664 2.752 1 96.88 83 ARG B CA 1
ATOM 2908 C C . ARG B 1 83 ? 11.109 15.062 2.67 1 96.88 83 ARG B C 1
ATOM 2910 O O . ARG B 1 83 ? 10.492 14.984 1.603 1 96.88 83 ARG B O 1
ATOM 2917 N N . THR B 1 84 ? 10.633 15.414 3.799 1 97.31 84 THR B N 1
ATOM 2918 C CA . THR B 1 84 ? 9.227 15.812 3.887 1 97.31 84 THR B CA 1
ATOM 2919 C C . THR B 1 84 ? 9.094 17.203 4.508 1 97.31 84 THR B C 1
ATOM 2921 O O . THR B 1 84 ? 9.844 17.547 5.418 1 97.31 84 THR B O 1
ATOM 2924 N N . PHE B 1 85 ? 8.141 17.938 4.016 1 97.75 85 PHE B N 1
ATOM 2925 C CA . PHE B 1 85 ? 8.07 19.359 4.359 1 97.75 85 PHE B CA 1
ATOM 2926 C C . PHE B 1 85 ? 6.625 19.781 4.605 1 97.75 85 PHE B C 1
ATOM 2928 O O . PHE B 1 85 ? 5.699 19.234 4.004 1 97.75 85 PHE B O 1
ATOM 2935 N N . CYS B 1 86 ? 6.547 20.719 5.434 1 95.75 86 CYS B N 1
ATOM 2936 C CA . CYS B 1 86 ? 5.25 21.312 5.734 1 95.75 86 CYS B CA 1
ATOM 2937 C C . CYS B 1 86 ? 5.379 22.828 5.914 1 95.75 86 CYS B C 1
ATOM 2939 O O . CYS B 1 86 ? 6.355 23.297 6.488 1 95.75 86 CYS B O 1
ATOM 2941 N N . MET B 1 87 ? 4.5 23.547 5.355 1 96.19 87 MET B N 1
ATOM 2942 C CA . MET B 1 87 ? 4.387 24.984 5.582 1 96.19 87 MET B CA 1
ATOM 2943 C C . MET B 1 87 ? 2.965 25.359 5.977 1 96.19 87 MET B C 1
ATOM 2945 O O . MET B 1 87 ? 2.014 25.062 5.25 1 96.19 87 MET B O 1
ATOM 2949 N N . ASP B 1 88 ? 2.885 25.969 7.109 1 92.81 88 ASP B N 1
ATOM 2950 C CA . ASP B 1 88 ? 1.61 26.469 7.613 1 92.81 88 ASP B CA 1
ATOM 2951 C C . ASP B 1 88 ? 1.522 27.984 7.473 1 92.81 88 ASP B C 1
ATOM 2953 O O . ASP B 1 88 ? 2.498 28.703 7.73 1 92.81 88 ASP B O 1
ATOM 2957 N N . PHE B 1 89 ? 0.389 28.391 7.035 1 93 89 PHE B N 1
ATOM 2958 C CA . PHE B 1 89 ? 0.054 29.812 7.09 1 93 89 PHE B CA 1
ATOM 2959 C C . PHE B 1 89 ? -1.082 30.062 8.07 1 93 89 PHE B C 1
ATOM 2961 O O . PHE B 1 89 ? -2.232 29.719 7.801 1 93 89 PHE B O 1
ATOM 2968 N N . ILE B 1 90 ? -0.684 30.641 9.195 1 89.06 90 ILE B N 1
ATOM 2969 C CA . ILE B 1 90 ? -1.634 30.906 10.273 1 89.06 90 ILE B CA 1
ATOM 2970 C C . ILE B 1 90 ? -2.123 32.344 10.18 1 89.06 90 ILE B C 1
ATOM 2972 O O . ILE B 1 90 ? -1.347 33.281 10.367 1 89.06 90 ILE B O 1
ATOM 2976 N N . LEU B 1 91 ? -3.373 32.5 9.93 1 87.06 91 LEU B N 1
ATOM 2977 C CA . LEU B 1 91 ? -3.908 33.812 9.703 1 87.06 91 LEU B CA 1
ATOM 2978 C C . LEU B 1 91 ? -3.961 34.625 11.008 1 87.06 91 LEU B C 1
ATOM 2980 O O . LEU B 1 91 ? -4.262 34.062 12.062 1 87.06 91 LEU B O 1
ATOM 2984 N N . SER B 1 92 ? -3.619 35.875 10.883 1 78.56 92 SER B N 1
ATOM 2985 C CA . SER B 1 92 ? -3.574 36.781 12.039 1 78.56 92 SER B CA 1
ATOM 2986 C C . SER B 1 92 ? -4.977 37.188 12.469 1 78.56 92 SER B C 1
ATOM 2988 O O . SER B 1 92 ? -5.965 36.812 11.836 1 78.56 92 SER B O 1
ATOM 2990 N N . ASP B 1 93 ? -5.047 38 13.375 1 63.81 93 ASP B N 1
ATOM 2991 C CA . ASP B 1 93 ? -6.016 38.344 14.414 1 63.81 93 ASP B CA 1
ATOM 2992 C C . ASP B 1 93 ? -7.352 38.781 13.805 1 63.81 93 ASP B C 1
ATOM 2994 O O . ASP B 1 93 ? -8.414 38.406 14.32 1 63.81 93 ASP B O 1
ATOM 2998 N N . SER B 1 94 ? -7.402 39.375 12.789 1 60.31 94 SER B N 1
ATOM 2999 C CA . SER B 1 94 ? -8.727 39.875 12.414 1 60.31 94 SER B CA 1
ATOM 3000 C C . SER B 1 94 ? -9.656 38.719 12.055 1 60.31 94 SER B C 1
ATOM 3002 O O . SER B 1 94 ? -10.883 38.875 12.047 1 60.31 94 SER B O 1
ATOM 3004 N N . SER B 1 95 ? -9.102 37.562 12 1 56.78 95 SER B N 1
ATOM 3005 C CA . SER B 1 95 ? -9.898 36.406 11.57 1 56.78 95 SER B CA 1
ATOM 3006 C C . SER B 1 95 ? -10.062 35.406 12.695 1 56.78 95 SER B C 1
ATOM 3008 O O . SER B 1 95 ? -10.57 34.281 12.484 1 56.78 95 SER B O 1
ATOM 3010 N N . GLN B 1 96 ? -9.695 35.875 13.812 1 63.56 96 GLN B N 1
ATOM 3011 C CA . GLN B 1 96 ? -9.695 35.031 14.984 1 63.56 96 GLN B CA 1
ATOM 3012 C C . GLN B 1 96 ? -11.109 34.75 15.477 1 63.56 96 GLN B C 1
ATOM 3014 O O . GLN B 1 96 ? -12 35.594 15.297 1 63.56 96 GLN B O 1
ATOM 3019 N N . PHE B 1 97 ? -11.344 33.438 15.672 1 67.5 97 PHE B N 1
ATOM 3020 C CA . PHE B 1 97 ? -12.586 33.188 16.391 1 67.5 97 PHE B CA 1
ATOM 3021 C C . PHE B 1 97 ? -12.297 32.531 17.734 1 67.5 97 PHE B C 1
ATOM 3023 O O . PHE B 1 97 ? -11.227 31.969 17.938 1 67.5 97 PHE B O 1
ATOM 3030 N N . SER B 1 98 ? -12.992 33.062 18.703 1 65.88 98 SER B N 1
ATOM 3031 C CA . SER B 1 98 ? -12.852 32.5 20.047 1 65.88 98 SER B CA 1
ATOM 3032 C C . SER B 1 98 ? -13.914 31.469 20.344 1 65.88 98 SER B C 1
ATOM 3034 O O . SER B 1 98 ? -15.047 31.562 19.859 1 65.88 98 SER B O 1
ATOM 3036 N N . VAL B 1 99 ? -13.383 30.422 20.859 1 65.38 99 VAL B N 1
ATOM 3037 C CA . VAL B 1 99 ? -14.32 29.406 21.312 1 65.38 99 VAL B CA 1
ATOM 3038 C C . VAL B 1 99 ? -14.648 29.625 22.797 1 65.38 99 VAL B C 1
ATOM 3040 O O . VAL B 1 99 ? -13.766 29.969 23.578 1 65.38 99 VAL B O 1
ATOM 3043 N N . GLY B 1 100 ? -15.961 29.5 23.141 1 63.47 100 GLY B N 1
ATOM 3044 C CA . GLY B 1 100 ? -16.422 29.672 24.5 1 63.47 100 GLY B CA 1
ATOM 3045 C C . GLY B 1 100 ? -16.391 31.125 24.969 1 63.47 100 GLY B C 1
ATOM 3046 O O . GLY B 1 100 ? -16.875 32 24.25 1 63.47 100 GLY B O 1
ATOM 3047 N N . ASN B 1 101 ? -15.859 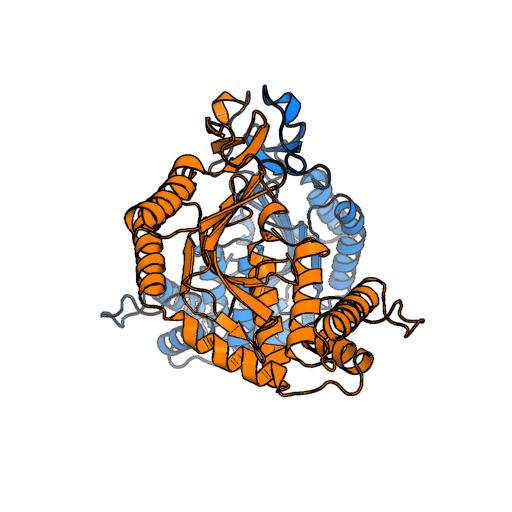31.281 26.25 1 62.75 101 ASN B N 1
ATOM 3048 C CA . ASN B 1 101 ? -15.922 32.625 26.859 1 62.75 101 ASN B CA 1
ATOM 3049 C C . ASN B 1 101 ? -14.789 33.5 26.375 1 62.75 101 ASN B C 1
ATOM 3051 O O . ASN B 1 101 ? -14.375 34.438 27.078 1 62.75 101 ASN B O 1
ATOM 3055 N N . GLY B 1 102 ? -14.227 33.125 25.172 1 63.03 102 GLY B N 1
ATOM 3056 C CA . GLY B 1 102 ? -13.297 34.062 24.531 1 63.03 102 GLY B CA 1
ATOM 3057 C C . GLY B 1 102 ? -11.852 33.812 24.922 1 63.03 102 GLY B C 1
ATOM 3058 O O . GLY B 1 102 ? -10.945 34.438 24.391 1 63.03 102 GLY B O 1
ATOM 3059 N N . GLU B 1 103 ? -11.539 32.906 25.766 1 67.38 103 GLU B N 1
ATOM 3060 C CA . GLU B 1 103 ? -10.164 32.75 26.234 1 67.38 103 GLU B CA 1
ATOM 3061 C C . GLU B 1 103 ? -9.406 31.75 25.359 1 67.38 103 GLU B C 1
ATOM 3063 O O . GLU B 1 103 ? -8.172 31.766 25.312 1 67.38 103 GLU B O 1
ATOM 3068 N N . ASP B 1 104 ? -10.109 31.031 24.688 1 77.25 104 ASP B N 1
ATOM 3069 C CA . ASP B 1 104 ? -9.469 30.047 23.812 1 77.25 104 ASP B CA 1
ATOM 3070 C C . ASP B 1 104 ? -9.516 30.5 22.359 1 77.25 104 ASP B C 1
ATOM 3072 O O . ASP B 1 104 ? -10.516 30.281 21.672 1 77.25 104 ASP B O 1
ATOM 3076 N N . THR B 1 105 ? -8.43 31.078 21.938 1 78.88 105 THR B N 1
ATOM 3077 C CA . THR B 1 105 ? -8.391 31.688 20.625 1 78.88 105 THR B CA 1
ATOM 3078 C C . THR B 1 105 ? -7.93 30.688 19.562 1 78.88 105 THR B C 1
ATOM 3080 O O . THR B 1 105 ? -6.93 30 19.766 1 78.88 105 THR B O 1
ATOM 3083 N N . ILE B 1 106 ? -8.711 30.656 18.531 1 81.5 106 ILE B N 1
ATOM 3084 C CA . ILE B 1 106 ? -8.43 29.766 17.406 1 81.5 106 ILE B CA 1
ATOM 3085 C C . ILE B 1 106 ? -8.227 30.594 16.141 1 81.5 106 ILE B C 1
ATOM 3087 O O . ILE B 1 106 ? -9.008 31.5 15.852 1 81.5 106 ILE B O 1
ATOM 3091 N N . LEU B 1 107 ? -7.164 30.297 15.477 1 83.5 107 LEU B N 1
ATOM 3092 C CA . LEU B 1 107 ? -6.852 31.016 14.234 1 83.5 107 LEU B CA 1
ATOM 3093 C C . LEU B 1 107 ? -6.977 30.078 13.031 1 83.5 107 LEU B C 1
ATOM 3095 O O . LEU B 1 107 ? -6.508 28.938 13.07 1 83.5 107 LEU B O 1
ATOM 3099 N N . PRO B 1 108 ? -7.645 30.562 11.992 1 85.25 108 PRO B N 1
ATOM 3100 C CA . PRO B 1 108 ? -7.645 29.766 10.766 1 85.25 108 PRO B CA 1
ATOM 3101 C C . PRO B 1 108 ? -6.246 29.594 10.18 1 85.25 108 PRO B C 1
ATOM 3103 O O . PRO B 1 108 ? -5.398 30.469 10.312 1 85.25 108 PRO B O 1
ATOM 3106 N N . MET B 1 109 ? -6.066 28.453 9.539 1 88.62 109 MET B N 1
ATOM 3107 C CA . MET B 1 109 ? -4.75 28.203 8.953 1 88.62 109 MET B CA 1
ATOM 3108 C C . MET B 1 109 ? -4.859 27.375 7.684 1 88.62 109 MET B C 1
ATOM 3110 O O . MET B 1 109 ? -5.82 26.625 7.516 1 88.62 109 MET B O 1
ATOM 3114 N N . LEU B 1 110 ? -3.98 27.609 6.801 1 90.38 110 LEU B N 1
ATOM 3115 C CA . LEU B 1 110 ? -3.748 26.75 5.645 1 90.38 110 LEU B CA 1
ATOM 3116 C C . LEU B 1 110 ? -2.441 25.984 5.793 1 90.38 110 LEU B C 1
ATOM 3118 O O . LEU B 1 110 ? -1.4 26.562 6.098 1 90.38 110 LEU B O 1
ATOM 3122 N N . ARG B 1 111 ? -2.545 24.703 5.617 1 92.94 111 ARG B N 1
ATOM 3123 C CA . ARG B 1 111 ? -1.35 23.859 5.668 1 92.94 111 ARG B CA 1
ATOM 3124 C C . ARG B 1 111 ? -1.057 23.25 4.309 1 92.94 111 ARG B C 1
ATOM 3126 O O . ARG B 1 111 ? -1.955 22.703 3.662 1 92.94 111 ARG B O 1
ATOM 3133 N N . PHE B 1 112 ? 0.169 23.297 3.949 1 95.62 112 PHE B N 1
ATOM 3134 C CA . PHE B 1 112 ? 0.65 22.688 2.715 1 95.62 112 PHE B CA 1
ATOM 3135 C C . PHE B 1 112 ? 1.781 21.703 3.004 1 95.62 112 PHE B C 1
ATOM 3137 O O . PHE B 1 112 ? 2.656 21.984 3.826 1 95.62 112 PHE B O 1
ATOM 3144 N N . THR B 1 113 ? 1.703 20.531 2.354 1 96.75 113 THR B N 1
ATOM 3145 C CA . THR B 1 113 ? 2.732 19.516 2.555 1 96.75 113 THR B CA 1
ATOM 3146 C C . THR B 1 113 ? 3.281 19.031 1.215 1 96.75 113 THR B C 1
ATOM 3148 O O . THR B 1 113 ? 2.57 19.031 0.208 1 96.75 113 THR B O 1
ATOM 3151 N N . ASN B 1 114 ? 4.508 18.688 1.205 1 97.56 114 ASN B N 1
ATOM 3152 C CA . ASN B 1 114 ? 5.223 18.141 0.057 1 97.56 114 ASN B CA 1
ATOM 3153 C C . ASN B 1 114 ? 6.328 17.188 0.49 1 97.56 114 ASN B C 1
ATOM 3155 O O . ASN B 1 114 ? 6.711 17.156 1.661 1 97.56 114 ASN B O 1
ATOM 3159 N N . SER B 1 115 ? 6.77 16.328 -0.429 1 98.25 115 SER B N 1
ATOM 3160 C CA . SER B 1 115 ? 7.867 15.422 -0.09 1 98.25 115 SER B CA 1
ATOM 3161 C C . SER B 1 115 ? 8.75 15.141 -1.305 1 98.25 115 SER B C 1
ATOM 3163 O O . SER B 1 115 ? 8.289 15.234 -2.445 1 98.25 115 SER B O 1
ATOM 3165 N N . TYR B 1 116 ? 9.984 14.922 -1.033 1 98.19 116 TYR B N 1
ATOM 3166 C CA . TYR B 1 116 ? 10.938 14.562 -2.076 1 98.19 116 TYR B CA 1
ATOM 3167 C C . TYR B 1 116 ? 11.203 13.062 -2.088 1 98.19 116 TYR B C 1
ATOM 3169 O O . TYR B 1 116 ? 11.766 12.531 -3.045 1 98.19 116 TYR B O 1
ATOM 3177 N N . ASP B 1 117 ? 10.758 12.344 -1.061 1 96.88 117 ASP B N 1
ATOM 3178 C CA . ASP B 1 117 ? 11.008 10.914 -0.988 1 96.88 117 ASP B CA 1
ATOM 3179 C C . ASP B 1 117 ? 9.742 10.117 -1.315 1 96.88 117 ASP B C 1
ATOM 3181 O O . ASP B 1 117 ? 9.703 8.898 -1.129 1 96.88 117 ASP B O 1
ATOM 3185 N N . GLY B 1 118 ? 8.703 10.773 -1.695 1 94.94 118 GLY B N 1
ATOM 3186 C CA . GLY B 1 118 ? 7.473 10.109 -2.105 1 94.94 118 GLY B CA 1
ATOM 3187 C C . GLY B 1 118 ? 6.582 9.727 -0.939 1 94.94 118 GLY B C 1
ATOM 3188 O O . GLY B 1 118 ? 5.512 9.148 -1.134 1 94.94 118 GLY B O 1
ATOM 3189 N N . SER B 1 119 ? 6.957 10.055 0.259 1 94.88 119 SER B N 1
ATOM 3190 C CA . SER B 1 119 ? 6.219 9.633 1.442 1 94.88 119 SER B CA 1
ATOM 3191 C C . SER B 1 119 ? 4.953 10.461 1.635 1 94.88 119 SER B C 1
ATOM 3193 O O . SER B 1 119 ? 4.027 10.039 2.33 1 94.88 119 SER B O 1
ATOM 3195 N N . GLU B 1 120 ? 4.953 11.656 1.08 1 96.06 120 GLU B N 1
ATOM 3196 C CA . GLU B 1 120 ? 3.791 12.539 1.132 1 96.06 120 GLU B CA 1
ATOM 3197 C C . GLU B 1 120 ? 3.414 13.039 -0.26 1 96.06 120 GLU B C 1
ATOM 3199 O O . GLU B 1 120 ? 4.285 13.297 -1.091 1 96.06 120 GLU B O 1
ATOM 3204 N N . ARG B 1 121 ? 2.137 13.117 -0.446 1 96.25 121 ARG B N 1
ATOM 3205 C CA . ARG B 1 121 ? 1.655 13.781 -1.652 1 96.25 121 ARG B CA 1
ATOM 3206 C C . ARG B 1 121 ? 1.807 15.297 -1.538 1 96.25 121 ARG B C 1
ATOM 3208 O O . ARG B 1 121 ? 2.035 15.828 -0.447 1 96.25 121 ARG B O 1
ATOM 3215 N N . THR B 1 122 ? 1.798 15.961 -2.648 1 96.81 122 THR B N 1
ATOM 3216 C CA . THR B 1 122 ? 1.63 17.406 -2.611 1 96.81 122 THR B CA 1
ATOM 3217 C C . THR B 1 122 ? 0.195 17.781 -2.244 1 96.81 122 THR B C 1
ATOM 3219 O O . THR B 1 122 ? -0.743 17.438 -2.969 1 96.81 122 THR B O 1
ATOM 3222 N N . SER B 1 123 ? 0.122 18.438 -1.089 1 95.56 123 SER B N 1
ATOM 3223 C CA . SER B 1 123 ? -1.24 18.594 -0.59 1 95.56 123 SER B CA 1
ATOM 3224 C C . SER B 1 123 ? -1.409 19.922 0.145 1 95.56 123 SER B C 1
ATOM 3226 O O . SER B 1 123 ? -0.423 20.562 0.518 1 95.56 123 SER B O 1
ATOM 3228 N N . GLY B 1 124 ? -2.643 20.359 0.234 1 94 124 GLY B N 1
ATOM 3229 C CA . GLY B 1 124 ? -3.07 21.5 1.012 1 94 124 GLY B CA 1
ATOM 3230 C C . GLY B 1 124 ? -4.438 21.328 1.646 1 94 124 GLY B C 1
ATOM 3231 O O . GLY B 1 124 ? -5.316 20.688 1.064 1 94 124 GLY B O 1
ATOM 3232 N N . HIS B 1 125 ? -4.516 21.828 2.818 1 90.38 125 HIS B N 1
ATOM 3233 C CA . HIS B 1 125 ? -5.828 21.766 3.451 1 90.38 125 HIS B CA 1
ATOM 3234 C C . HIS B 1 125 ? -6.004 22.891 4.465 1 90.38 125 HIS B C 1
ATOM 3236 O O . HIS B 1 125 ? -5.023 23.469 4.938 1 90.38 125 HIS B O 1
ATOM 3242 N N . PHE B 1 126 ? -7.277 23.078 4.746 1 87.06 126 PHE B N 1
ATOM 3243 C CA . PHE B 1 126 ? -7.633 24.031 5.789 1 87.06 126 PHE B CA 1
ATOM 3244 C C . PHE B 1 126 ? -7.5 23.406 7.168 1 87.06 126 PHE B C 1
ATOM 3246 O O . PHE B 1 126 ? -7.699 22.188 7.324 1 87.06 126 PHE B O 1
ATOM 3253 N N . GLY B 1 127 ? -7.086 24.281 8.109 1 84.62 127 GLY B N 1
ATOM 3254 C CA . GLY B 1 127 ? -7.051 23.875 9.5 1 84.62 127 GLY B CA 1
ATOM 3255 C C . GLY B 1 127 ? -7.121 25.047 10.461 1 84.62 127 GLY B C 1
ATOM 3256 O O . GLY B 1 127 ? -7.516 26.156 10.078 1 84.62 127 GLY B O 1
ATOM 3257 N N . PHE B 1 128 ? -6.836 24.688 11.734 1 84.06 128 PHE B N 1
ATOM 3258 C CA . PHE B 1 128 ? -6.887 25.719 12.766 1 84.06 128 PHE B CA 1
ATOM 3259 C C . PHE B 1 128 ? -5.676 25.625 13.688 1 84.06 128 PHE B C 1
ATOM 3261 O O . PHE B 1 128 ? -5.199 24.531 13.977 1 84.06 128 PHE B O 1
ATOM 3268 N N . TYR B 1 129 ? -5.262 26.766 14.031 1 84.06 129 TYR B N 1
ATOM 3269 C CA . TYR B 1 129 ? -4.199 26.891 15.023 1 84.06 129 TYR B CA 1
ATOM 3270 C C . TYR B 1 129 ? -4.754 27.375 16.359 1 84.06 129 TYR B C 1
ATOM 3272 O O . TYR B 1 129 ? -5.402 28.422 16.422 1 84.06 129 TYR B O 1
ATOM 3280 N N . ARG B 1 130 ? -4.508 26.578 17.344 1 82.12 130 ARG B N 1
ATOM 3281 C CA . ARG B 1 130 ? -4.949 26.938 18.688 1 82.12 130 ARG B CA 1
ATOM 3282 C C . ARG B 1 130 ? -3.799 27.531 19.5 1 82.12 130 ARG B C 1
ATOM 3284 O O . ARG B 1 130 ? -2.764 26.891 19.672 1 82.12 130 ARG B O 1
ATOM 3291 N N . GLN B 1 131 ? -3.971 28.641 20.047 1 75 131 GLN B N 1
ATOM 3292 C CA . GLN B 1 131 ? -2.898 29.391 20.703 1 75 131 GLN B CA 1
ATOM 3293 C C . GLN B 1 131 ? -2.439 28.703 21.984 1 75 131 GLN B C 1
ATOM 3295 O O . GLN B 1 131 ? -1.245 28.688 22.281 1 75 131 GLN B O 1
ATOM 3300 N N . VAL B 1 132 ? -3.385 28.094 22.625 1 71.25 132 VAL B N 1
ATOM 3301 C CA . VAL B 1 132 ? -3.041 27.484 23.906 1 71.25 132 VAL B CA 1
ATOM 3302 C C . VAL B 1 132 ? -2.178 26.25 23.688 1 71.25 132 VAL B C 1
ATOM 3304 O O . VAL B 1 132 ? -1.273 25.953 24.469 1 71.25 132 VAL B O 1
ATOM 3307 N N . CYS B 1 133 ? -2.482 25.406 22.641 1 63.91 133 CYS B N 1
ATOM 3308 C CA . CYS B 1 133 ? -1.825 24.125 22.438 1 63.91 133 CYS B CA 1
ATOM 3309 C C . CYS B 1 133 ? -0.599 24.266 21.547 1 63.91 133 CYS B C 1
ATOM 3311 O O . CYS B 1 133 ? 0.274 23.391 21.547 1 63.91 133 CYS B O 1
ATOM 3313 N N . SER B 1 134 ? -0.203 25.359 21.219 1 55.12 134 SER B N 1
ATOM 3314 C CA . SER B 1 134 ? 0.846 25.578 20.234 1 55.12 134 SER B CA 1
ATOM 3315 C C . SER B 1 134 ? 0.902 24.438 19.219 1 55.12 134 SER B C 1
ATOM 3317 O O . SER B 1 134 ? 1.949 24.188 18.609 1 55.12 134 SER B O 1
ATOM 3319 N N . ASN B 1 135 ? -0.117 23.562 19.156 1 53.47 135 ASN B N 1
ATOM 3320 C CA . ASN B 1 135 ? 0.054 22.375 18.344 1 53.47 135 ASN B CA 1
ATOM 3321 C C . ASN B 1 135 ? -0.838 22.406 17.109 1 53.47 135 ASN B C 1
ATOM 3323 O O . ASN B 1 135 ? -0.641 21.641 16.156 1 53.47 135 ASN B O 1
ATOM 3327 N N . GLY B 1 136 ? -1.156 23.594 16.609 1 51.38 136 GLY B N 1
ATOM 3328 C CA . GLY B 1 136 ? -1.716 24.156 15.391 1 51.38 136 GLY B CA 1
ATOM 3329 C C . GLY B 1 136 ? -2.783 23.281 14.766 1 51.38 136 GLY B C 1
ATOM 3330 O O . GLY B 1 136 ? -3.516 23.734 13.875 1 51.38 136 GLY B O 1
ATOM 3331 N N . LEU B 1 137 ? -2.812 21.703 14.695 1 55.25 137 LEU B N 1
ATOM 3332 C CA . LEU B 1 137 ? -3.518 21.219 13.516 1 55.25 137 LEU B CA 1
ATOM 3333 C C . LEU B 1 137 ? -4.879 20.641 13.898 1 55.25 137 LEU B C 1
ATOM 3335 O O . LEU B 1 137 ? -4.965 19.719 14.719 1 55.25 137 LEU B O 1
ATOM 3339 N N . HIS B 1 138 ? -5.957 21.516 13.836 1 59.69 138 HIS B N 1
ATOM 3340 C CA . HIS B 1 138 ? -7.293 20.922 13.836 1 59.69 138 HIS B CA 1
ATOM 3341 C C . HIS B 1 138 ? -7.832 20.781 12.422 1 59.69 138 HIS B C 1
ATOM 3343 O O . HIS B 1 138 ? -7.844 21.75 11.656 1 59.69 138 HIS B O 1
ATOM 3349 N N . VAL B 1 139 ? -7.723 19.438 11.781 1 58.84 139 VAL B N 1
ATOM 3350 C CA . VAL B 1 139 ? -8.273 19.234 10.445 1 58.84 139 VAL B CA 1
ATOM 3351 C C . VAL B 1 139 ? -9.75 18.844 10.547 1 58.84 139 VAL B C 1
ATOM 3353 O O . VAL B 1 139 ? -10.086 17.828 11.172 1 58.84 139 VAL B O 1
ATOM 3356 N N . ALA B 1 140 ? -10.609 19.906 10.656 1 51.88 140 ALA B N 1
ATOM 3357 C CA . ALA B 1 140 ? -12.031 19.562 10.625 1 51.88 140 ALA B CA 1
ATOM 3358 C C . ALA B 1 140 ? -12.383 18.812 9.344 1 51.88 140 ALA B C 1
ATOM 3360 O O . ALA B 1 140 ? -11.656 18.906 8.344 1 51.88 140 ALA B O 1
ATOM 3361 N N . GLN B 1 141 ? -13.242 17.922 9.492 1 52.72 141 GLN B N 1
ATOM 3362 C CA . GLN B 1 141 ? -13.852 17.188 8.391 1 52.72 141 GLN B CA 1
ATOM 3363 C C . GLN B 1 141 ? -13.984 18.062 7.148 1 52.72 141 GLN B C 1
ATOM 3365 O O . GLN B 1 141 ? -14.703 17.703 6.211 1 52.72 141 GLN B O 1
ATOM 3370 N N . ALA B 1 142 ? -13.398 19.266 7.258 1 52.31 142 ALA B N 1
ATOM 3371 C CA . ALA B 1 142 ? -13.766 20.062 6.086 1 52.31 142 ALA B CA 1
ATOM 3372 C C . ALA B 1 142 ? -13.18 19.453 4.812 1 52.31 142 ALA B C 1
ATOM 3374 O O . ALA B 1 142 ? -12.031 19.016 4.797 1 52.31 142 ALA B O 1
ATOM 3375 N N . GLU B 1 143 ? -13.961 18.953 3.979 1 63.09 143 GLU B N 1
ATOM 3376 C CA . GLU B 1 143 ? -13.875 18.469 2.604 1 63.09 143 GLU B CA 1
ATOM 3377 C C . GLU B 1 143 ? -13.047 19.422 1.742 1 63.09 143 GLU B C 1
ATOM 3379 O O . GLU B 1 143 ? -12.922 19.219 0.532 1 63.09 143 GLU B O 1
ATOM 3384 N N . ILE B 1 144 ? -12.359 20.406 2.502 1 80.75 144 ILE B N 1
ATOM 3385 C CA . ILE B 1 144 ? -11.648 21.344 1.642 1 80.75 144 ILE B CA 1
ATOM 3386 C C . ILE B 1 144 ? -10.164 21 1.619 1 80.75 144 ILE B C 1
ATOM 3388 O O . ILE B 1 144 ? -9.414 21.406 2.512 1 80.75 144 ILE B O 1
ATOM 3392 N N . ALA B 1 145 ? -9.789 20.344 0.843 1 89.25 145 ALA B N 1
ATOM 3393 C CA . ALA B 1 145 ? -8.406 19.891 0.718 1 89.25 145 ALA B CA 1
ATOM 3394 C C . ALA B 1 145 ? -8.125 19.359 -0.688 1 89.25 145 ALA B C 1
ATOM 3396 O O . ALA B 1 145 ? -9.047 19.203 -1.492 1 89.25 145 ALA B O 1
ATOM 3397 N N . PHE B 1 146 ? -6.934 19.328 -1.008 1 92.31 146 PHE B N 1
ATOM 3398 C CA . PHE B 1 146 ? -6.5 18.609 -2.195 1 92.31 146 PHE B CA 1
ATOM 3399 C C . PHE B 1 146 ? -5.258 17.781 -1.898 1 92.31 146 PHE B C 1
ATOM 3401 O O . PHE B 1 146 ? -4.543 18.047 -0.93 1 92.31 146 PHE B O 1
ATOM 3408 N N . SER B 1 147 ? -5.078 16.75 -2.574 1 94.19 147 SER B N 1
ATOM 3409 C CA . SER B 1 147 ? -3.938 15.852 -2.486 1 94.19 147 SER B CA 1
ATOM 3410 C C . SER B 1 147 ? -3.568 15.297 -3.857 1 94.19 147 SER B C 1
ATOM 3412 O O . SER B 1 147 ? -4.375 14.617 -4.496 1 94.19 147 SER B O 1
ATOM 3414 N N . ILE B 1 148 ? -2.359 15.586 -4.242 1 95.38 148 ILE B N 1
ATOM 3415 C CA . ILE B 1 148 ? -1.949 15.227 -5.594 1 95.38 148 ILE B CA 1
ATOM 3416 C C . ILE B 1 148 ? -0.74 14.297 -5.539 1 95.38 148 ILE B C 1
ATOM 3418 O O . ILE B 1 148 ? 0.244 14.586 -4.855 1 95.38 148 ILE B O 1
ATOM 3422 N N . LYS B 1 149 ? -0.852 13.172 -6.27 1 95 149 LYS B N 1
ATOM 3423 C CA . LYS B 1 149 ? 0.273 12.25 -6.391 1 95 149 LYS B CA 1
ATOM 3424 C C . LYS B 1 149 ? 1.414 12.875 -7.188 1 95 149 LYS B C 1
ATOM 3426 O O . LYS B 1 149 ? 1.181 13.711 -8.062 1 95 149 LYS B O 1
ATOM 3431 N N . HIS B 1 150 ? 2.641 12.391 -6.895 1 95.88 150 HIS B N 1
ATOM 3432 C CA . HIS B 1 150 ? 3.811 12.859 -7.629 1 95.88 150 HIS B CA 1
ATOM 3433 C C . HIS B 1 150 ? 3.922 12.18 -8.984 1 95.88 150 HIS B C 1
ATOM 3435 O O . HIS B 1 150 ? 4.609 11.164 -9.125 1 95.88 150 HIS B O 1
ATOM 3441 N N . SER B 1 151 ? 3.287 12.688 -9.93 1 95 151 SER B N 1
ATOM 3442 C CA . SER B 1 151 ? 3.342 12.234 -11.312 1 95 151 SER B CA 1
ATOM 3443 C C . SER B 1 151 ? 3.457 13.406 -12.281 1 95 151 SER B C 1
ATOM 3445 O O . SER B 1 151 ? 3.111 14.539 -11.93 1 95 151 SER B O 1
ATOM 3447 N N . THR B 1 152 ? 3.975 13.094 -13.453 1 89.88 152 THR B N 1
ATOM 3448 C CA . THR B 1 152 ? 4.102 14.133 -14.461 1 89.88 152 THR B CA 1
ATOM 3449 C C . THR B 1 152 ? 2.75 14.781 -14.742 1 89.88 152 THR B C 1
ATOM 3451 O O . THR B 1 152 ? 2.664 16 -14.898 1 89.88 152 THR B O 1
ATOM 3454 N N . ASN B 1 153 ? 1.749 14.039 -14.695 1 85.38 153 ASN B N 1
ATOM 3455 C CA . ASN B 1 153 ? 0.404 14.547 -14.938 1 85.38 153 ASN B CA 1
ATOM 3456 C C . ASN B 1 153 ? -0.137 15.297 -13.719 1 85.38 153 ASN B C 1
ATOM 3458 O O . ASN B 1 153 ? -0.963 16.203 -13.859 1 85.38 153 ASN B O 1
ATOM 3462 N N . GLY B 1 154 ? 0.291 14.883 -12.602 1 85.5 154 GLY B N 1
ATOM 3463 C CA . GLY B 1 154 ? -0.191 15.5 -11.383 1 85.5 154 GLY B CA 1
ATOM 3464 C C . GLY B 1 154 ? 0.285 16.938 -11.211 1 85.5 154 GLY B C 1
ATOM 3465 O O . GLY B 1 154 ? -0.418 17.766 -10.625 1 85.5 154 GLY B O 1
ATOM 3466 N N . ALA B 1 155 ? 1.479 17.281 -11.711 1 82 155 ALA B N 1
ATOM 3467 C CA . ALA B 1 155 ? 2.078 18.594 -11.539 1 82 155 ALA B CA 1
ATOM 3468 C C . ALA B 1 155 ? 1.177 19.688 -12.109 1 82 155 ALA B C 1
ATOM 3470 O O . ALA B 1 155 ? 1.086 20.781 -11.555 1 82 155 ALA B O 1
ATOM 3471 N N . HIS B 1 156 ? 0.408 19.359 -13.117 1 86.94 156 HIS B N 1
ATOM 3472 C CA . HIS B 1 156 ? -0.444 20.344 -13.773 1 86.94 156 HIS B CA 1
ATOM 3473 C C . HIS B 1 156 ? -1.701 20.625 -12.961 1 86.94 156 HIS B C 1
ATOM 3475 O O . HIS B 1 156 ? -2.383 21.625 -13.18 1 86.94 156 HIS B O 1
ATOM 3481 N N . LEU B 1 157 ? -1.97 19.719 -12.047 1 91.31 157 LEU B N 1
ATOM 3482 C CA . LEU B 1 157 ? -3.193 19.844 -11.266 1 91.31 157 LEU B CA 1
ATOM 3483 C C . LEU B 1 157 ? -2.959 20.688 -10.016 1 91.31 157 LEU B C 1
ATOM 3485 O O . LEU B 1 157 ? -3.914 21.125 -9.375 1 91.31 157 LEU B O 1
ATOM 3489 N N . ILE B 1 158 ? -1.771 21 -9.719 1 91.44 158 ILE B N 1
ATOM 3490 C CA . ILE B 1 158 ? -1.42 21.625 -8.445 1 91.44 158 ILE B CA 1
ATOM 3491 C C . ILE B 1 158 ? -2.033 23.016 -8.367 1 91.44 158 ILE B C 1
ATOM 3493 O O . ILE B 1 158 ? -2.727 23.344 -7.398 1 91.44 158 ILE B O 1
ATOM 3497 N N . MET B 1 159 ? -1.862 23.828 -9.422 1 91.25 159 MET B N 1
ATOM 3498 C CA . MET B 1 159 ? -2.283 25.219 -9.383 1 91.25 159 MET B CA 1
ATOM 3499 C C . MET B 1 159 ? -3.805 25.328 -9.328 1 91.25 159 MET B C 1
ATOM 3501 O O . MET B 1 159 ? -4.355 26 -8.461 1 91.25 159 MET B O 1
ATOM 3505 N N . PRO B 1 160 ? -4.508 24.547 -10.172 1 93.69 160 PRO B N 1
ATOM 3506 C CA . PRO B 1 160 ? -5.969 24.594 -10.07 1 93.69 160 PRO B CA 1
ATOM 3507 C C . PRO B 1 160 ? -6.484 24.172 -8.703 1 93.69 160 PRO B C 1
ATOM 3509 O O . PRO B 1 160 ? -7.418 24.766 -8.164 1 93.69 160 PRO B O 1
ATOM 3512 N N . GLU B 1 161 ? -5.891 23.141 -8.172 1 93.88 161 GLU B N 1
ATOM 3513 C CA . GLU B 1 161 ? -6.312 22.656 -6.867 1 93.88 161 GLU B CA 1
ATOM 3514 C C . GLU B 1 161 ? -6.02 23.672 -5.77 1 93.88 161 GLU B C 1
ATOM 3516 O O . GLU B 1 161 ? -6.844 23.891 -4.879 1 93.88 161 GLU B O 1
ATOM 3521 N N . MET B 1 162 ? -4.895 24.281 -5.848 1 93.44 162 MET B N 1
ATOM 3522 C CA . MET B 1 162 ? -4.523 25.312 -4.883 1 93.44 162 MET B CA 1
ATOM 3523 C C . MET B 1 162 ? -5.473 26.5 -4.965 1 93.44 162 MET B C 1
ATOM 3525 O O . MET B 1 162 ? -5.93 27.016 -3.938 1 93.44 162 MET B O 1
ATOM 3529 N N . GLU B 1 163 ? -5.781 26.938 -6.133 1 93.31 163 GLU B N 1
ATOM 3530 C CA . GLU B 1 163 ? -6.715 28.047 -6.332 1 93.31 163 GLU B CA 1
ATOM 3531 C C . GLU B 1 163 ? -8.094 27.703 -5.77 1 93.31 163 GLU B C 1
ATOM 3533 O O . GLU B 1 163 ? -8.742 28.562 -5.148 1 93.31 163 GLU B O 1
ATOM 3538 N N . GLY B 1 164 ? -8.477 26.516 -6.039 1 92.06 164 GLY B N 1
ATOM 3539 C CA . GLY B 1 164 ? -9.75 26.078 -5.484 1 92.06 164 GLY B CA 1
ATOM 3540 C C . GLY B 1 164 ? -9.789 26.109 -3.971 1 92.06 164 GLY B C 1
ATOM 3541 O O . GLY B 1 164 ? -10.758 26.578 -3.377 1 92.06 164 GLY B O 1
ATOM 3542 N N . LEU B 1 165 ? -8.773 25.641 -3.383 1 91 165 LEU B N 1
ATOM 3543 C CA . LEU B 1 165 ? -8.656 25.656 -1.93 1 91 165 LEU B CA 1
ATOM 3544 C C . LEU B 1 165 ? -8.711 27.078 -1.393 1 91 165 LEU B C 1
ATOM 3546 O O . LEU B 1 165 ? -9.438 27.359 -0.434 1 91 165 LEU B O 1
ATOM 3550 N N . PHE B 1 166 ? -7.988 27.984 -2.021 1 89.94 166 PHE B N 1
ATOM 3551 C CA . PHE B 1 166 ? -7.926 29.375 -1.586 1 89.94 166 PHE B CA 1
ATOM 3552 C C . PHE B 1 166 ? -9.289 30.062 -1.729 1 89.94 166 PHE B C 1
ATOM 3554 O O . PHE B 1 166 ? -9.703 30.812 -0.855 1 89.94 166 PHE B O 1
ATOM 3561 N N . LYS B 1 167 ? -9.914 29.75 -2.795 1 89.56 167 LYS B N 1
ATOM 3562 C CA . LYS B 1 167 ? -11.25 30.312 -3 1 89.56 167 LYS B CA 1
ATOM 3563 C C . LYS B 1 167 ? -12.203 29.891 -1.89 1 89.56 167 LYS B C 1
ATOM 3565 O O . LYS B 1 167 ? -12.922 30.719 -1.327 1 89.56 167 LYS B O 1
ATOM 3570 N N . LYS B 1 168 ? -12.164 28.672 -1.607 1 85.88 168 LYS B N 1
ATOM 3571 C CA . LYS B 1 168 ? -13.039 28.172 -0.556 1 85.88 168 LYS B CA 1
ATOM 3572 C C . LYS B 1 168 ? -12.672 28.766 0.801 1 85.88 168 LYS B C 1
ATOM 3574 O O . LYS B 1 168 ? -13.547 29.016 1.632 1 85.88 168 LYS B O 1
ATOM 3579 N N . PHE B 1 169 ? -11.453 28.906 0.953 1 84.5 169 PHE B N 1
ATOM 3580 C CA . PHE B 1 169 ? -10.961 29.516 2.18 1 84.5 169 PHE B CA 1
ATOM 3581 C C . PHE B 1 169 ? -11.445 30.953 2.295 1 84.5 169 PHE B C 1
ATOM 3583 O O . PHE B 1 169 ? -11.953 31.359 3.342 1 84.5 169 PHE B O 1
ATOM 3590 N N . MET B 1 170 ? -11.406 31.672 1.262 1 83.81 170 MET B N 1
ATOM 3591 C CA . MET B 1 170 ? -11.797 33.062 1.242 1 83.81 170 MET B CA 1
ATOM 3592 C C . MET B 1 170 ? -13.305 33.219 1.396 1 83.81 170 MET B C 1
ATOM 3594 O O . MET B 1 170 ? -13.789 34.219 1.936 1 83.81 170 MET B O 1
ATOM 3598 N N . ASP B 1 171 ? -13.938 32.156 1.085 1 81.5 171 ASP B N 1
ATOM 3599 C CA . ASP B 1 171 ? -15.391 32.188 1.207 1 81.5 171 ASP B CA 1
ATOM 3600 C C . ASP B 1 171 ? -15.828 31.797 2.613 1 81.5 171 ASP B C 1
ATOM 3602 O O . ASP B 1 171 ? -17.031 31.703 2.895 1 81.5 171 ASP B O 1
ATOM 3606 N N . ASN B 1 172 ? -14.945 31.562 3.49 1 74.44 172 ASN B N 1
ATOM 3607 C CA . ASN B 1 172 ? -15.156 31.281 4.906 1 74.44 172 ASN B CA 1
ATOM 3608 C C . ASN B 1 172 ? -16.016 30.031 5.098 1 74.44 172 ASN B C 1
ATOM 3610 O O . ASN B 1 172 ? -16.859 29.984 5.996 1 74.44 172 ASN B O 1
ATOM 3614 N N . GLU B 1 173 ? -15.812 29.125 4.25 1 68.12 173 GLU B N 1
ATOM 3615 C CA . GLU B 1 173 ? -16.562 27.875 4.336 1 68.12 173 GLU B CA 1
ATOM 3616 C C . GLU B 1 173 ? -16.188 27.094 5.582 1 68.12 173 GLU B C 1
ATOM 3618 O O . GLU B 1 173 ? -16.906 26.172 5.984 1 68.12 173 GLU B O 1
ATOM 3623 N N . PHE B 1 174 ? -15.188 27.578 6.332 1 66.31 174 PHE B N 1
ATOM 3624 C CA . PHE B 1 174 ? -14.688 26.812 7.473 1 66.31 174 PHE B CA 1
ATOM 3625 C C . PHE B 1 174 ? -15.328 27.297 8.766 1 66.31 174 PHE B C 1
ATOM 3627 O O . PHE B 1 174 ? -15.188 26.641 9.812 1 66.31 174 PHE B O 1
ATOM 3634 N N . TYR B 1 175 ? -16.188 28.281 8.828 1 68.81 175 TYR B N 1
ATOM 3635 C CA . TYR B 1 175 ? -16.719 28.891 10.047 1 68.81 175 TYR B CA 1
ATOM 3636 C C . TYR B 1 175 ? -17.766 28.016 10.688 1 68.81 175 TYR B C 1
ATOM 3638 O O . TYR B 1 175 ? -18 28.094 11.898 1 68.81 175 TYR B O 1
ATOM 3646 N N . THR B 1 176 ? -18.219 27.094 9.891 1 72.56 176 THR B N 1
ATOM 3647 C CA . THR B 1 176 ? -19.25 26.25 10.453 1 72.56 176 THR B CA 1
ATOM 3648 C C . THR B 1 176 ? -18.672 25.312 11.508 1 72.56 176 THR B C 1
ATOM 3650 O O . THR B 1 176 ? -19.406 24.766 12.344 1 72.56 176 THR B O 1
ATOM 3653 N N . ILE B 1 177 ? -17.406 25.25 11.508 1 78.81 177 ILE B N 1
ATOM 3654 C CA . ILE B 1 177 ? -16.781 24.297 12.406 1 78.81 177 ILE B CA 1
ATOM 3655 C C . ILE B 1 177 ? -16.797 24.828 13.836 1 78.81 177 ILE B C 1
ATOM 3657 O O . ILE B 1 177 ? -16.703 24.062 14.797 1 78.81 177 ILE B O 1
ATOM 3661 N N . SER B 1 178 ? -16.922 26.125 13.938 1 76.75 178 SER B N 1
ATOM 3662 C CA . SER B 1 178 ? -16.938 26.75 15.258 1 76.75 178 SER B CA 1
ATOM 3663 C C . SER B 1 178 ? -18.094 26.219 16.094 1 76.75 178 SER B C 1
ATOM 3665 O O . SER B 1 178 ? -17.969 26.078 17.312 1 76.75 178 SER B O 1
ATOM 3667 N N . ASP B 1 179 ? -19.141 25.922 15.43 1 81.44 179 ASP B N 1
ATOM 3668 C CA . ASP B 1 179 ? -20.297 25.375 16.141 1 81.44 179 ASP B CA 1
ATOM 3669 C C . ASP B 1 179 ? -19.969 24.016 16.75 1 81.44 179 ASP B C 1
ATOM 3671 O O . ASP B 1 179 ? -20.422 23.688 17.859 1 81.44 179 ASP B O 1
ATOM 3675 N N . ARG B 1 180 ? -19.188 23.359 16.078 1 85.69 180 ARG B N 1
ATOM 3676 C CA . ARG B 1 180 ? -18.828 22.031 16.562 1 85.69 180 ARG B CA 1
ATOM 3677 C C . ARG B 1 180 ? -17.875 22.125 17.75 1 85.69 180 ARG B C 1
ATOM 3679 O O . ARG B 1 180 ? -17.969 21.328 18.688 1 85.69 180 ARG B O 1
ATOM 3686 N N . PHE B 1 181 ? -17.031 23.125 17.703 1 85.44 181 PHE B N 1
ATOM 3687 C CA . PHE B 1 181 ? -16.156 23.359 18.844 1 85.44 181 PHE B CA 1
ATOM 3688 C C . PHE B 1 181 ? -16.969 23.703 20.094 1 85.44 181 PHE B C 1
ATOM 3690 O O . PHE B 1 181 ? -16.703 23.172 21.172 1 85.44 181 PHE B O 1
ATOM 3697 N N . SER B 1 182 ? -17.938 24.469 19.844 1 84.25 182 SER B N 1
ATOM 3698 C CA . SER B 1 182 ? -18.797 24.906 20.953 1 84.25 182 SER B CA 1
ATOM 3699 C C . SER B 1 182 ? -19.578 23.719 21.531 1 84.25 182 SER B C 1
ATOM 3701 O O . SER B 1 182 ? -19.781 23.641 22.75 1 84.25 182 SER B O 1
ATOM 3703 N N . GLN B 1 183 ? -19.984 22.938 20.672 1 90 183 GLN B N 1
ATOM 3704 C CA . GLN B 1 183 ? -20.703 21.75 21.109 1 90 183 GLN B CA 1
ATOM 3705 C C . GLN B 1 183 ? -19.828 20.891 22.031 1 90 183 GLN B C 1
ATOM 3707 O O . GLN B 1 183 ? -20.281 20.422 23.062 1 90 183 GLN B O 1
ATOM 3712 N N . MET B 1 184 ? -18.641 20.75 21.688 1 91.88 184 MET B N 1
ATOM 3713 C CA . MET B 1 184 ? -17.719 19.953 22.5 1 91.88 184 MET B CA 1
ATOM 3714 C C . MET B 1 184 ? -17.406 20.656 23.812 1 91.88 184 MET B C 1
ATOM 3716 O O . MET B 1 184 ? -17.312 20.016 24.859 1 91.88 184 MET B O 1
ATOM 3720 N N . MET B 1 185 ? -17.359 21.891 23.781 1 89.75 185 MET B N 1
ATOM 3721 C CA . MET B 1 185 ? -17.031 22.672 24.969 1 89.75 185 MET B CA 1
ATOM 3722 C C . MET B 1 185 ? -18.125 22.594 26.016 1 89.75 185 MET B C 1
ATOM 3724 O O . MET B 1 185 ? -17.859 22.656 27.219 1 89.75 185 MET B O 1
ATOM 3728 N N . ALA B 1 186 ? -19.297 22.359 25.547 1 91.81 186 ALA B N 1
ATOM 3729 C CA . ALA B 1 186 ? -20.469 22.406 26.406 1 91.81 186 ALA B CA 1
ATOM 3730 C C . ALA B 1 186 ? -20.578 21.125 27.25 1 91.81 186 ALA B C 1
ATOM 3732 O O . ALA B 1 186 ? -21.328 21.078 28.219 1 91.81 186 ALA B O 1
ATOM 3733 N N . VAL B 1 187 ? -19.812 20.219 26.953 1 96.25 187 VAL B N 1
ATOM 3734 C CA . VAL B 1 187 ? -19.922 18.953 27.672 1 96.25 187 VAL B CA 1
ATOM 3735 C C . VAL B 1 187 ? -18.75 18.781 28.625 1 96.25 187 VAL B C 1
ATOM 3737 O O . VAL B 1 187 ? -17.625 18.516 28.188 1 96.25 187 VAL B O 1
ATOM 3740 N N . GLU B 1 188 ? -19.047 18.812 29.875 1 96.31 188 GLU B N 1
ATOM 3741 C CA . GLU B 1 188 ? -18.031 18.656 30.906 1 96.31 188 GLU B CA 1
ATOM 3742 C C . GLU B 1 188 ? -17.656 17.188 31.094 1 96.31 188 GLU B C 1
ATOM 3744 O O . GLU B 1 188 ? -18.5 16.312 30.984 1 96.31 188 GLU B O 1
ATOM 3749 N N . LEU B 1 189 ? -16.406 17.031 31.344 1 96.69 189 LEU B N 1
ATOM 3750 C CA . LEU B 1 189 ? -15.906 15.695 31.656 1 96.69 189 LEU B CA 1
ATOM 3751 C C . LEU B 1 189 ? -15.875 15.461 33.156 1 96.69 189 LEU B C 1
ATOM 3753 O O . LEU B 1 189 ? -15.195 16.172 33.875 1 96.69 189 LEU B O 1
ATOM 3757 N N . VAL B 1 190 ? -16.594 14.422 33.594 1 93.56 190 VAL B N 1
ATOM 3758 C CA . VAL B 1 190 ? -16.625 14.078 35 1 93.56 190 VAL B CA 1
ATOM 3759 C C . VAL B 1 190 ? -15.3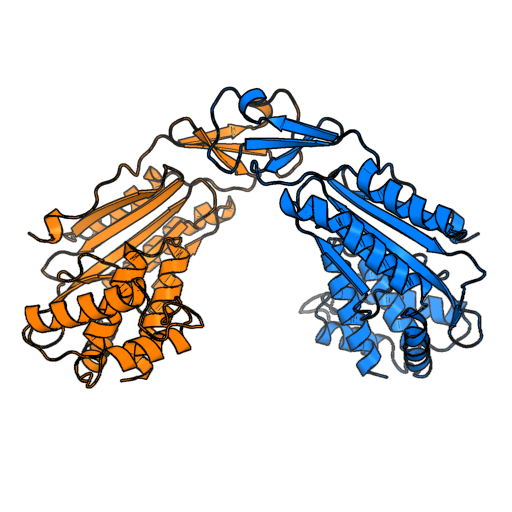59 13.32 35.375 1 93.56 190 VAL B C 1
ATOM 3761 O O . VAL B 1 190 ? -14.766 13.578 36.438 1 93.56 190 VAL B O 1
ATOM 3764 N N . ASP B 1 191 ? -14.945 12.477 34.562 1 95.62 191 ASP B N 1
ATOM 3765 C CA . ASP B 1 191 ? -13.75 11.664 34.75 1 95.62 191 ASP B CA 1
ATOM 3766 C C . ASP B 1 191 ? -12.867 11.688 33.5 1 95.62 191 ASP B C 1
ATOM 3768 O O . ASP B 1 191 ? -13.148 11.008 32.5 1 95.62 191 ASP B O 1
ATOM 3772 N N . THR B 1 192 ? -11.758 12.344 33.625 1 96.5 192 THR B N 1
ATOM 3773 C CA . THR B 1 192 ? -10.875 12.523 32.5 1 96.5 192 THR B CA 1
ATOM 3774 C C . THR B 1 192 ? -10.211 11.203 32.125 1 96.5 192 THR B C 1
ATOM 3776 O O . THR B 1 192 ? -9.969 10.938 30.938 1 96.5 192 THR B O 1
ATOM 3779 N N . LYS B 1 193 ? -9.969 10.383 33.094 1 95.75 193 LYS B N 1
ATOM 3780 C CA . LYS B 1 193 ? -9.336 9.094 32.812 1 95.75 193 LYS B CA 1
ATOM 3781 C C . LYS B 1 193 ? -10.258 8.188 32 1 95.75 193 LYS B C 1
ATOM 3783 O O . LYS B 1 193 ? -9.828 7.559 31.047 1 95.75 193 LYS B O 1
ATOM 3788 N N . THR B 1 194 ? -11.484 8.195 32.375 1 95.81 194 THR B N 1
ATOM 3789 C CA . THR B 1 194 ? -12.469 7.383 31.656 1 95.81 194 THR B CA 1
ATOM 3790 C C . THR B 1 194 ? -12.641 7.883 30.219 1 95.81 194 THR B C 1
ATOM 3792 O O . THR B 1 194 ? -12.75 7.086 29.281 1 95.81 194 THR B O 1
ATOM 3795 N N . PHE B 1 195 ? -12.641 9.125 30.078 1 97.31 195 PHE B N 1
ATOM 3796 C CA . PHE B 1 195 ? -12.742 9.734 28.766 1 97.31 195 PHE B CA 1
ATOM 3797 C C . PHE B 1 195 ? -11.586 9.289 27.875 1 97.31 195 PHE B C 1
ATOM 3799 O O . PHE B 1 195 ? -11.797 8.844 26.734 1 97.31 195 PHE B O 1
ATOM 3806 N N . VAL B 1 196 ? -10.398 9.391 28.391 1 97.94 196 VAL B N 1
ATOM 3807 C CA . VAL B 1 196 ? -9.203 9.047 27.625 1 97.94 196 VAL B CA 1
ATOM 3808 C C . VAL B 1 196 ? -9.227 7.566 27.25 1 97.94 196 VAL B C 1
ATOM 3810 O O . VAL B 1 196 ? -8.922 7.195 26.109 1 97.94 196 VAL B O 1
ATOM 3813 N N . ARG B 1 197 ? -9.656 6.816 28.156 1 96.44 197 ARG B N 1
ATOM 3814 C CA . ARG B 1 197 ? -9.742 5.383 27.906 1 96.44 197 AR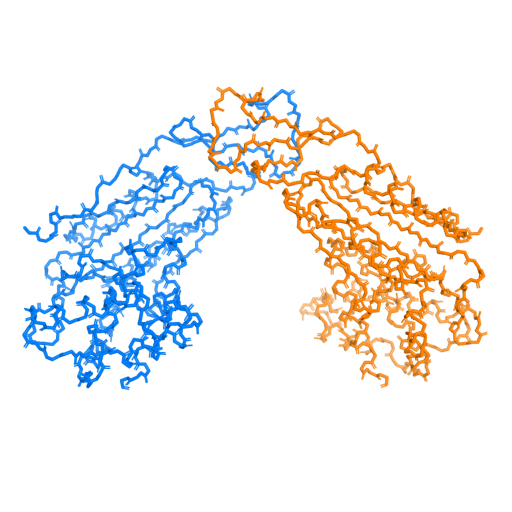G B CA 1
ATOM 3815 C C . ARG B 1 197 ? -10.734 5.074 26.797 1 96.44 197 ARG B C 1
ATOM 3817 O O . ARG B 1 197 ? -10.438 4.285 25.891 1 96.44 197 ARG B O 1
ATOM 3824 N N . GLU B 1 198 ? -11.836 5.699 26.828 1 96.75 198 GLU B N 1
ATOM 3825 C CA . GLU B 1 198 ? -12.883 5.449 25.844 1 96.75 198 GLU B CA 1
ATOM 3826 C C . GLU B 1 198 ? -12.445 5.895 24.453 1 96.75 198 GLU B C 1
ATOM 3828 O O . GLU B 1 198 ? -12.68 5.188 23.469 1 96.75 198 GLU B O 1
ATOM 3833 N N . VAL B 1 199 ? -11.852 7.004 24.375 1 97.62 199 VAL B N 1
ATOM 3834 C CA . VAL B 1 199 ? -11.383 7.516 23.094 1 97.62 199 VAL B CA 1
ATOM 3835 C C . VAL B 1 199 ? -10.352 6.559 22.5 1 97.62 199 VAL B C 1
ATOM 3837 O O . VAL B 1 199 ? -10.391 6.258 21.312 1 97.62 199 VAL B O 1
ATOM 3840 N N . LEU B 1 200 ? -9.492 6.066 23.312 1 97.25 200 LEU B N 1
ATOM 3841 C CA . LEU B 1 200 ? -8.438 5.18 22.844 1 97.25 200 LEU B CA 1
ATOM 3842 C C . LEU B 1 200 ? -9 3.822 22.438 1 97.25 200 LEU B C 1
ATOM 3844 O O . LEU B 1 200 ? -8.484 3.176 21.531 1 97.25 200 LEU B O 1
ATOM 3848 N N . GLU B 1 201 ? -10 3.418 23.047 1 95.12 201 GLU B N 1
ATOM 3849 C CA . GLU B 1 201 ? -10.672 2.178 22.656 1 95.12 201 GLU B CA 1
ATOM 3850 C C . GLU B 1 201 ? -11.312 2.303 21.281 1 95.12 201 GLU B C 1
ATOM 3852 O O . GLU B 1 201 ? -11.289 1.355 20.5 1 95.12 201 GLU B O 1
ATOM 3857 N N . ARG B 1 202 ? -11.836 3.455 21.062 1 95.75 202 ARG B N 1
ATOM 3858 C CA . ARG B 1 202 ? -12.555 3.678 19.812 1 95.75 202 ARG B CA 1
ATOM 3859 C C . ARG B 1 202 ? -11.594 3.973 18.672 1 95.75 202 ARG B C 1
ATOM 3861 O O . ARG B 1 202 ? -11.812 3.537 17.547 1 95.75 202 ARG B O 1
ATOM 3868 N N . THR B 1 203 ? -10.562 4.719 18.938 1 95.19 203 THR B N 1
ATOM 3869 C CA . THR B 1 203 ? -9.688 5.203 17.859 1 95.19 203 THR B CA 1
ATOM 3870 C C . THR B 1 203 ? -8.484 4.285 17.688 1 95.19 203 THR B C 1
ATOM 3872 O O . THR B 1 203 ? -7.828 4.309 16.641 1 95.19 203 THR B O 1
ATOM 3875 N N . LYS B 1 204 ? -8.062 3.617 18.719 1 94.62 204 LYS B N 1
ATOM 3876 C CA . LYS B 1 204 ? -6.895 2.742 18.734 1 94.62 204 LYS B CA 1
ATOM 3877 C C . LYS B 1 204 ? -5.629 3.506 18.359 1 94.62 204 LYS B C 1
ATOM 3879 O O . LYS B 1 204 ? -4.766 2.98 17.656 1 94.62 204 LYS B O 1
ATOM 3884 N N . LEU B 1 205 ? -5.582 4.746 18.812 1 94.38 205 LEU B N 1
ATOM 3885 C CA . LEU B 1 205 ? -4.418 5.586 18.547 1 94.38 205 LEU B CA 1
ATOM 3886 C C . LEU B 1 205 ? -3.172 5.016 19.219 1 94.38 205 LEU B C 1
ATOM 3888 O O . LEU B 1 205 ? -2.1 4.977 18.609 1 94.38 205 LEU B O 1
ATOM 3892 N N . PHE B 1 206 ? -3.234 4.648 20.344 1 92.81 206 PHE B N 1
ATOM 3893 C CA . PHE B 1 206 ? -2.246 3.945 21.156 1 92.81 206 PHE B CA 1
ATOM 3894 C C . PHE B 1 206 ? -2.906 3.283 22.359 1 92.81 206 PHE B C 1
ATOM 3896 O O . PHE B 1 206 ? -4.094 3.486 22.609 1 92.81 206 PHE B O 1
ATOM 3903 N N . ARG B 1 207 ? -2.115 2.502 23 1 89.44 207 ARG B N 1
ATOM 3904 C CA . ARG B 1 207 ? -2.645 1.729 24.109 1 89.44 207 ARG B CA 1
ATOM 3905 C C . ARG B 1 207 ? -2.826 2.607 25.344 1 89.44 207 ARG B C 1
ATOM 3907 O O . ARG B 1 207 ? -1.947 3.404 25.688 1 89.44 207 ARG B O 1
ATOM 3914 N N . TYR B 1 208 ? -3.926 2.496 26 1 89.44 208 TYR B N 1
ATOM 3915 C CA . TYR B 1 208 ? -4.164 3.24 27.234 1 89.44 208 TYR B CA 1
ATOM 3916 C C . TYR B 1 208 ? -3.324 2.686 28.375 1 89.44 208 TYR B C 1
ATOM 3918 O O . TYR B 1 208 ? -2.688 3.443 29.125 1 89.44 208 TYR B O 1
ATOM 3926 N N . GLU B 1 209 ? -3.361 1.312 28.469 1 85.38 209 GLU B N 1
ATOM 3927 C CA . GLU B 1 209 ? -2.713 0.648 29.594 1 85.38 209 GLU B CA 1
ATOM 3928 C C . GLU B 1 209 ? -1.2 0.598 29.406 1 85.38 209 GLU B C 1
ATOM 3930 O O . GLU B 1 209 ? -0.708 0.559 28.281 1 85.38 209 GLU B O 1
ATOM 3935 N N . CYS B 1 210 ? -0.57 0.536 30.531 1 83.25 210 CYS B N 1
ATOM 3936 C CA . CYS B 1 210 ? 0.884 0.42 30.5 1 83.25 210 CYS B CA 1
ATOM 3937 C C . CYS B 1 210 ? 1.314 -0.924 29.922 1 83.25 210 CYS B C 1
ATOM 3939 O O . CYS B 1 210 ? 2.309 -1.005 29.203 1 83.25 210 CYS B O 1
ATOM 3941 N N . SER B 1 211 ? 0.595 -1.87 30.438 1 84.19 211 SER B N 1
ATOM 3942 C CA . SER B 1 211 ? 0.862 -3.221 29.953 1 84.19 211 SER B CA 1
ATOM 3943 C C . SER B 1 211 ? -0.349 -4.125 30.156 1 84.19 211 SER B C 1
ATOM 3945 O O . SER B 1 211 ? -1.396 -3.68 30.625 1 84.19 211 SER B O 1
ATOM 3947 N N . ASP B 1 212 ? -0.198 -5.305 29.625 1 84.94 212 ASP B N 1
ATOM 3948 C CA . ASP B 1 212 ? -1.265 -6.277 29.828 1 84.94 212 ASP B CA 1
ATOM 3949 C C . ASP B 1 212 ? -1.521 -6.5 31.312 1 84.94 212 ASP B C 1
ATOM 3951 O O . ASP B 1 212 ? -2.645 -6.809 31.719 1 84.94 212 ASP B O 1
ATOM 3955 N N . LYS B 1 213 ? -0.509 -6.344 32.125 1 87.12 213 LYS B N 1
ATOM 3956 C CA . LYS B 1 213 ? -0.591 -6.664 33.562 1 87.12 213 LYS B CA 1
ATOM 3957 C C . LYS B 1 213 ? -0.76 -5.398 34.406 1 87.12 213 LYS B C 1
ATOM 3959 O O . LYS B 1 213 ? -0.932 -5.477 35.625 1 87.12 213 LYS B O 1
ATOM 3964 N N . ASN B 1 214 ? -0.647 -4.27 33.781 1 86.81 214 ASN B N 1
ATOM 3965 C CA . ASN B 1 214 ? -0.747 -2.982 34.469 1 86.81 214 ASN B CA 1
ATOM 3966 C C . ASN B 1 214 ? -1.82 -2.1 33.812 1 86.81 214 ASN B C 1
ATOM 3968 O O . ASN B 1 214 ? -1.588 -1.481 32.781 1 86.81 214 ASN B O 1
ATOM 3972 N N . ALA B 1 215 ? -2.871 -1.899 34.562 1 85.69 215 ALA B N 1
ATOM 3973 C CA . ALA B 1 215 ? -4.043 -1.218 34 1 85.69 215 ALA B CA 1
ATOM 3974 C C . ALA B 1 215 ? -3.91 0.296 34.156 1 85.69 215 ALA B C 1
ATOM 3976 O O . ALA B 1 215 ? -4.758 1.047 33.656 1 85.69 215 ALA B O 1
ATOM 3977 N N . ASN B 1 216 ? -2.896 0.674 34.719 1 90.31 216 ASN B N 1
ATOM 3978 C CA . ASN B 1 216 ? -2.645 2.107 34.812 1 90.31 216 ASN B CA 1
ATOM 3979 C C . ASN B 1 216 ? -2.396 2.717 33.438 1 90.31 216 ASN B C 1
ATOM 3981 O O . ASN B 1 216 ? -2.023 2.01 32.5 1 90.31 216 ASN B O 1
ATOM 3985 N N . PRO B 1 217 ? -2.699 4 33.375 1 92.62 217 PRO B N 1
ATOM 3986 C CA . PRO B 1 217 ? -2.492 4.637 32.062 1 92.62 217 PRO B CA 1
ATOM 3987 C C . PRO B 1 217 ? -1.031 4.609 31.625 1 92.62 217 PRO B C 1
ATOM 3989 O O . PRO B 1 217 ? -0.128 4.762 32.469 1 92.62 217 PRO B O 1
ATOM 3992 N N . SER B 1 218 ? -0.857 4.383 30.391 1 94.44 218 SER B N 1
ATOM 3993 C CA . SER B 1 218 ? 0.464 4.449 29.766 1 94.44 218 SER B CA 1
ATOM 3994 C C . SER B 1 218 ? 1.035 5.863 29.844 1 94.44 218 SER B C 1
ATOM 3996 O O . SER B 1 218 ? 0.333 6.805 30.203 1 94.44 218 SER B O 1
ATOM 3998 N N . LYS B 1 219 ? 2.301 5.988 29.484 1 94.25 219 LYS B N 1
ATOM 3999 C CA . LYS B 1 219 ? 2.953 7.297 29.484 1 94.25 219 LYS B CA 1
ATOM 4000 C C . LYS B 1 219 ? 2.211 8.281 28.578 1 94.25 219 LYS B C 1
ATOM 4002 O O . LYS B 1 219 ? 1.98 9.43 28.969 1 94.25 219 LYS B O 1
ATOM 4007 N N . LYS B 1 220 ? 1.824 7.883 27.438 1 95.62 220 LYS B N 1
ATOM 4008 C CA . LYS B 1 220 ? 1.119 8.742 26.5 1 95.62 220 LYS B CA 1
ATOM 4009 C C . LYS B 1 220 ? -0.274 9.102 27.016 1 95.62 220 LYS B C 1
ATOM 4011 O O . LYS B 1 220 ? -0.735 10.227 26.844 1 95.62 220 LYS B O 1
ATOM 4016 N N . ALA B 1 221 ? -0.877 8.117 27.594 1 96.44 221 ALA B N 1
ATOM 4017 C CA . ALA B 1 221 ? -2.195 8.375 28.156 1 96.44 221 ALA B CA 1
ATOM 4018 C C . ALA B 1 221 ? -2.109 9.398 29.297 1 96.44 221 ALA B C 1
ATOM 4020 O O . ALA B 1 221 ? -2.943 10.297 29.391 1 96.44 221 ALA B O 1
ATOM 4021 N N . ARG B 1 222 ? -1.163 9.258 30.109 1 96.75 222 ARG B N 1
ATOM 4022 C CA . ARG B 1 222 ? -0.948 10.219 31.188 1 96.75 222 ARG B CA 1
ATOM 4023 C C . ARG B 1 222 ? -0.649 11.602 30.641 1 96.75 222 ARG B C 1
ATOM 4025 O O . ARG B 1 222 ? -1.092 12.609 31.188 1 96.75 222 ARG B O 1
ATOM 4032 N N . GLU B 1 223 ? 0.112 11.578 29.578 1 95.94 223 GLU B N 1
ATOM 4033 C CA . GLU B 1 223 ? 0.411 12.859 28.953 1 95.94 223 GLU B CA 1
ATOM 4034 C C . GLU B 1 223 ? -0.865 13.555 28.484 1 95.94 223 GLU B C 1
ATOM 4036 O O . GLU B 1 223 ? -1.028 14.758 28.703 1 95.94 223 GLU B O 1
ATOM 4041 N N . VAL B 1 224 ? -1.717 12.852 27.906 1 96.25 224 VAL B N 1
ATOM 4042 C CA . VAL B 1 224 ? -2.988 13.414 27.453 1 96.25 224 VAL B CA 1
ATOM 4043 C C . VAL B 1 224 ? -3.758 13.961 28.656 1 96.25 224 VAL B C 1
ATOM 4045 O O . VAL B 1 224 ? -4.25 15.094 28.625 1 96.25 224 VAL B O 1
ATOM 4048 N N . ILE B 1 225 ? -3.852 13.164 29.672 1 97 225 ILE B N 1
ATOM 4049 C CA . ILE B 1 225 ? -4.59 13.547 30.875 1 97 225 ILE B CA 1
ATOM 4050 C C . ILE B 1 225 ? -3.979 14.805 31.469 1 97 225 ILE B C 1
ATOM 4052 O O . ILE B 1 225 ? -4.695 15.742 31.844 1 97 225 ILE B O 1
ATOM 4056 N N . ASP B 1 226 ? -2.697 14.812 31.516 1 96.31 226 ASP B N 1
ATOM 4057 C CA . ASP B 1 226 ? -2 15.961 32.094 1 96.31 226 ASP B CA 1
ATOM 4058 C C . ASP B 1 226 ? -2.279 17.234 31.281 1 96.31 226 ASP B C 1
ATOM 4060 O O . ASP B 1 226 ? -2.533 18.297 31.859 1 96.31 226 ASP B O 1
ATOM 4064 N N . ILE B 1 227 ? -2.201 17.141 30 1 94.12 227 ILE B N 1
ATOM 4065 C CA . ILE B 1 227 ? -2.451 18.297 29.125 1 94.12 227 ILE B CA 1
ATOM 4066 C C . ILE B 1 227 ? -3.883 18.781 29.328 1 94.12 227 ILE B C 1
ATOM 4068 O O . ILE B 1 227 ? -4.117 19.984 29.484 1 94.12 227 ILE B O 1
ATOM 4072 N N . LEU B 1 228 ? -4.766 17.844 29.328 1 94.94 228 LEU B N 1
ATOM 4073 C CA . LEU B 1 228 ? -6.184 18.156 29.5 1 94.94 228 LEU B CA 1
ATOM 4074 C C . LEU B 1 228 ? -6.422 18.891 30.812 1 94.94 228 LEU B C 1
ATOM 4076 O O . LEU B 1 228 ? -7.023 19.969 30.828 1 94.94 228 LEU B O 1
ATOM 4080 N N . ASP B 1 229 ? -5.93 18.406 31.844 1 94.88 229 ASP B N 1
ATOM 4081 C CA . ASP B 1 229 ? -6.133 18.969 33.188 1 94.88 229 ASP B CA 1
ATOM 4082 C C . ASP B 1 229 ? -5.445 20.328 33.312 1 94.88 229 ASP B C 1
ATOM 4084 O O . ASP B 1 229 ? -6.02 21.266 33.844 1 94.88 229 ASP B O 1
ATOM 4088 N N . ASN B 1 230 ? -4.27 20.375 32.844 1 93.56 230 ASN B N 1
ATOM 4089 C CA . ASN B 1 230 ? -3.529 21.641 32.906 1 93.56 230 ASN B CA 1
ATOM 4090 C C . ASN B 1 230 ? -4.223 22.734 32.125 1 93.56 230 ASN B C 1
ATOM 4092 O O . ASN B 1 230 ? -4.277 23.891 32.562 1 93.56 230 ASN B O 1
ATOM 4096 N N . GLU B 1 231 ? -4.68 22.375 30.953 1 90.38 231 GLU B N 1
ATOM 4097 C CA . GLU B 1 231 ? -5.355 23.375 30.141 1 90.38 231 GLU B CA 1
ATOM 4098 C C . GLU B 1 231 ? -6.66 23.828 30.797 1 90.38 231 GLU B C 1
ATOM 4100 O O . GLU B 1 231 ? -7.043 24.984 30.688 1 90.38 231 GLU B O 1
ATOM 4105 N N . ALA B 1 232 ? -7.359 22.938 31.391 1 91.5 232 ALA B N 1
ATOM 4106 C CA . ALA B 1 232 ? -8.578 23.297 32.125 1 91.5 232 ALA B CA 1
ATOM 4107 C C . ALA B 1 232 ? -8.281 24.328 33.219 1 91.5 232 ALA B C 1
ATOM 4109 O O . ALA B 1 232 ? -9.008 25.297 33.344 1 91.5 232 ALA B O 1
ATOM 4110 N N . VAL B 1 233 ? -7.246 24.062 33.906 1 91.56 233 VAL B N 1
ATOM 4111 C CA . VAL B 1 233 ? -6.84 24.969 34.969 1 91.56 233 VAL B CA 1
ATOM 4112 C C . VAL B 1 233 ? -6.445 26.328 34.375 1 91.56 233 VAL B C 1
ATOM 4114 O O . VAL B 1 233 ? -6.887 27.375 34.844 1 91.56 233 VAL B O 1
ATOM 4117 N N . LEU B 1 234 ? -5.656 26.281 33.344 1 86.81 234 LEU B N 1
ATOM 4118 C CA . LEU B 1 234 ? -5.156 27.484 32.719 1 86.81 234 LEU B CA 1
ATOM 4119 C C . LEU B 1 234 ? -6.309 28.344 32.188 1 86.81 234 LEU B C 1
ATOM 4121 O O . LEU B 1 234 ? -6.254 29.578 32.25 1 86.81 234 LEU B O 1
ATOM 4125 N N . LEU B 1 235 ? -7.32 27.688 31.719 1 86.75 235 LEU B N 1
ATOM 4126 C CA . LEU B 1 235 ? -8.43 28.422 31.109 1 86.75 235 LEU B CA 1
ATOM 4127 C C . LEU B 1 235 ? -9.531 28.672 32.125 1 86.75 235 LEU B C 1
ATOM 4129 O O . LEU B 1 235 ? -10.523 29.344 31.812 1 86.75 235 LEU B O 1
ATOM 4133 N N . GLY B 1 236 ? -9.359 28.172 33.312 1 88.5 236 GLY B N 1
ATOM 4134 C CA . GLY B 1 236 ? -10.336 28.391 34.375 1 88.5 236 GLY B CA 1
ATOM 4135 C C . GLY B 1 236 ? -11.672 27.719 34.094 1 88.5 236 GLY B C 1
ATOM 4136 O O . GLY B 1 236 ? -12.727 28.312 34.344 1 88.5 236 GLY B O 1
ATOM 4137 N N . THR B 1 237 ? -11.641 26.625 33.469 1 90.69 237 THR B N 1
ATOM 4138 C CA . THR B 1 237 ? -12.852 25.875 33.188 1 90.69 237 THR B CA 1
ATOM 4139 C C . THR B 1 237 ? -12.727 24.438 33.688 1 90.69 237 THR B C 1
ATOM 4141 O O . THR B 1 237 ? -11.633 23.969 34 1 90.69 237 THR B O 1
ATOM 4144 N N . ALA B 1 238 ? -13.867 23.859 33.781 1 93.75 238 ALA B N 1
ATOM 4145 C CA . ALA B 1 238 ? -13.844 22.422 34.031 1 93.75 238 ALA B CA 1
ATOM 4146 C C . ALA B 1 238 ? -13.367 21.672 32.781 1 93.75 238 ALA B C 1
ATOM 4148 O O . ALA B 1 238 ? -13.539 22.141 31.656 1 93.75 238 ALA B O 1
ATOM 4149 N N . PRO B 1 239 ? -12.742 20.531 33.062 1 95.94 239 PRO B N 1
ATOM 4150 C CA . PRO B 1 239 ? -12.445 19.688 31.891 1 95.94 239 PRO B CA 1
ATOM 4151 C C . PRO B 1 239 ? -13.672 19.406 31.031 1 95.94 239 PRO B C 1
ATOM 4153 O O . PRO B 1 239 ? -14.773 19.219 31.562 1 95.94 239 PRO B O 1
ATOM 4156 N N . ASN B 1 240 ? -13.539 19.484 29.719 1 95.19 240 ASN B N 1
ATOM 4157 C CA . ASN B 1 240 ? -14.633 19.25 28.781 1 95.19 240 ASN B CA 1
ATOM 4158 C C . ASN B 1 240 ? -14.156 18.547 27.516 1 95.19 240 ASN B C 1
ATOM 4160 O O . ASN B 1 240 ? -12.961 18.281 27.359 1 95.19 240 ASN B O 1
ATOM 4164 N N . LEU B 1 241 ? -15 18.266 26.625 1 95.75 241 LEU B N 1
ATOM 4165 C CA . LEU B 1 241 ? -14.688 17.469 25.438 1 95.75 241 LEU B CA 1
ATOM 4166 C C . LEU B 1 241 ? -13.742 18.234 24.516 1 95.75 241 LEU B C 1
ATOM 4168 O O . LEU B 1 241 ? -12.867 17.641 23.891 1 95.75 241 LEU B O 1
ATOM 4172 N N . TRP B 1 242 ? -13.914 19.484 24.438 1 92 242 TRP B N 1
ATOM 4173 C CA . TRP B 1 242 ? -13.047 20.297 23.594 1 92 242 TRP B CA 1
ATOM 4174 C C . TRP B 1 242 ? -11.602 20.234 24.078 1 92 242 TRP B C 1
ATOM 4176 O O . TRP B 1 242 ? -10.688 20.031 23.281 1 92 242 TRP B O 1
ATOM 4186 N N . LEU B 1 243 ? -11.453 20.344 25.328 1 92 243 LEU B N 1
ATOM 4187 C CA . LEU B 1 243 ? -10.117 20.25 25.891 1 92 243 LEU B CA 1
ATOM 4188 C C . LEU B 1 243 ? -9.562 18.844 25.75 1 92 243 LEU B C 1
ATOM 4190 O O . LEU B 1 243 ? -8.352 18.672 25.547 1 92 243 LEU B O 1
ATOM 4194 N N . GLY B 1 244 ? -10.469 17.922 25.859 1 94.94 244 GLY B N 1
ATOM 4195 C CA . GLY B 1 244 ? -10.055 16.547 25.625 1 94.94 244 GLY B CA 1
ATOM 4196 C C . GLY B 1 244 ? -9.531 16.312 24.234 1 94.94 244 GLY B C 1
ATOM 4197 O O . GLY B 1 244 ? -8.453 15.734 24.047 1 94.94 244 GLY B O 1
ATOM 4198 N N . TYR B 1 245 ? -10.289 16.766 23.25 1 93.88 245 TYR B N 1
ATOM 4199 C CA . TYR B 1 245 ? -9.859 16.641 21.859 1 93.88 245 TYR B CA 1
ATOM 4200 C C . TYR B 1 245 ? -8.5 17.297 21.656 1 93.88 245 TYR B C 1
ATOM 4202 O O . TYR B 1 245 ? -7.613 16.719 21.016 1 93.88 245 TYR B O 1
ATOM 4210 N N . ASN B 1 246 ? -8.312 18.422 22.203 1 91.19 246 ASN B N 1
ATOM 4211 C CA . ASN B 1 246 ? -7.082 19.172 22.016 1 91.19 246 ASN B CA 1
ATOM 4212 C C . ASN B 1 246 ? -5.895 18.484 22.672 1 91.19 246 ASN B C 1
ATOM 4214 O O . ASN B 1 246 ? -4.77 18.562 22.188 1 91.19 246 ASN B O 1
ATOM 4218 N N . ALA B 1 247 ? -6.156 17.906 23.766 1 93.5 247 ALA B N 1
ATOM 4219 C CA . ALA B 1 247 ? -5.086 17.172 24.422 1 93.5 247 ALA B CA 1
ATOM 4220 C C . ALA B 1 247 ? -4.598 16.016 23.562 1 93.5 247 ALA B C 1
ATOM 4222 O O . ALA B 1 247 ? -3.393 15.812 23.406 1 93.5 247 ALA B O 1
ATOM 4223 N N . PHE B 1 248 ? -5.527 15.305 22.969 1 94.12 248 PHE B N 1
ATOM 4224 C CA . PHE B 1 248 ? -5.164 14.234 22.047 1 94.12 248 PHE B CA 1
ATOM 4225 C C . PHE B 1 248 ? -4.438 14.789 20.828 1 94.12 248 PHE B C 1
ATOM 4227 O O . PHE B 1 248 ? -3.461 14.203 20.359 1 94.12 248 PHE B O 1
ATOM 4234 N N . ASN B 1 249 ? -4.965 15.836 20.375 1 90.81 249 ASN B N 1
ATOM 4235 C CA . ASN B 1 249 ? -4.359 16.484 19.219 1 90.81 249 ASN B CA 1
ATOM 4236 C C . ASN B 1 249 ? -2.906 16.859 19.5 1 90.81 249 ASN B C 1
ATOM 4238 O O . ASN B 1 249 ? -2.039 16.656 18.641 1 90.81 249 ASN B O 1
ATOM 4242 N N . ALA B 1 250 ? -2.662 17.344 20.625 1 89.25 250 ALA B N 1
ATOM 4243 C CA . ALA B 1 250 ? -1.309 17.734 21 1 89.25 250 ALA B CA 1
ATOM 4244 C C . ALA B 1 250 ? -0.368 16.531 21 1 89.25 250 ALA B C 1
ATOM 4246 O O . ALA B 1 250 ? 0.744 16.625 20.469 1 89.25 250 ALA B O 1
ATOM 4247 N N . VAL B 1 251 ? -0.836 15.516 21.531 1 91.38 251 VAL B N 1
ATOM 4248 C CA . VAL B 1 251 ? -0.008 14.32 21.594 1 91.38 251 VAL B CA 1
ATOM 4249 C C . VAL B 1 251 ? 0.187 13.734 20.203 1 91.38 251 VAL B C 1
ATOM 4251 O O . VAL B 1 251 ? 1.286 13.305 19.844 1 91.38 251 VAL B O 1
ATOM 4254 N N . LEU B 1 252 ? -0.838 13.742 19.406 1 91.12 252 LEU B N 1
ATOM 4255 C CA . LEU B 1 252 ? -0.799 13.211 18.047 1 91.12 252 LEU B CA 1
ATOM 4256 C C . LEU B 1 252 ? 0.226 13.953 17.203 1 91.12 252 LEU B C 1
ATOM 4258 O O . LEU B 1 252 ? 1.007 13.336 16.469 1 91.12 252 LEU B O 1
ATOM 4262 N N . HIS B 1 253 ? 0.303 15.25 17.344 1 85.44 253 HIS B N 1
ATOM 4263 C CA . HIS B 1 253 ? 1.123 16.062 16.469 1 85.44 253 HIS B CA 1
ATOM 4264 C C . HIS B 1 253 ? 2.49 16.344 17.078 1 85.44 253 HIS B C 1
ATOM 4266 O O . HIS B 1 253 ? 3.432 16.719 16.375 1 85.44 253 HIS B O 1
ATOM 4272 N N . GLY B 1 254 ? 2.625 16.109 18.344 1 84.5 254 GLY B N 1
ATOM 4273 C CA . GLY B 1 254 ? 3.873 16.422 19.016 1 84.5 254 GLY B CA 1
ATOM 4274 C C . GLY B 1 254 ? 4.676 15.195 19.406 1 84.5 254 GLY B C 1
ATOM 4275 O O . GLY B 1 254 ? 5.898 15.172 19.25 1 84.5 254 GLY B O 1
ATOM 4276 N N . THR B 1 255 ? 3.988 14.258 19.875 1 85.75 255 THR B N 1
ATOM 4277 C CA . THR B 1 255 ? 4.672 13.125 20.5 1 85.75 255 THR B CA 1
ATOM 4278 C C . THR B 1 255 ? 4.711 11.938 19.531 1 85.75 255 THR B C 1
ATOM 4280 O O . THR B 1 255 ? 5.75 11.289 19.375 1 85.75 255 THR B O 1
ATOM 4283 N N . LEU B 1 256 ? 3.58 11.695 18.875 1 87.25 256 LEU B N 1
ATOM 4284 C CA . LEU B 1 256 ? 3.508 10.523 18.016 1 87.25 256 LEU B CA 1
ATOM 4285 C C . LEU B 1 256 ? 4.262 10.766 16.703 1 87.25 256 LEU B C 1
ATOM 4287 O O . LEU B 1 256 ? 4.113 11.82 16.078 1 87.25 256 LEU B O 1
ATOM 4291 N N . LYS B 1 257 ? 5.07 9.906 16.391 1 83.69 257 LYS B N 1
ATOM 4292 C CA . LYS B 1 257 ? 5.832 9.969 15.148 1 83.69 257 LYS B CA 1
ATOM 4293 C C . LYS B 1 257 ? 5.027 9.406 13.977 1 83.69 257 LYS B C 1
ATOM 4295 O O . LYS B 1 257 ? 5.047 8.195 13.727 1 83.69 257 LYS B O 1
ATOM 4300 N N . ARG B 1 258 ? 4.281 10.305 13.336 1 88.69 258 ARG B N 1
ATOM 4301 C CA . ARG B 1 258 ? 3.463 9.938 12.18 1 88.69 258 ARG B CA 1
ATOM 4302 C C . ARG B 1 258 ? 3.721 10.883 11.008 1 88.69 258 ARG B C 1
ATOM 4304 O O . ARG B 1 258 ? 4.164 12.016 11.203 1 88.69 258 ARG B O 1
ATOM 4311 N N . SER B 1 259 ? 3.494 10.32 9.867 1 91.5 259 SER B N 1
ATOM 4312 C CA . SER B 1 259 ? 3.557 11.18 8.695 1 91.5 259 SER B CA 1
ATOM 4313 C C . SER B 1 259 ? 2.49 12.273 8.75 1 91.5 259 SER B C 1
ATOM 4315 O O . SER B 1 259 ? 1.518 12.156 9.5 1 91.5 259 SER B O 1
ATOM 4317 N N . PHE B 1 260 ? 2.676 13.289 7.973 1 89.5 260 PHE B N 1
ATOM 4318 C CA . PHE B 1 260 ? 1.727 14.398 7.977 1 89.5 260 PHE B CA 1
ATOM 4319 C C . PHE B 1 260 ? 0.339 13.922 7.566 1 89.5 260 PHE B C 1
ATOM 4321 O O . PHE B 1 260 ? -0.654 14.25 8.219 1 89.5 260 PHE B O 1
ATOM 4328 N N . SER B 1 261 ? 0.311 13.195 6.512 1 90.06 261 SER B N 1
ATOM 4329 C CA . SER B 1 261 ? -0.975 12.711 6.016 1 90.06 261 SER B CA 1
ATOM 4330 C C . SER B 1 261 ? -1.656 11.805 7.035 1 90.06 261 SER B C 1
ATOM 4332 O O . SER B 1 261 ? -2.875 11.867 7.215 1 90.06 261 SER B O 1
ATOM 4334 N N . ARG B 1 262 ? -0.863 10.969 7.676 1 90.94 262 ARG B N 1
ATOM 4335 C CA . ARG B 1 262 ? -1.426 10.078 8.695 1 90.94 262 ARG B CA 1
ATOM 4336 C C . ARG B 1 262 ? -1.939 10.883 9.891 1 90.94 262 ARG B C 1
ATOM 4338 O O . ARG B 1 262 ? -2.965 10.531 10.477 1 90.94 262 ARG B O 1
ATOM 4345 N N . GLN B 1 263 ? -1.207 11.859 10.266 1 89.62 263 GLN B N 1
ATOM 4346 C CA . GLN B 1 263 ? -1.657 12.734 11.344 1 89.62 263 GLN B CA 1
ATOM 4347 C C . GLN B 1 263 ? -2.996 13.383 11 1 89.62 263 GLN B C 1
ATOM 4349 O O . GLN B 1 263 ? -3.891 13.453 11.844 1 89.62 263 GLN B O 1
ATOM 4354 N N . GLU B 1 264 ? -3.098 13.875 9.805 1 88.19 264 GLU B N 1
ATOM 4355 C CA . GLU B 1 264 ? -4.34 14.492 9.359 1 88.19 264 GLU B CA 1
ATOM 4356 C C . GLU B 1 264 ? -5.512 13.516 9.461 1 88.19 264 GLU B C 1
ATOM 4358 O O . GLU B 1 264 ? -6.566 13.859 9.992 1 88.19 264 GLU B O 1
ATOM 4363 N N . ARG B 1 265 ? -5.324 12.359 8.984 1 89.88 265 ARG B N 1
ATOM 4364 C CA . ARG B 1 265 ? -6.383 11.352 8.992 1 89.88 265 ARG B CA 1
ATOM 4365 C C . ARG B 1 265 ? -6.785 10.984 10.414 1 89.88 265 ARG B C 1
ATOM 4367 O O . ARG B 1 265 ? -7.973 10.914 10.734 1 89.88 265 ARG B O 1
ATOM 4374 N N . LEU B 1 266 ? -5.785 10.742 11.195 1 91.19 266 LEU B N 1
ATOM 4375 C CA . LEU B 1 266 ? -6.043 10.359 12.578 1 91.19 266 LEU B CA 1
ATOM 4376 C C . LEU B 1 266 ? -6.73 11.492 13.336 1 91.19 266 LEU B C 1
ATOM 4378 O O . LEU B 1 266 ? -7.582 11.242 14.195 1 91.19 266 LEU B O 1
ATOM 4382 N N . ASP B 1 267 ? -6.344 12.648 13.031 1 90.44 267 ASP B N 1
ATOM 4383 C CA . ASP B 1 267 ? -6.949 13.812 13.68 1 90.44 267 ASP B CA 1
ATOM 4384 C C . ASP B 1 267 ? -8.43 13.93 13.328 1 90.44 267 ASP B C 1
ATOM 4386 O O . ASP B 1 267 ? -9.258 14.227 14.195 1 90.44 267 ASP B O 1
ATOM 4390 N N . LYS B 1 268 ? -8.758 13.742 12.109 1 88.75 268 LYS B N 1
ATOM 4391 C CA . LYS B 1 268 ? -10.148 13.766 11.688 1 88.75 268 LYS B CA 1
ATOM 4392 C C . LYS B 1 268 ? -10.961 12.695 12.422 1 88.75 268 LYS B C 1
ATOM 4394 O O . LYS B 1 268 ? -12.078 12.961 12.867 1 88.75 268 LYS B O 1
ATOM 4399 N N . GLN B 1 269 ? -10.359 11.578 12.508 1 91.75 269 GLN B N 1
ATOM 4400 C CA . GLN B 1 269 ? -11.023 10.5 13.227 1 91.75 269 GLN B CA 1
ATOM 4401 C C . GLN B 1 269 ? -11.219 10.859 14.695 1 91.75 269 GLN B C 1
ATOM 4403 O O . GLN B 1 269 ? -12.281 10.617 15.266 1 91.75 269 GLN B O 1
ATOM 4408 N N . LEU B 1 270 ? -10.195 11.383 15.234 1 93.12 270 LEU B N 1
ATOM 4409 C CA . LEU B 1 270 ? -10.25 11.805 16.625 1 93.12 270 LEU B CA 1
ATOM 4410 C C . LEU B 1 270 ? -11.352 12.836 16.844 1 93.12 270 LEU B C 1
ATOM 4412 O O . LEU B 1 270 ? -12.133 12.727 17.781 1 93.12 270 LEU B O 1
ATOM 4416 N N . PHE B 1 271 ? -11.383 13.773 15.992 1 91 271 PHE B N 1
ATOM 4417 C CA . PHE B 1 271 ? -12.383 14.836 16.078 1 91 271 PHE B CA 1
ATOM 4418 C C . PHE B 1 271 ? -13.789 14.266 16.031 1 91 271 PHE B C 1
ATOM 4420 O O . PHE B 1 271 ? -14.625 14.586 16.891 1 91 271 PHE B O 1
ATOM 4427 N N . GLN B 1 272 ? -13.961 13.422 15.078 1 92.06 272 GLN B N 1
ATOM 4428 C CA . GLN B 1 272 ? -15.289 12.844 14.93 1 92.06 272 GLN B CA 1
ATOM 4429 C C . GLN B 1 272 ? -15.656 11.992 16.141 1 92.06 272 GLN B C 1
ATOM 4431 O O . GLN B 1 272 ? -16.797 12.031 16.609 1 92.06 272 GLN B O 1
ATOM 4436 N N . THR B 1 273 ? -14.75 11.25 16.594 1 95.06 273 THR B N 1
ATOM 4437 C CA . THR B 1 273 ? -14.984 10.391 17.75 1 95.06 273 THR B CA 1
ATOM 4438 C C . THR B 1 273 ? -15.398 11.219 18.969 1 95.06 273 THR B C 1
ATOM 4440 O O . THR B 1 273 ? -16.375 10.883 19.641 1 95.06 273 THR B O 1
ATOM 4443 N N . VAL B 1 274 ? -14.688 12.258 19.203 1 95.12 274 VAL B N 1
ATOM 4444 C CA . VAL B 1 274 ? -14.969 13.086 20.375 1 95.12 274 VAL B CA 1
ATOM 4445 C C . VAL B 1 274 ? -16.281 13.844 20.156 1 95.12 274 VAL B C 1
ATOM 4447 O O . VAL B 1 274 ? -17.078 13.984 21.078 1 95.12 274 VAL B O 1
ATOM 4450 N N . LEU B 1 275 ? -16.5 14.281 18.953 1 93.06 275 LEU B N 1
ATOM 4451 C CA . LEU B 1 275 ? -17.734 14.984 18.641 1 93.06 275 LEU B CA 1
ATOM 4452 C C . LEU B 1 275 ? -18.938 14.078 18.859 1 93.06 275 LEU B C 1
ATOM 4454 O O . LEU B 1 275 ? -19.984 14.523 19.344 1 93.06 275 LEU B O 1
ATOM 4458 N N . ASP B 1 276 ? -18.766 12.875 18.547 1 95.19 276 ASP B N 1
ATOM 4459 C CA . ASP B 1 276 ? -19.859 11.906 18.719 1 95.19 276 ASP B CA 1
ATOM 4460 C C . ASP B 1 276 ? -20.203 11.727 20.188 1 95.19 276 ASP B C 1
ATOM 4462 O O . ASP B 1 276 ? -21.266 11.195 20.531 1 95.19 276 ASP B O 1
ATOM 4466 N N . MET B 1 277 ? -19.375 12.117 21 1 95.25 277 MET B N 1
ATOM 4467 C CA . MET B 1 277 ? -19.609 11.984 22.438 1 95.25 277 MET B CA 1
ATOM 4468 C C . MET B 1 277 ? -20.359 13.203 22.984 1 95.25 277 MET B C 1
ATOM 4470 O O . MET B 1 277 ? -20.75 13.219 24.141 1 95.25 277 MET B O 1
ATOM 4474 N N . ALA B 1 278 ? -20.469 14.203 22.188 1 92.19 278 ALA B N 1
ATOM 4475 C CA . ALA B 1 278 ? -21.141 15.438 22.594 1 92.19 278 ALA B CA 1
ATOM 4476 C C . ALA B 1 278 ? -22.641 15.359 22.297 1 92.19 278 ALA B C 1
ATOM 4478 O O . ALA B 1 278 ? -23.062 14.648 21.391 1 92.19 278 ALA B O 1
#

Sequence (556 aa):
MYLDRLQQDEVFVPTQVRPLNELTPMPSRKGLERAIVSNGKIVNIVSKSYGHIPNELFFKKAEQMLIDSGLDYHRQTINRSDRTFCMDFILSDSSQFSVGNGEDTILPMLRFTNSYDGSERTSGHFGFYRQVCSNGLHVAQAEIAFSIKHSTNGAHLIMPEMEGLFKKFMDNEFYTISDRFSQMMAVELVDTKTFVREVLERTKLFRYECSDKNANPSKKAREVIDILDNEAVLLGTAPNLWLGYNAFNAVLHGTLKRSFSRQERLDKQLFQTVLDMAMYLDRLQQDEVFVPTQVRPLNELTPMPSRKGLERAIVSNGKIVNIVSKSYGHIPNELFFKKAEQMLIDSGLDYHRQTINRSDRTFCMDFILSDSSQFSVGNGEDTILPMLRFTNSYDGSERTSGHFGFYRQVCSNGLHVAQAEIAFSIKHSTNGAHLIMPEMEGLFKKFMDNEFYTISDRFSQMMAVELVDTKTFVREVLERTKLFRYECSDKNANPSKKAREVIDILDNEAVLLGTAPNLWLGYNAFNAVLHGTLKRSFSRQERLDKQLFQTVLDMA

Solvent-accessible surface area (backbone atoms only — not comparable to full-atom values): 29785 Å² total; per-residue (Å²): 109,81,78,72,71,51,50,77,41,78,59,76,61,60,69,48,79,40,57,34,61,78,42,30,95,49,51,50,38,92,61,45,40,27,28,30,30,35,72,73,22,36,51,30,70,31,28,86,59,48,28,86,72,59,49,60,67,51,55,48,50,56,50,47,54,38,56,75,68,70,57,58,63,44,75,31,28,42,45,53,87,70,31,37,35,37,40,36,39,35,40,42,68,93,61,50,42,56,48,78,95,55,80,46,43,35,22,46,24,42,39,34,35,37,36,60,46,69,85,40,46,44,29,38,32,57,31,27,29,36,63,86,66,73,52,41,72,44,41,58,84,62,83,51,56,47,74,34,59,62,22,58,73,35,63,72,46,48,60,61,47,48,51,50,47,50,51,45,55,74,65,50,69,65,59,67,52,53,58,54,50,44,49,21,51,71,35,69,48,90,47,64,68,59,48,53,46,51,50,27,70,73,64,60,78,54,68,42,42,60,40,98,89,35,81,50,65,12,73,67,40,45,48,30,50,48,45,23,53,50,49,17,58,75,68,71,44,74,43,19,45,39,46,46,50,48,20,49,43,37,42,50,73,66,67,48,92,62,55,71,69,55,44,46,53,50,41,32,50,49,49,51,56,54,50,68,72,86,108,82,79,72,70,50,50,77,42,77,57,76,60,60,68,47,80,41,57,35,61,79,42,29,94,49,51,50,38,92,59,47,39,27,31,29,31,35,71,75,22,36,53,30,73,31,30,86,58,47,28,84,73,59,48,60,67,51,57,47,50,56,49,46,54,39,55,74,68,70,57,58,63,46,74,32,28,43,46,52,90,71,32,38,37,38,42,34,41,35,40,44,70,92,62,51,43,55,49,79,95,54,79,48,44,34,21,47,24,42,38,35,36,37,35,62,47,68,84,40,45,44,29,38,33,55,32,28,29,35,62,87,67,73,50,39,71,44,42,57,82,62,85,51,56,48,75,35,61,63,22,57,73,34,61,73,46,48,61,62,46,50,51,51,46,51,52,46,55,75,65,52,69,67,60,67,51,55,58,54,50,42,48,21,50,70,36,70,48,91,49,63,65,60,50,53,44,51,52,28,68,72,68,60,80,52,68,42,40,61,41,99,89,34,79,49,66,11,75,67,40,45,47,30,48,50,46,24,52,50,50,17,59,74,69,72,44,74,46,19,45,40,46,45,50,50,20,49,44,37,40,51,72,66,67,46,91,60,54,70,70,56,44,47,54,52,41,32,51,48,50,51,56,53,50,68,72,86

pLDDT: mean 88.77, std 11.25, range [41.91, 98.44]

Nearest PDB structures (foldseek):
  3l6i-assembly2_B  TM=4.968E-01  e=1.489E+00  Escherichia coli K-12
  3l6i-assembly2_B  TM=4.967E-01  e=1.077E+00  Escherichia coli K-12
  7dsa-assembly1_B  TM=2.849E-01  e=8.067E+00  Gallus gallus